Protein AF-A0A7S1S8G9-F1 (afdb_monomer)

pLDDT: mean 78.69, std 16.31, range [27.59, 97.5]

InterPro domains:
  IPR002110 Ankyrin repeat [PF00023] (238-267)
  IPR002110 Ankyrin repeat [PS50088] (236-268)
  IPR036770 Ankyrin repeat-containing domain superfamily [G3DSA:1.25.40.20] (215-359)
  IPR036770 Ankyrin repeat-containing domain superfamily [SSF48403] (233-289)
  IPR041175 VLRF1/Vms1 [PF18826] (45-181)
  IPR041175 VLRF1/Vms1 [PS52044] (41-182)
  IPR041540 Vms1-associating treble clef domain [PF18716] (362-396)
  IPR047139 tRNA endonuclease ANKZF1/VMS1 [PTHR16036] (34-396)

Solvent-accessible surface area (backbone atoms only — not comparable to full-atom values): 23714 Å² total; per-residue (Å²): 131,84,77,77,81,84,57,72,32,82,46,67,43,72,53,82,48,61,95,64,60,80,75,67,73,46,70,66,61,56,50,54,49,50,51,48,60,71,67,45,82,56,56,34,37,31,32,40,27,44,54,84,41,21,32,13,34,36,34,25,49,42,96,46,73,77,46,72,52,63,50,77,37,66,25,51,52,97,88,73,62,61,53,49,69,68,49,40,74,69,75,62,69,69,89,44,76,75,44,52,51,18,49,51,25,46,51,53,49,37,52,53,42,42,44,40,46,58,56,80,35,31,69,63,59,66,67,29,68,38,35,36,36,39,59,48,84,89,50,38,46,55,71,42,33,44,97,92,55,52,52,53,67,66,91,35,52,29,61,53,94,62,86,68,78,71,46,31,58,67,48,38,50,53,49,46,53,59,51,75,37,74,47,80,35,47,37,73,58,39,49,62,60,47,61,80,68,60,77,78,86,66,81,78,78,80,82,90,80,84,91,79,82,90,82,92,82,94,78,87,78,86,83,73,88,77,74,85,80,86,54,76,88,78,37,94,45,53,46,74,59,36,53,27,20,50,71,37,42,46,66,62,43,52,53,41,47,74,74,62,53,69,54,54,49,46,30,87,83,70,47,30,26,63,77,42,36,72,37,73,63,32,52,47,44,56,17,39,52,35,40,77,42,66,86,78,55,64,46,75,73,20,69,53,65,84,44,53,36,70,68,59,53,49,52,50,52,50,52,50,53,48,53,52,50,54,50,54,51,53,51,51,54,54,52,52,51,50,54,52,53,49,54,51,49,52,51,51,52,50,52,51,50,50,52,53,53,61,58,57,43,44,11,73,67,80,64,46,67,35,85,71,90,63,51,73,60,89,96,44,41,20,72,43,72,66,43,49,55,53,44,50,51,47,56,52,49,51,54,49,48,58,67,66,67,70,77,127

Mean predicted aligned error: 20.77 Å

Nearest PDB structures (foldseek):
  3jc8-assembly1_Ma  TM=5.095E-01  e=6.554E-03  Myxococcus xanthus DK 1622
  8i3q-assembly1_A  TM=3.792E-01  e=2.122E-03  Escherichia coli
  3oby-assembly2_B  TM=3.985E-01  e=6.250E-02  Archaeoglobus fulgidus
  3r1x-assembly1_A  TM=3.842E-01  e=5.231E-02  Klebsiella pneumoniae subsp. pneumoniae MGH 78578
  4czi-assembly1_A  TM=4.052E-01  e=1.131E-01  Caulobacter vibrioides

Radius of gyration: 38.17 Å; Cα contacts (8 Å, |Δi|>4): 462; chains: 1; bounding box: 87×102×107 Å

Organism: Alexandrium catenella (NCBI:txid2925)

Secondary structure (DSSP, 8-state):
-PPPP--EEEEE-GGGSPTTTTTT--HHHHHHHHHHHHHSSS-EEEEEEEETTEEEEEEEETTEEEEEEEEE---B-TTT-SBHHHHHTTT----SHHHHHHHHHHHHHHHHHHHIIIIITHHHHHH-SEEEEEE-GGGHHHHHB-SSSBSS-GGGEEE-SS---S--HHHHHHHHHHHH-EEEEEHHHHHHHHHTTS----PPPPPP-----------PPPPP-PPP---GGG-TT--HHHHHHHHT-HHHHHHHHHTT--TT-B-TTS-BHHHH--SHHHHHHHHHHHHH-TTSS-TTTTT--S---HHHHHHHHHHHHHHHHHHHHHHHHHHHHHHHHHHHHHHHHHHHHHHHHHHT-B-TTT-PBP-SS-EEETTEEESSHHHHHHHHHHHHHHHHHHHHTT--

Structure (mmCIF, N/CA/C/O backbone):
data_AF-A0A7S1S8G9-F1
#
_entry.id   AF-A0A7S1S8G9-F1
#
loop_
_atom_site.group_PDB
_atom_site.id
_atom_site.type_symbol
_atom_site.label_atom_id
_atom_site.label_alt_id
_atom_site.label_comp_id
_atom_site.label_asym_id
_atom_site.label_entity_id
_atom_site.label_seq_id
_atom_site.pdbx_PDB_ins_code
_atom_site.Cartn_x
_atom_site.Cartn_y
_atom_site.Cartn_z
_atom_site.occupancy
_atom_site.B_iso_or_equiv
_atom_site.auth_seq_id
_atom_site.auth_comp_id
_atom_site.auth_asym_id
_atom_site.auth_atom_id
_atom_site.pdbx_PDB_model_num
ATOM 1 N N . GLY A 1 1 ? -3.926 -49.488 -31.439 1.00 39.31 1 GLY A N 1
ATOM 2 C CA . GLY A 1 1 ? -3.066 -48.449 -30.852 1.00 39.31 1 GLY A CA 1
ATOM 3 C C . GLY A 1 1 ? -3.615 -48.113 -29.490 1.00 39.31 1 GLY A C 1
ATOM 4 O O . GLY A 1 1 ? -4.778 -47.745 -29.414 1.00 39.31 1 GLY A O 1
ATOM 5 N N . ALA A 1 2 ? -2.839 -48.333 -28.432 1.00 46.69 2 ALA A N 1
ATOM 6 C CA . ALA A 1 2 ? -3.233 -47.915 -27.093 1.00 46.69 2 ALA A CA 1
ATOM 7 C C . ALA A 1 2 ? -3.147 -46.385 -27.032 1.00 46.69 2 ALA A C 1
ATOM 9 O O . ALA A 1 2 ? -2.071 -45.827 -27.240 1.00 46.69 2 ALA A O 1
ATOM 10 N N . ALA A 1 3 ? -4.277 -45.711 -26.819 1.00 51.66 3 ALA A N 1
ATOM 11 C CA . ALA A 1 3 ? -4.267 -44.299 -26.466 1.00 51.66 3 ALA A CA 1
ATOM 12 C C . ALA A 1 3 ? -3.526 -44.177 -25.129 1.00 51.66 3 ALA A C 1
ATOM 14 O O . ALA A 1 3 ? -3.926 -44.810 -24.151 1.00 51.66 3 ALA A O 1
ATOM 15 N N . ALA A 1 4 ? -2.415 -43.439 -25.103 1.00 61.62 4 ALA A N 1
ATOM 16 C CA . ALA A 1 4 ? -1.717 -43.146 -23.860 1.00 61.62 4 ALA A CA 1
ATOM 17 C C . ALA A 1 4 ? -2.709 -42.461 -22.909 1.00 61.62 4 ALA A C 1
ATOM 19 O O . ALA A 1 4 ? -3.337 -41.469 -23.283 1.00 61.62 4 ALA A O 1
ATOM 20 N N . ALA A 1 5 ? -2.905 -43.028 -21.718 1.00 70.19 5 ALA A N 1
ATOM 21 C CA . ALA A 1 5 ? -3.769 -42.432 -20.712 1.00 70.19 5 ALA A CA 1
ATOM 22 C C . ALA A 1 5 ? -3.178 -41.074 -20.316 1.00 70.19 5 ALA A C 1
ATOM 24 O O . ALA A 1 5 ? -2.055 -41.010 -19.822 1.00 70.19 5 ALA A O 1
ATOM 25 N N . VAL A 1 6 ? -3.917 -39.995 -20.577 1.00 75.06 6 VAL A N 1
ATOM 26 C CA . VAL A 1 6 ? -3.518 -38.648 -20.164 1.00 75.06 6 VAL A CA 1
ATOM 27 C C . VAL A 1 6 ? -3.832 -38.509 -18.679 1.00 75.06 6 VAL A C 1
ATOM 29 O O . VAL A 1 6 ? -4.991 -38.582 -18.267 1.00 75.06 6 VAL A O 1
ATOM 32 N N . SER A 1 7 ? -2.789 -38.356 -17.875 1.00 80.31 7 SER A N 1
ATOM 33 C CA . SER A 1 7 ? -2.859 -38.081 -16.445 1.00 80.31 7 SER A CA 1
ATOM 34 C C . SER A 1 7 ? -2.905 -36.573 -16.199 1.00 80.31 7 SER A C 1
ATOM 36 O O . SER A 1 7 ? -2.221 -35.776 -16.849 1.00 80.31 7 SER A O 1
ATOM 38 N N . TYR A 1 8 ? -3.731 -36.170 -15.237 1.00 78.12 8 TYR A N 1
ATOM 39 C CA . TYR A 1 8 ? -3.904 -34.773 -14.859 1.00 78.12 8 TYR A CA 1
ATOM 40 C C . TYR A 1 8 ? -3.489 -34.566 -13.407 1.00 78.12 8 TYR A C 1
ATOM 42 O O . TYR A 1 8 ? -3.871 -35.332 -12.525 1.00 78.12 8 TYR A O 1
ATOM 50 N N . GLY A 1 9 ? -2.725 -33.505 -13.174 1.00 74.81 9 GLY A N 1
ATOM 51 C CA . GLY A 1 9 ? -2.356 -33.014 -11.859 1.00 74.81 9 GLY A CA 1
ATOM 52 C C . GLY A 1 9 ? -3.279 -31.884 -11.407 1.00 74.81 9 GLY A C 1
ATOM 53 O O . GLY A 1 9 ? -3.740 -31.054 -12.198 1.00 74.81 9 GLY A O 1
ATOM 54 N N . LEU A 1 10 ? -3.517 -31.835 -10.101 1.00 76.38 10 LEU A N 1
ATOM 55 C CA . LEU A 1 10 ? -4.282 -30.785 -9.447 1.00 76.38 10 LEU A CA 1
ATOM 56 C C . LEU A 1 10 ? -3.344 -30.020 -8.512 1.00 76.38 10 LEU A C 1
ATOM 58 O O . LEU A 1 10 ? -2.737 -30.601 -7.618 1.00 76.38 10 LEU A O 1
ATOM 62 N N . ALA A 1 11 ? -3.192 -28.718 -8.737 1.00 76.69 11 ALA A N 1
ATOM 63 C CA . ALA A 1 11 ? -2.289 -27.868 -7.974 1.00 76.69 11 ALA A CA 1
ATOM 64 C C . ALA A 1 11 ? -3.064 -26.793 -7.211 1.00 76.69 11 ALA A C 1
ATOM 66 O O . ALA A 1 11 ? -4.011 -26.190 -7.715 1.00 76.69 11 ALA A O 1
ATOM 67 N N . VAL A 1 12 ? -2.627 -26.524 -5.985 1.00 80.50 12 VAL A N 1
ATOM 68 C CA . VAL A 1 12 ? -3.213 -25.511 -5.101 1.00 80.50 12 VAL A CA 1
ATOM 69 C C . VAL A 1 12 ? -2.138 -24.584 -4.556 1.00 80.50 12 VAL A C 1
ATOM 71 O O . VAL A 1 12 ? -0.950 -24.909 -4.535 1.00 80.50 12 VAL A O 1
ATOM 74 N N . SER A 1 13 ? -2.550 -23.400 -4.106 1.00 84.62 13 SER A N 1
ATOM 75 C CA . SER A 1 13 ? -1.625 -22.423 -3.536 1.00 84.62 13 SER A CA 1
ATOM 76 C C . SER A 1 13 ? -0.927 -22.972 -2.290 1.00 84.62 13 SER A C 1
ATOM 78 O O . SER A 1 13 ? -1.569 -23.357 -1.311 1.00 84.62 13 SER A O 1
ATOM 80 N N . SER A 1 14 ? 0.406 -22.908 -2.276 1.00 79.94 14 SER A N 1
ATOM 81 C CA . SER A 1 14 ? 1.222 -23.310 -1.124 1.00 79.94 14 SER A CA 1
ATOM 82 C C . SER A 1 14 ? 0.906 -22.519 0.150 1.00 79.94 14 SER A C 1
ATOM 84 O O . SER A 1 14 ? 1.131 -23.007 1.256 1.00 79.94 14 SER A O 1
ATOM 86 N N . ALA A 1 15 ? 0.342 -21.313 0.019 1.00 84.94 15 ALA A N 1
ATOM 87 C CA . ALA A 1 15 ? -0.024 -20.477 1.158 1.00 84.94 15 ALA A CA 1
ATOM 88 C C . ALA A 1 15 ? -1.165 -21.059 2.008 1.00 84.94 15 ALA A C 1
ATOM 90 O O . ALA A 1 15 ? -1.299 -20.658 3.164 1.00 84.94 15 ALA A O 1
ATOM 91 N N . LEU A 1 16 ? -1.956 -21.998 1.473 1.00 83.38 16 LEU A N 1
ATOM 92 C CA . LEU A 1 16 ? -2.998 -22.707 2.227 1.00 83.38 16 LEU A CA 1
ATOM 93 C C . LEU A 1 16 ? -2.412 -23.602 3.333 1.00 83.38 16 LEU A C 1
ATOM 95 O O . LEU A 1 16 ? -3.094 -23.955 4.297 1.00 83.38 16 LEU A O 1
ATOM 99 N N . PHE A 1 17 ? -1.126 -23.936 3.232 1.00 79.06 17 PHE A N 1
ATOM 100 C CA . PHE A 1 17 ? -0.436 -24.823 4.158 1.00 79.06 17 PHE A CA 1
ATOM 101 C C . PHE A 1 17 ? 0.421 -24.036 5.159 1.00 79.06 17 PHE A C 1
ATOM 103 O O . PHE A 1 17 ? 0.770 -22.869 4.961 1.00 79.06 17 PHE A O 1
ATOM 110 N N . ALA A 1 18 ? 0.722 -24.650 6.305 1.00 72.62 18 ALA A N 1
ATOM 111 C CA . ALA A 1 18 ? 1.613 -24.041 7.291 1.00 72.62 18 ALA A CA 1
ATOM 112 C C . ALA A 1 18 ? 3.055 -23.978 6.749 1.00 72.62 18 ALA A C 1
ATOM 114 O O . ALA A 1 18 ? 3.471 -24.908 6.054 1.00 72.62 18 ALA A O 1
ATOM 115 N N . PRO A 1 19 ? 3.836 -22.931 7.075 1.00 66.81 19 PRO A N 1
ATOM 116 C CA . PRO A 1 19 ? 5.265 -22.914 6.776 1.00 66.81 19 PRO A CA 1
ATOM 117 C C . PRO A 1 19 ? 5.928 -24.163 7.379 1.00 66.81 19 PRO A C 1
ATOM 119 O O . PRO A 1 19 ? 5.836 -24.367 8.584 1.00 66.81 19 PRO A O 1
ATOM 122 N N . GLY A 1 20 ? 6.530 -25.012 6.542 1.00 63.09 20 GLY A N 1
ATOM 123 C CA . GLY A 1 20 ? 7.137 -26.286 6.958 1.00 63.09 20 GLY A CA 1
ATOM 124 C C . GLY A 1 20 ? 6.334 -27.543 6.602 1.00 63.09 20 GLY A C 1
ATOM 125 O O . GLY A 1 20 ? 6.935 -28.596 6.446 1.00 63.09 20 GLY A O 1
ATOM 126 N N . ALA A 1 21 ? 5.027 -27.442 6.332 1.00 62.88 21 ALA A N 1
ATOM 127 C CA . ALA A 1 21 ? 4.227 -28.599 5.898 1.00 62.88 21 ALA A CA 1
ATOM 128 C C . ALA A 1 21 ? 4.692 -29.174 4.544 1.00 62.88 21 ALA A C 1
ATOM 130 O O . ALA A 1 21 ? 4.470 -30.341 4.251 1.00 62.88 21 ALA A O 1
ATOM 131 N N . GLN A 1 22 ? 5.368 -28.362 3.724 1.00 56.84 22 GLN A N 1
ATOM 132 C CA . GLN A 1 22 ? 5.981 -28.811 2.471 1.00 56.84 22 GLN A CA 1
ATOM 133 C C . GLN A 1 22 ? 7.219 -29.699 2.687 1.00 56.84 22 GLN A C 1
ATOM 135 O O . GLN A 1 22 ? 7.576 -30.447 1.786 1.00 56.84 22 GLN A O 1
ATOM 140 N N . ALA A 1 23 ? 7.873 -29.621 3.853 1.00 54.66 23 ALA A N 1
ATOM 141 C CA . ALA A 1 23 ? 9.042 -30.441 4.177 1.00 54.66 23 ALA A CA 1
ATOM 142 C C . ALA A 1 23 ? 8.657 -31.851 4.663 1.00 54.66 23 ALA A C 1
ATOM 144 O O . ALA A 1 23 ? 9.472 -32.761 4.580 1.00 54.66 23 ALA A O 1
ATOM 145 N N . GLU A 1 24 ? 7.418 -32.044 5.130 1.00 51.97 24 GLU A N 1
ATOM 146 C CA . GLU A 1 24 ? 6.920 -33.336 5.633 1.00 51.97 24 GLU A CA 1
ATOM 147 C C . GLU A 1 24 ? 6.443 -34.298 4.530 1.00 51.97 24 GLU A C 1
ATOM 149 O O . GLU A 1 24 ? 6.024 -35.411 4.836 1.00 51.97 24 GLU A O 1
ATOM 154 N N . GLY A 1 25 ? 6.542 -33.903 3.254 1.00 50.31 25 GLY A N 1
ATOM 155 C CA . GLY A 1 25 ? 6.726 -34.806 2.108 1.00 50.31 25 GLY A CA 1
ATOM 156 C C . GLY A 1 25 ? 5.708 -35.926 1.852 1.00 50.31 25 GLY A C 1
ATOM 157 O O . GLY A 1 25 ? 5.964 -36.743 0.977 1.00 50.31 25 GLY A O 1
ATOM 158 N N . SER A 1 26 ? 4.578 -36.009 2.557 1.00 53.56 26 SER A N 1
ATOM 159 C CA . SER A 1 26 ? 3.544 -37.002 2.250 1.00 53.56 26 SER A CA 1
ATOM 160 C C . SER A 1 26 ? 2.351 -36.333 1.578 1.00 53.56 26 SER A C 1
ATOM 162 O O . SER A 1 26 ? 1.630 -35.543 2.195 1.00 53.56 26 SER A O 1
ATOM 164 N N . ASP A 1 27 ? 2.126 -36.686 0.310 1.00 59.28 27 ASP A N 1
ATOM 165 C CA . ASP A 1 27 ? 0.959 -36.275 -0.484 1.00 59.28 27 ASP A CA 1
ATOM 166 C C . ASP A 1 27 ? -0.356 -36.487 0.290 1.00 59.28 27 ASP A C 1
ATOM 168 O O . ASP A 1 27 ? -1.251 -35.651 0.258 1.00 59.28 27 ASP A O 1
ATOM 172 N N . VAL A 1 28 ? -0.417 -37.511 1.149 1.00 58.19 28 VAL A N 1
ATOM 173 C CA . VAL A 1 28 ? -1.570 -37.827 2.010 1.00 58.19 28 VAL A CA 1
ATOM 174 C C . VAL A 1 28 ? -1.918 -36.716 3.018 1.00 58.19 28 VAL A C 1
ATOM 176 O O . VAL A 1 28 ? -3.095 -36.492 3.310 1.00 58.19 28 VAL A O 1
ATOM 179 N N . VAL A 1 29 ? -0.934 -36.002 3.582 1.00 59.19 29 VAL A N 1
ATOM 180 C CA . VAL A 1 29 ? -1.185 -34.909 4.547 1.00 59.19 29 VAL A CA 1
ATOM 181 C C . VAL A 1 29 ? -1.675 -33.651 3.829 1.00 59.19 29 VAL A C 1
ATOM 183 O O . VAL A 1 29 ? -2.576 -32.966 4.327 1.00 59.19 29 VAL A O 1
ATOM 186 N N . LEU A 1 30 ? -1.122 -33.372 2.646 1.00 63.06 30 LEU A N 1
ATOM 187 C CA . LEU A 1 30 ? -1.567 -32.293 1.763 1.00 63.06 30 LEU A CA 1
ATOM 188 C C . LEU A 1 30 ? -2.999 -32.556 1.279 1.00 63.06 30 LEU A C 1
ATOM 190 O O . LEU A 1 30 ? -3.848 -31.676 1.425 1.00 63.06 30 LEU A O 1
ATOM 194 N N . ASP A 1 31 ? -3.293 -33.783 0.848 1.00 64.88 31 ASP A N 1
ATOM 195 C CA . ASP A 1 31 ? -4.613 -34.225 0.392 1.00 64.88 31 ASP A CA 1
ATOM 196 C C . ASP A 1 31 ? -5.648 -34.212 1.513 1.00 64.88 31 ASP A C 1
ATOM 198 O O . ASP A 1 31 ? -6.761 -33.721 1.329 1.00 64.88 31 ASP A O 1
ATOM 202 N N . ARG A 1 32 ? -5.299 -34.676 2.721 1.00 64.75 32 ARG A N 1
ATOM 203 C CA . ARG A 1 32 ? -6.212 -34.631 3.875 1.00 64.75 32 ARG A CA 1
ATOM 204 C C . ARG A 1 32 ? -6.564 -33.197 4.257 1.00 64.75 32 ARG A C 1
ATOM 206 O O . ARG A 1 32 ? -7.711 -32.934 4.631 1.00 64.75 32 ARG A O 1
ATOM 213 N N . ARG A 1 33 ? -5.597 -32.281 4.169 1.00 63.16 33 ARG A N 1
ATOM 214 C CA . ARG A 1 33 ? -5.776 -30.863 4.500 1.00 63.16 33 ARG A CA 1
ATOM 215 C C . ARG A 1 33 ? -6.515 -30.110 3.401 1.00 63.16 33 ARG A C 1
ATOM 217 O O . ARG A 1 33 ? -7.405 -29.331 3.724 1.00 63.16 33 ARG A O 1
ATOM 224 N N . LEU A 1 34 ? -6.236 -30.404 2.133 1.00 68.69 34 LEU A N 1
ATOM 225 C CA . LEU A 1 34 ? -7.033 -29.939 1.001 1.00 68.69 34 LEU A CA 1
ATOM 226 C C . LEU A 1 34 ? -8.479 -30.432 1.134 1.00 68.69 34 LEU A C 1
ATOM 228 O O . LEU A 1 34 ? -9.404 -29.631 1.100 1.00 68.69 34 LEU A O 1
ATOM 232 N N . ALA A 1 35 ? -8.684 -31.718 1.420 1.00 65.19 35 ALA A N 1
ATOM 233 C CA . ALA A 1 35 ? -10.002 -32.282 1.683 1.00 65.19 35 ALA A CA 1
ATOM 234 C C . ALA A 1 35 ? -10.671 -31.664 2.920 1.00 65.19 35 ALA A C 1
ATOM 236 O O . ALA A 1 35 ? -11.892 -31.619 2.983 1.00 65.19 35 ALA A O 1
ATOM 237 N N . GLN A 1 36 ? -9.925 -31.215 3.934 1.00 65.56 36 GLN A N 1
ATOM 238 C CA . GLN A 1 36 ? -10.488 -30.489 5.077 1.00 65.56 36 GLN A CA 1
ATOM 239 C C . GLN A 1 36 ? -10.960 -29.087 4.669 1.00 65.56 36 GLN A C 1
ATOM 241 O O . GLN A 1 36 ? -12.098 -28.745 4.969 1.00 65.56 36 GLN A O 1
ATOM 246 N N . VAL A 1 37 ? -10.137 -28.338 3.928 1.00 64.12 37 VAL A N 1
ATOM 247 C CA . VAL A 1 37 ? -10.480 -27.008 3.389 1.00 64.12 37 VAL A CA 1
ATOM 248 C C . VAL A 1 37 ? -11.676 -27.077 2.434 1.00 64.12 37 VAL A C 1
ATOM 250 O O . VAL A 1 37 ? -12.554 -26.223 2.481 1.00 64.12 37 VAL A O 1
ATOM 253 N N . LEU A 1 38 ? -11.746 -28.114 1.594 1.00 64.88 38 LEU A N 1
ATOM 254 C CA . LEU A 1 38 ? -12.850 -28.331 0.654 1.00 64.88 38 LEU A CA 1
ATOM 255 C C . LEU A 1 38 ? -14.135 -28.838 1.334 1.00 64.88 38 LEU A C 1
ATOM 257 O O . LEU A 1 38 ? -15.222 -28.649 0.792 1.00 64.88 38 LEU A O 1
ATOM 261 N N . ARG A 1 39 ? -14.039 -29.485 2.508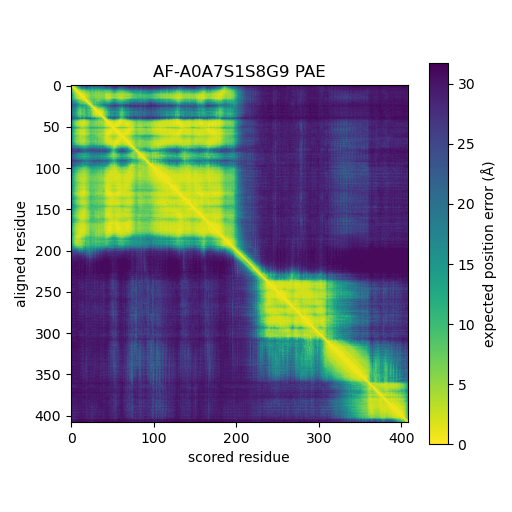 1.00 63.69 39 ARG A N 1
ATOM 262 C CA . ARG A 1 39 ? -15.201 -29.989 3.271 1.00 63.69 39 ARG A CA 1
ATOM 263 C C . ARG A 1 39 ? -15.927 -28.894 4.052 1.00 63.69 39 ARG A C 1
ATOM 265 O O . ARG A 1 39 ? -17.115 -29.040 4.332 1.00 63.69 39 ARG A O 1
ATOM 272 N N . THR A 1 40 ? -15.240 -27.815 4.409 1.00 56.31 40 THR A N 1
ATOM 273 C CA . THR A 1 40 ? -15.809 -26.680 5.140 1.00 56.31 40 THR A CA 1
ATOM 274 C C . THR A 1 40 ? -16.451 -25.701 4.166 1.00 56.31 40 THR A C 1
ATOM 276 O O . THR A 1 40 ? -15.766 -24.978 3.445 1.00 56.31 40 THR A O 1
ATOM 279 N N . ARG A 1 41 ? -17.786 -25.689 4.116 1.00 69.31 41 ARG A N 1
ATOM 280 C CA . ARG A 1 41 ? -18.535 -24.662 3.386 1.00 69.31 41 ARG A CA 1
ATOM 281 C C . ARG A 1 41 ? -18.144 -23.273 3.907 1.00 69.31 41 ARG A C 1
ATOM 283 O O . ARG A 1 41 ? -18.139 -23.052 5.111 1.00 69.31 41 ARG A O 1
ATOM 290 N N . GLU A 1 42 ? -17.828 -22.390 2.961 1.00 76.38 42 GLU A N 1
ATOM 291 C CA . GLU A 1 42 ? -17.460 -20.976 3.128 1.00 76.38 42 GLU A CA 1
ATOM 292 C C . GLU A 1 42 ? -16.251 -20.702 4.046 1.00 76.38 42 GLU A C 1
ATOM 294 O O . GLU A 1 42 ? -16.419 -20.211 5.163 1.00 76.38 42 GLU A O 1
ATOM 299 N N . PRO A 1 43 ? -15.008 -20.940 3.573 1.00 83.81 43 PRO A N 1
ATOM 300 C CA . PRO A 1 43 ? -13.818 -20.570 4.334 1.00 83.81 43 PRO A CA 1
ATOM 301 C C . PRO A 1 43 ? -13.806 -19.069 4.647 1.00 83.81 43 PRO A C 1
ATOM 303 O O . PRO A 1 43 ? -14.049 -18.241 3.764 1.00 83.81 43 PRO A O 1
ATOM 306 N N . CYS A 1 44 ? -13.481 -18.723 5.894 1.00 90.88 44 CYS A N 1
ATOM 307 C CA . CYS A 1 44 ? -13.293 -17.336 6.314 1.00 90.88 44 CYS A CA 1
ATOM 308 C C . CYS A 1 44 ? -11.804 -16.974 6.258 1.00 90.88 44 CYS A C 1
ATOM 310 O O . CYS A 1 44 ? -11.030 -17.379 7.133 1.00 90.88 44 CYS A O 1
ATOM 312 N N . TRP A 1 45 ? -11.383 -16.232 5.233 1.00 93.88 45 TRP A N 1
ATOM 313 C CA . TRP A 1 45 ? -9.987 -15.819 5.051 1.00 93.88 45 TRP A CA 1
ATOM 314 C C . TRP A 1 45 ? -9.866 -14.313 4.869 1.00 93.88 45 TRP A C 1
ATOM 316 O O . TRP A 1 45 ? -10.705 -13.673 4.242 1.00 93.88 45 TRP A O 1
ATOM 326 N N . ALA A 1 46 ? -8.756 -13.750 5.334 1.00 96.50 46 ALA A N 1
ATOM 327 C CA . ALA A 1 46 ? -8.414 -12.357 5.082 1.00 96.50 46 ALA A CA 1
ATOM 328 C C . ALA A 1 46 ? -7.250 -12.246 4.099 1.00 96.50 46 ALA A C 1
ATOM 330 O O . ALA A 1 46 ? -6.315 -13.044 4.135 1.00 96.50 46 ALA A O 1
ATOM 331 N N . VAL A 1 47 ? -7.266 -11.217 3.256 1.00 97.00 47 VAL A N 1
ATOM 332 C CA . VAL A 1 47 ? -6.130 -10.836 2.416 1.00 97.00 47 VAL A CA 1
ATOM 333 C C . VAL A 1 47 ? -5.803 -9.373 2.675 1.00 97.00 47 VAL A C 1
ATOM 335 O O . VAL A 1 47 ? -6.666 -8.507 2.555 1.00 97.00 47 VAL A O 1
ATOM 338 N N . VAL A 1 48 ? -4.550 -9.086 3.028 1.00 96.81 48 VAL A N 1
ATOM 339 C CA . VAL A 1 48 ? -4.098 -7.741 3.393 1.00 96.81 48 VAL A CA 1
ATOM 340 C C . VAL A 1 48 ? -2.782 -7.400 2.693 1.00 96.81 48 VAL A C 1
ATOM 342 O O . VAL A 1 48 ? -1.793 -8.128 2.768 1.00 96.81 48 VAL A O 1
ATOM 345 N N . ALA A 1 49 ? -2.739 -6.268 2.001 1.00 96.62 49 ALA A N 1
ATOM 346 C CA . ALA A 1 49 ? -1.590 -5.810 1.235 1.00 96.62 49 ALA A CA 1
ATOM 347 C C . ALA A 1 49 ? -1.171 -4.393 1.642 1.00 96.62 49 ALA A C 1
ATOM 349 O O . ALA A 1 49 ? -1.994 -3.484 1.738 1.00 96.62 49 ALA A O 1
ATOM 350 N N . LEU A 1 50 ? 0.136 -4.193 1.830 1.00 94.31 50 LEU A N 1
ATOM 351 C CA . LEU A 1 50 ? 0.721 -2.903 2.194 1.00 94.31 50 LEU A CA 1
ATOM 352 C C . LEU A 1 50 ? 1.973 -2.625 1.360 1.00 94.31 50 LEU A C 1
ATOM 354 O O . LEU A 1 50 ? 2.953 -3.379 1.397 1.00 94.31 50 LEU A O 1
ATOM 358 N N . ARG A 1 51 ? 1.961 -1.512 0.619 1.00 90.75 51 ARG A N 1
ATOM 359 C CA . ARG A 1 51 ? 3.075 -1.103 -0.245 1.00 90.75 51 ARG A CA 1
ATOM 360 C C . ARG A 1 51 ? 3.138 0.410 -0.417 1.00 90.75 51 ARG A C 1
ATOM 362 O O . ARG A 1 51 ? 2.217 1.008 -0.958 1.00 90.75 51 ARG A O 1
ATOM 369 N N . SER A 1 52 ? 4.257 1.023 -0.028 1.00 84.31 52 SER A N 1
ATOM 370 C CA . SER A 1 52 ? 4.596 2.418 -0.372 1.00 84.31 52 SER A CA 1
ATOM 371 C C . SER A 1 52 ? 3.488 3.446 -0.082 1.00 84.31 52 SER A C 1
ATOM 373 O O . SER A 1 52 ? 3.239 4.330 -0.897 1.00 84.31 52 SER A O 1
ATOM 375 N N . GLY A 1 53 ? 2.794 3.319 1.053 1.00 86.38 53 GLY A N 1
ATOM 376 C CA . GLY A 1 53 ? 1.705 4.227 1.434 1.00 86.38 53 GLY A CA 1
ATOM 377 C C . GLY A 1 53 ? 0.307 3.788 1.007 1.00 86.38 53 GLY A C 1
ATOM 378 O O . GLY A 1 53 ? -0.664 4.437 1.379 1.00 86.38 53 GLY A O 1
ATOM 379 N N . HIS A 1 54 ? 0.195 2.706 0.239 1.00 92.62 54 HIS A N 1
ATOM 380 C CA . HIS A 1 54 ? -1.071 2.081 -0.118 1.00 92.62 54 HIS A CA 1
ATOM 381 C C . HIS A 1 54 ? -1.327 0.884 0.784 1.00 92.62 54 HIS A C 1
ATOM 383 O O . HIS A 1 54 ? -0.487 -0.013 0.878 1.00 92.62 54 HIS A O 1
ATOM 389 N N . PHE A 1 55 ? -2.500 0.863 1.393 1.00 96.06 55 PHE A N 1
ATOM 390 C CA . PHE A 1 55 ? -3.041 -0.258 2.135 1.00 96.06 55 PHE A CA 1
ATOM 391 C C . PHE A 1 55 ? -4.324 -0.714 1.448 1.00 96.06 55 PHE A C 1
ATOM 393 O O . PHE A 1 55 ? -5.154 0.113 1.071 1.00 96.06 55 PHE A O 1
ATOM 400 N N . ALA A 1 56 ? -4.497 -2.019 1.302 1.00 97.50 56 ALA A N 1
ATOM 401 C CA . ALA A 1 56 ? -5.782 -2.606 0.973 1.00 97.50 56 ALA A CA 1
ATOM 402 C C . ALA A 1 56 ? -5.938 -3.907 1.748 1.00 97.50 56 ALA A C 1
ATOM 404 O O . ALA A 1 56 ? -5.007 -4.708 1.800 1.00 97.50 56 ALA A O 1
ATOM 405 N N . GLY A 1 57 ? -7.106 -4.120 2.332 1.00 97.31 57 GLY A N 1
ATOM 406 C CA . GLY A 1 57 ? -7.441 -5.356 3.015 1.00 97.31 57 GLY A CA 1
ATOM 407 C C . GLY A 1 57 ? -8.893 -5.726 2.781 1.00 97.31 57 GLY A C 1
ATOM 408 O O . GLY A 1 57 ? -9.732 -4.849 2.556 1.00 97.31 57 GLY A O 1
ATOM 409 N N . ALA A 1 58 ? -9.173 -7.020 2.824 1.00 97.50 58 ALA A N 1
ATOM 410 C CA . ALA A 1 58 ? -10.524 -7.543 2.817 1.00 97.50 58 ALA A CA 1
ATOM 411 C C . ALA A 1 58 ? -10.591 -8.877 3.565 1.00 97.50 58 ALA A C 1
ATOM 413 O O . ALA A 1 58 ? -9.638 -9.660 3.528 1.00 97.50 58 ALA A O 1
ATOM 414 N N . VAL A 1 59 ? -11.717 -9.116 4.229 1.00 96.69 59 VAL A N 1
ATOM 415 C CA . VAL A 1 59 ? -12.098 -10.406 4.810 1.00 96.69 59 VAL A CA 1
ATOM 416 C C . VAL A 1 59 ? -13.182 -11.001 3.926 1.00 96.69 59 VAL A C 1
ATOM 418 O O . VAL A 1 59 ? -14.133 -10.309 3.566 1.00 96.69 59 VAL A O 1
ATOM 421 N N . PHE A 1 60 ? -13.028 -12.270 3.577 1.00 94.56 60 PHE A N 1
ATOM 422 C CA . PHE A 1 60 ? -13.916 -13.017 2.701 1.00 94.56 60 PHE A CA 1
ATOM 423 C C . PHE A 1 60 ? -14.499 -14.201 3.455 1.00 94.56 60 PHE A C 1
ATOM 425 O O . PHE A 1 60 ? -13.775 -14.878 4.187 1.00 94.56 60 PHE A O 1
ATOM 432 N N . ARG A 1 61 ? -15.785 -14.463 3.236 1.00 92.12 61 ARG A N 1
ATOM 433 C CA . ARG A 1 61 ? -16.468 -15.683 3.664 1.00 92.12 61 ARG A CA 1
ATOM 434 C C . ARG A 1 61 ? -16.933 -16.401 2.405 1.00 92.12 61 ARG A C 1
ATOM 436 O O . ARG A 1 61 ? -17.850 -15.947 1.725 1.00 92.12 61 ARG A O 1
ATOM 443 N N . GLY A 1 62 ? -16.224 -17.467 2.039 1.00 87.69 62 GLY A N 1
ATOM 444 C CA . GLY A 1 62 ? -16.320 -18.010 0.686 1.00 87.69 62 GLY A CA 1
ATOM 445 C C . GLY A 1 62 ? -16.032 -16.916 -0.361 1.00 87.69 62 GLY A C 1
ATOM 446 O O . GLY A 1 62 ? -15.135 -16.102 -0.152 1.00 87.69 62 GLY A O 1
ATOM 447 N N . PRO A 1 63 ? -16.778 -16.841 -1.476 1.00 86.75 63 PRO A N 1
ATOM 448 C CA . PRO A 1 63 ? -16.509 -15.863 -2.532 1.00 86.75 63 PRO A CA 1
ATOM 449 C C . PRO A 1 63 ? -16.871 -14.417 -2.153 1.00 86.75 63 PRO A C 1
ATOM 451 O O . PRO A 1 63 ? -16.437 -13.484 -2.837 1.00 86.75 63 PRO A O 1
ATOM 454 N N . GLU A 1 64 ? -17.654 -14.220 -1.089 1.00 90.94 64 GLU A N 1
ATOM 455 C CA . GLU A 1 64 ? -18.228 -12.923 -0.744 1.00 90.94 64 GLU A CA 1
ATOM 456 C C . GLU A 1 64 ? -17.323 -12.123 0.211 1.00 90.94 64 GLU A C 1
ATOM 458 O O . GLU A 1 64 ? -16.889 -12.636 1.250 1.00 90.94 64 GLU A O 1
ATOM 463 N N . PRO A 1 65 ? -17.028 -10.847 -0.101 1.00 94.00 65 PRO A N 1
ATOM 464 C CA . PRO A 1 65 ? -16.314 -9.958 0.804 1.00 94.00 65 PRO A CA 1
ATOM 465 C C . PRO A 1 65 ? -17.236 -9.502 1.946 1.00 94.00 65 PRO A C 1
ATOM 467 O O . PRO A 1 65 ? -18.249 -8.850 1.712 1.00 94.00 65 PRO A O 1
ATOM 470 N N . VAL A 1 66 ? -16.851 -9.784 3.191 1.00 94.81 66 VAL A N 1
ATOM 471 C CA . VAL A 1 66 ? -17.581 -9.360 4.401 1.00 94.81 66 VAL A CA 1
ATOM 472 C C . VAL A 1 66 ? -17.230 -7.919 4.761 1.00 94.81 66 VAL A C 1
ATOM 474 O O . VAL A 1 66 ? -18.101 -7.074 4.950 1.00 94.81 66 VAL A O 1
ATOM 477 N N . VAL A 1 67 ? -15.932 -7.618 4.822 1.00 95.69 67 VAL A N 1
ATOM 478 C CA . VAL A 1 67 ? -15.419 -6.264 5.057 1.00 95.69 67 VAL A CA 1
ATOM 479 C C . VAL A 1 67 ? -14.246 -5.992 4.137 1.00 95.69 67 VAL A C 1
ATOM 481 O O . VAL A 1 67 ? -13.437 -6.877 3.868 1.00 95.69 67 VAL A O 1
ATOM 484 N N . HIS A 1 68 ? -14.123 -4.755 3.664 1.00 96.31 68 HIS A N 1
ATOM 485 C CA . HIS A 1 68 ? -12.968 -4.332 2.886 1.00 96.31 68 HIS A CA 1
ATOM 486 C C . HIS A 1 68 ? -12.660 -2.851 3.088 1.00 96.31 68 HIS A C 1
ATOM 488 O O . HIS A 1 68 ? -13.535 -2.027 3.363 1.00 96.31 68 HIS A O 1
ATOM 494 N N . LYS A 1 69 ? -11.385 -2.492 2.938 1.00 96.00 69 LYS A N 1
ATOM 495 C CA . LYS A 1 69 ? -10.946 -1.098 2.936 1.00 96.00 69 LYS A CA 1
ATOM 496 C C . LYS A 1 69 ? -9.685 -0.945 2.107 1.00 96.00 69 LYS A C 1
ATOM 498 O O . LYS A 1 69 ? -8.771 -1.759 2.195 1.00 96.00 69 LYS A O 1
ATOM 503 N N . ALA A 1 70 ? -9.621 0.139 1.343 1.00 95.38 70 ALA A N 1
ATOM 504 C CA . ALA A 1 70 ? -8.404 0.599 0.697 1.00 95.38 70 ALA A CA 1
ATOM 505 C C . ALA A 1 70 ? -8.122 2.038 1.132 1.00 95.38 70 ALA A C 1
ATOM 507 O O . ALA A 1 70 ? -9.013 2.887 1.126 1.00 95.38 70 ALA A O 1
ATOM 508 N N . VAL A 1 71 ? -6.882 2.300 1.531 1.00 92.25 71 VAL A N 1
ATOM 509 C CA . VAL A 1 71 ? -6.422 3.600 2.020 1.00 92.25 71 VAL A CA 1
ATOM 510 C C . VAL A 1 71 ? -5.103 3.944 1.347 1.00 92.25 71 VAL A C 1
ATOM 512 O O . VAL A 1 71 ? -4.255 3.084 1.106 1.00 92.25 71 VAL A O 1
ATOM 515 N N . HIS A 1 72 ? -4.911 5.222 1.035 1.00 89.12 72 HIS A N 1
ATOM 516 C CA . HIS A 1 72 ? -3.646 5.724 0.525 1.00 89.12 72 HIS A CA 1
ATOM 517 C C . HIS A 1 72 ? -3.225 6.988 1.267 1.00 89.12 72 HIS A C 1
ATOM 519 O O . HIS A 1 72 ? -3.978 7.959 1.347 1.00 89.12 72 HIS A O 1
ATOM 525 N N . ARG A 1 73 ? -1.981 6.991 1.745 1.00 85.50 73 ARG A N 1
ATOM 526 C CA . ARG A 1 73 ? -1.317 8.157 2.323 1.00 85.50 73 ARG A CA 1
ATOM 527 C C . ARG A 1 73 ? -0.025 8.445 1.567 1.00 85.50 73 ARG A C 1
ATOM 529 O O . ARG A 1 73 ? 0.702 7.540 1.155 1.00 85.50 73 ARG A O 1
ATOM 536 N N . TYR A 1 74 ? 0.276 9.730 1.402 1.00 77.25 74 TYR A N 1
ATOM 537 C CA . TYR A 1 74 ? 1.492 10.173 0.728 1.00 77.25 74 TYR A CA 1
ATOM 538 C C . TYR A 1 74 ? 2.722 9.924 1.615 1.00 77.25 74 TYR A C 1
ATOM 540 O O . TYR A 1 74 ? 3.000 10.691 2.533 1.00 77.25 74 TYR A O 1
ATOM 548 N N . THR A 1 75 ? 3.459 8.846 1.337 1.00 76.88 75 THR A N 1
ATOM 549 C CA . THR A 1 75 ? 4.618 8.405 2.148 1.00 76.88 75 THR A CA 1
ATOM 550 C C . THR A 1 75 ? 5.944 8.411 1.376 1.00 76.88 75 THR A C 1
ATOM 552 O O . THR A 1 75 ? 7.017 8.542 1.961 1.00 76.88 75 THR A O 1
ATOM 555 N N . VAL A 1 76 ? 5.904 8.358 0.041 1.00 72.75 76 VAL A N 1
ATOM 556 C CA . VAL A 1 76 ? 7.095 8.248 -0.822 1.00 72.75 76 VAL A CA 1
ATOM 557 C C . VAL A 1 76 ? 7.301 9.491 -1.695 1.00 72.75 76 VAL A C 1
ATOM 559 O O . VAL A 1 76 ? 6.365 10.238 -1.966 1.00 72.75 76 VAL A O 1
ATOM 562 N N . ARG A 1 77 ? 8.542 9.754 -2.140 1.00 63.12 77 ARG A N 1
ATOM 563 C CA . ARG A 1 77 ? 8.826 10.851 -3.092 1.00 63.12 77 ARG A CA 1
ATOM 564 C C . ARG A 1 77 ? 8.468 10.430 -4.514 1.00 63.12 77 ARG A C 1
ATOM 566 O O . ARG A 1 77 ? 8.937 9.390 -4.965 1.00 63.12 77 ARG A O 1
ATOM 573 N N . ALA A 1 78 ? 7.790 11.306 -5.254 1.00 50.50 78 ALA A N 1
ATOM 574 C CA . ALA A 1 78 ? 7.370 11.066 -6.640 1.00 50.50 78 ALA A CA 1
ATOM 575 C C . ALA A 1 78 ? 8.504 10.745 -7.646 1.00 50.50 78 ALA A C 1
ATOM 577 O O . ALA A 1 78 ? 8.216 10.171 -8.687 1.00 50.50 78 ALA A O 1
ATOM 578 N N . LYS A 1 79 ? 9.772 11.100 -7.367 1.00 52.34 79 LYS A N 1
ATOM 579 C CA . LYS A 1 79 ? 10.902 10.927 -8.312 1.00 52.34 79 LYS A CA 1
ATOM 580 C C . LYS A 1 79 ? 12.063 10.038 -7.837 1.00 52.34 79 LYS A C 1
ATOM 582 O O . LYS A 1 79 ? 12.937 9.753 -8.637 1.00 52.34 79 LYS A O 1
ATOM 587 N N . ALA A 1 80 ? 12.107 9.617 -6.569 1.00 54.31 80 ALA A N 1
ATOM 588 C CA . ALA A 1 80 ? 13.274 8.896 -6.025 1.00 54.31 80 ALA A CA 1
ATOM 589 C C . ALA A 1 80 ? 12.960 7.505 -5.449 1.00 54.31 80 ALA A C 1
ATOM 591 O O . ALA A 1 80 ? 13.885 6.748 -5.180 1.00 54.31 80 ALA A O 1
ATOM 592 N N . GLY A 1 81 ? 11.680 7.163 -5.245 1.00 57.81 81 GLY A N 1
ATOM 593 C CA . GLY A 1 81 ? 11.302 5.937 -4.536 1.00 57.81 81 GLY A CA 1
ATOM 594 C C . GLY A 1 81 ? 11.805 5.899 -3.079 1.00 57.81 81 GLY A C 1
ATOM 595 O O . GLY A 1 81 ? 12.605 6.726 -2.645 1.00 57.81 81 GLY A O 1
ATOM 596 N N . GLY A 1 82 ? 11.295 4.955 -2.287 1.00 67.12 82 GLY A N 1
ATOM 597 C CA . GLY A 1 82 ? 11.726 4.729 -0.899 1.00 67.12 82 GLY A CA 1
ATOM 598 C C . GLY A 1 82 ? 10.913 5.473 0.171 1.00 67.12 82 GLY A C 1
ATOM 599 O O . GLY A 1 82 ? 10.471 6.609 -0.033 1.00 67.12 82 GLY A O 1
ATOM 600 N N . SER A 1 83 ? 10.704 4.802 1.312 1.00 69.62 83 SER A N 1
ATOM 601 C CA . SER A 1 83 ? 10.032 5.372 2.488 1.00 69.62 83 SER A CA 1
ATOM 602 C C . SER A 1 83 ? 10.920 6.407 3.183 1.00 69.62 83 SER A C 1
ATOM 604 O O . SER A 1 83 ? 12.152 6.344 3.114 1.00 69.62 83 SER A O 1
ATOM 606 N N . GLN A 1 84 ? 10.303 7.390 3.838 1.00 75.88 84 GLN A N 1
ATOM 607 C CA . GLN A 1 84 ? 11.022 8.427 4.571 1.00 75.88 84 GLN A CA 1
ATOM 608 C C . GLN A 1 84 ? 11.729 7.839 5.797 1.00 75.88 84 GLN A C 1
ATOM 610 O O . GLN A 1 84 ? 12.894 8.162 6.012 1.00 75.88 84 GLN A O 1
ATOM 615 N N . SER A 1 85 ? 11.086 6.905 6.501 1.00 70.56 85 SER A N 1
ATOM 616 C CA . SER A 1 85 ? 11.689 6.103 7.578 1.00 70.56 85 SER A CA 1
ATOM 617 C C . SER A 1 85 ? 13.011 5.438 7.180 1.00 70.56 85 SER A C 1
ATOM 619 O O . SER A 1 85 ? 14.004 5.544 7.894 1.00 70.56 85 SER A O 1
ATOM 621 N N . ALA A 1 86 ? 13.072 4.809 6.002 1.00 69.31 86 ALA A N 1
ATOM 622 C CA . ALA A 1 86 ? 14.302 4.174 5.527 1.00 69.31 86 ALA A CA 1
ATOM 623 C C . ALA A 1 86 ? 15.427 5.192 5.292 1.00 69.31 86 ALA A C 1
ATOM 625 O O . ALA A 1 86 ? 16.595 4.882 5.505 1.00 69.31 86 ALA A O 1
ATOM 626 N N . LYS A 1 87 ? 15.077 6.410 4.864 1.00 71.69 87 LYS A N 1
ATOM 627 C CA . LYS A 1 87 ? 16.042 7.484 4.618 1.00 71.69 87 LYS A CA 1
ATOM 628 C C . LYS A 1 87 ? 16.509 8.138 5.918 1.00 71.69 87 LYS A C 1
ATOM 630 O O . LYS A 1 87 ? 17.687 8.453 6.042 1.00 71.69 87 LYS A O 1
ATOM 635 N N . ASP A 1 88 ? 15.625 8.289 6.897 1.00 74.19 88 ASP A N 1
ATOM 636 C CA . ASP A 1 88 ? 15.982 8.818 8.215 1.00 74.19 88 ASP A CA 1
ATOM 637 C C . ASP A 1 88 ? 16.928 7.865 8.971 1.00 74.19 88 ASP A C 1
ATOM 639 O O . ASP A 1 88 ? 17.889 8.326 9.583 1.00 74.19 88 ASP A O 1
ATOM 643 N N . ASN A 1 89 ? 16.770 6.545 8.803 1.00 71.19 89 ASN A N 1
ATOM 644 C CA . ASN A 1 89 ? 17.692 5.543 9.361 1.00 71.19 89 ASN A CA 1
ATOM 645 C C . ASN A 1 89 ? 19.120 5.593 8.784 1.00 71.19 89 ASN A C 1
ATOM 647 O O . ASN A 1 89 ? 20.016 4.968 9.339 1.00 71.19 89 ASN A O 1
ATOM 651 N N . THR A 1 90 ? 19.368 6.339 7.699 1.00 75.75 90 THR A N 1
ATOM 652 C CA . THR A 1 90 ? 20.730 6.546 7.159 1.00 75.75 90 THR A CA 1
ATOM 653 C C . THR A 1 90 ? 21.491 7.690 7.846 1.00 75.75 90 THR A C 1
ATOM 655 O O . THR A 1 90 ? 22.548 8.102 7.377 1.00 75.75 90 THR A O 1
ATOM 658 N N . GLY A 1 91 ? 20.953 8.238 8.943 1.00 63.44 91 GLY A N 1
ATOM 659 C CA . GLY A 1 91 ? 21.624 9.234 9.788 1.00 63.44 91 GLY A CA 1
ATOM 660 C C . GLY A 1 91 ? 21.490 10.685 9.313 1.00 63.44 91 GLY A C 1
ATOM 661 O O . GLY A 1 91 ? 21.844 11.606 10.043 1.00 63.44 91 GLY A O 1
ATOM 662 N N . LYS A 1 92 ? 20.928 10.929 8.121 1.00 67.81 92 LYS A N 1
ATOM 663 C CA . LYS A 1 92 ? 20.655 12.280 7.595 1.00 67.81 92 LYS A CA 1
ATOM 664 C C . LYS A 1 92 ? 19.159 12.588 7.611 1.00 67.81 92 LYS A C 1
ATOM 666 O O . LYS A 1 92 ? 18.468 12.517 6.592 1.00 67.81 92 LYS A O 1
ATOM 671 N N . THR A 1 93 ? 18.669 12.979 8.783 1.00 68.94 93 THR A N 1
ATOM 672 C CA . THR A 1 93 ? 17.284 13.409 9.018 1.00 68.94 93 THR A CA 1
ATOM 673 C C . THR A 1 93 ? 17.013 14.744 8.323 1.00 68.94 93 THR A C 1
ATOM 675 O O . THR A 1 93 ? 17.321 15.816 8.840 1.00 68.94 93 THR A O 1
ATOM 678 N N . ILE A 1 94 ? 16.398 14.703 7.141 1.00 70.50 94 ILE A N 1
ATOM 679 C CA . ILE A 1 94 ? 16.033 15.922 6.404 1.00 70.50 94 ILE A CA 1
ATOM 680 C C . ILE A 1 94 ? 14.852 16.588 7.121 1.00 70.50 94 ILE A C 1
ATOM 682 O O . ILE A 1 94 ? 13.804 15.962 7.291 1.00 70.50 94 ILE A O 1
ATOM 686 N N . LYS A 1 95 ? 14.997 17.856 7.516 1.00 76.38 95 LYS A N 1
ATOM 687 C CA . LYS A 1 95 ? 13.934 18.678 8.116 1.00 76.38 95 LYS A CA 1
ATOM 688 C C . LYS A 1 95 ? 13.387 19.645 7.061 1.00 76.38 95 LYS A C 1
ATOM 690 O O . LYS A 1 95 ? 13.858 20.765 6.931 1.00 76.38 95 LYS A O 1
ATOM 695 N N . SER A 1 96 ? 12.437 19.194 6.249 1.00 74.06 96 SER A N 1
ATOM 696 C CA . SER A 1 96 ? 11.732 20.036 5.280 1.00 74.06 96 SER A CA 1
ATOM 697 C C . SER A 1 96 ? 10.231 19.770 5.340 1.00 74.06 96 SER A C 1
ATOM 699 O O . SER A 1 96 ? 9.802 18.698 5.767 1.00 74.06 96 SER A O 1
ATOM 701 N N . ALA A 1 97 ? 9.413 20.715 4.866 1.00 72.88 97 ALA A N 1
ATOM 702 C CA . ALA A 1 97 ? 7.957 20.538 4.808 1.00 72.88 97 ALA A CA 1
ATOM 703 C C . ALA A 1 97 ? 7.562 19.219 4.109 1.00 72.88 97 ALA A C 1
ATOM 705 O O . ALA A 1 97 ? 6.693 18.483 4.572 1.00 72.88 97 ALA A O 1
ATOM 706 N N . GLY A 1 98 ? 8.277 18.858 3.038 1.00 75.56 98 GLY A N 1
ATOM 707 C CA . GLY A 1 98 ? 8.048 17.616 2.306 1.00 75.56 98 GLY A CA 1
ATOM 708 C C . GLY A 1 98 ? 8.542 16.344 3.007 1.00 75.56 98 GLY A C 1
ATOM 709 O O . GLY A 1 98 ? 8.076 15.262 2.656 1.00 75.56 98 GLY A O 1
ATOM 710 N N . SER A 1 99 ? 9.503 16.396 3.938 1.00 73.12 99 SER A N 1
ATOM 711 C CA . SER A 1 99 ? 9.857 15.229 4.770 1.00 73.12 99 SER A CA 1
ATOM 712 C C . SER A 1 99 ? 8.920 15.074 5.961 1.00 73.12 99 SER A C 1
ATOM 714 O O . SER A 1 99 ? 8.486 13.952 6.205 1.00 73.12 99 SER A O 1
ATOM 716 N N . ASN A 1 100 ? 8.518 16.170 6.607 1.00 79.06 100 ASN A N 1
ATOM 717 C CA . ASN A 1 100 ? 7.537 16.139 7.693 1.00 79.06 100 ASN A CA 1
ATOM 718 C C . ASN A 1 100 ? 6.180 15.600 7.221 1.00 79.06 100 ASN A C 1
ATOM 720 O O . ASN A 1 100 ? 5.641 14.704 7.861 1.00 79.06 100 ASN A O 1
ATOM 724 N N . LEU A 1 101 ? 5.683 16.039 6.057 1.00 79.75 101 LEU A N 1
ATOM 725 C CA . LEU A 1 101 ? 4.419 15.536 5.504 1.00 79.75 101 LEU A CA 1
ATOM 726 C C . LEU A 1 101 ? 4.439 14.017 5.264 1.00 79.75 101 LEU A C 1
ATOM 728 O O . LEU A 1 101 ? 3.446 13.340 5.503 1.00 79.75 101 LEU A O 1
ATOM 732 N N . ARG A 1 102 ? 5.576 13.470 4.812 1.00 82.25 102 ARG A N 1
ATOM 733 C CA . ARG A 1 102 ? 5.723 12.026 4.567 1.00 82.25 102 ARG A CA 1
ATOM 734 C C . ARG A 1 102 ? 5.866 11.225 5.861 1.00 82.25 102 ARG A C 1
ATOM 736 O O . ARG A 1 102 ? 5.315 10.136 5.928 1.00 82.25 102 ARG A O 1
ATOM 743 N N . ARG A 1 103 ? 6.525 11.767 6.895 1.00 80.12 103 ARG A N 1
ATOM 744 C CA . ARG A 1 103 ? 6.551 11.153 8.239 1.00 80.12 103 ARG A CA 1
ATOM 745 C C . ARG A 1 103 ? 5.163 11.108 8.858 1.00 80.12 103 ARG A C 1
ATOM 747 O O . ARG A 1 103 ? 4.743 10.051 9.306 1.00 80.12 103 ARG A O 1
ATOM 754 N N . TYR A 1 104 ? 4.450 12.231 8.817 1.00 83.50 104 TYR A N 1
ATOM 755 C CA . TYR A 1 104 ? 3.075 12.311 9.295 1.00 83.50 104 TYR A CA 1
ATOM 756 C C . TYR A 1 104 ? 2.163 11.353 8.518 1.00 83.50 104 TYR A C 1
ATOM 758 O O . TYR A 1 104 ? 1.375 10.629 9.111 1.00 83.50 104 TYR A O 1
ATOM 766 N N . GLY A 1 105 ? 2.332 11.264 7.194 1.00 85.00 105 GLY A N 1
ATOM 767 C CA . GLY A 1 105 ? 1.629 10.285 6.367 1.00 85.00 105 GLY A CA 1
ATOM 768 C C . GLY A 1 105 ? 1.938 8.829 6.737 1.00 85.00 105 GLY A C 1
ATOM 769 O O . GLY A 1 105 ? 1.022 8.012 6.748 1.00 85.00 105 GLY A O 1
ATOM 770 N N . GLU A 1 106 ? 3.197 8.495 7.046 1.00 87.38 106 GLU A N 1
ATOM 771 C CA . GLU A 1 106 ? 3.599 7.154 7.502 1.00 87.38 106 GLU A CA 1
ATOM 772 C C . GLU A 1 106 ? 3.008 6.823 8.879 1.00 87.38 106 GLU A C 1
ATOM 774 O O . GLU A 1 106 ? 2.452 5.740 9.047 1.00 87.38 106 GLU A O 1
ATOM 779 N N . GLN A 1 107 ? 3.074 7.759 9.831 1.00 88.00 107 GLN A N 1
ATOM 780 C CA . GLN A 1 107 ? 2.492 7.609 11.169 1.00 88.00 107 GLN A CA 1
ATOM 781 C C . GLN A 1 107 ? 0.979 7.427 11.093 1.00 88.00 107 GLN A C 1
ATOM 783 O O . GLN A 1 107 ? 0.449 6.454 11.619 1.00 88.00 107 GLN A O 1
ATOM 788 N N . ARG A 1 108 ? 0.294 8.295 10.343 1.00 90.38 108 ARG A N 1
ATOM 789 C CA . ARG A 1 108 ? -1.160 8.232 10.215 1.00 90.38 108 ARG A CA 1
ATOM 790 C C . ARG A 1 108 ? -1.630 6.953 9.532 1.00 90.38 108 ARG A C 1
ATOM 792 O O . ARG A 1 108 ? -2.643 6.386 9.920 1.00 90.38 108 ARG A O 1
ATOM 799 N N . LEU A 1 109 ? -0.885 6.482 8.530 1.00 91.75 109 LEU A N 1
ATOM 800 C CA . LEU A 1 109 ? -1.166 5.196 7.900 1.00 91.75 109 LEU A CA 1
ATOM 801 C C . LEU A 1 109 ? -0.982 4.037 8.887 1.00 91.75 109 LEU A C 1
ATOM 803 O O . LEU A 1 109 ? -1.785 3.113 8.876 1.00 91.75 109 LEU A O 1
ATOM 807 N N . ALA A 1 110 ? 0.056 4.071 9.725 1.00 91.75 110 ALA A N 1
ATOM 808 C CA . ALA A 1 110 ? 0.286 3.043 10.735 1.00 91.75 110 ALA A CA 1
ATOM 809 C C . ALA A 1 110 ? -0.819 3.022 11.805 1.00 91.75 110 ALA A C 1
ATOM 811 O O . ALA A 1 110 ? -1.289 1.944 12.154 1.00 91.75 110 ALA A O 1
ATOM 812 N N . GLU A 1 111 ? -1.266 4.190 12.275 1.00 93.00 111 GLU A N 1
ATOM 813 C CA . GLU A 1 111 ? -2.399 4.327 13.204 1.00 93.00 111 GLU A CA 1
ATOM 814 C C . GLU A 1 111 ? -3.693 3.768 12.609 1.00 93.00 111 GLU A C 1
ATOM 816 O O . GLU A 1 111 ? -4.355 2.953 13.242 1.00 93.00 111 GLU A O 1
ATOM 821 N N . GLU A 1 112 ? -4.025 4.152 11.372 1.00 94.00 112 GLU A N 1
ATOM 822 C CA . GLU A 1 112 ? -5.231 3.666 10.691 1.00 94.00 112 GLU A CA 1
ATOM 823 C C . GLU A 1 112 ? -5.180 2.149 10.470 1.00 94.00 112 GLU A C 1
ATOM 825 O O . GLU A 1 112 ? -6.174 1.462 10.684 1.00 94.00 112 GLU A O 1
ATOM 830 N N . ILE A 1 113 ? -4.022 1.596 10.083 1.00 94.75 113 ILE A N 1
ATOM 831 C CA . ILE A 1 113 ? -3.857 0.142 9.944 1.00 94.75 113 ILE A CA 1
ATOM 832 C C . ILE A 1 113 ? -4.022 -0.555 11.296 1.00 94.75 113 ILE A C 1
ATOM 834 O O . ILE A 1 113 ? -4.708 -1.573 11.353 1.00 94.75 113 ILE A O 1
ATOM 838 N N . ARG A 1 114 ? -3.437 -0.016 12.373 1.00 94.81 114 ARG A N 1
ATOM 839 C CA . ARG A 1 114 ? -3.613 -0.559 13.725 1.00 94.81 114 ARG A CA 1
ATOM 840 C C . ARG A 1 114 ? -5.093 -0.579 14.102 1.00 94.81 114 ARG A C 1
ATOM 842 O O . ARG A 1 114 ? -5.596 -1.648 14.410 1.00 94.81 114 ARG A O 1
ATOM 849 N N . GLU A 1 115 ? -5.793 0.546 13.968 1.00 94.56 115 GLU A N 1
ATOM 850 C CA . GLU A 1 115 ? -7.233 0.659 14.246 1.00 94.56 115 GLU A CA 1
ATOM 851 C C . GLU A 1 115 ? -8.053 -0.371 13.446 1.00 94.56 115 GLU A C 1
ATOM 853 O O . GLU A 1 115 ? -8.931 -1.039 13.994 1.00 94.56 115 GLU A O 1
ATOM 858 N N . PHE A 1 116 ? -7.752 -0.571 12.154 1.00 94.12 116 PHE A N 1
ATOM 859 C CA . PHE A 1 116 ? -8.430 -1.607 11.369 1.00 94.12 116 PHE A CA 1
ATOM 860 C C . PHE A 1 116 ? -8.151 -3.013 11.899 1.00 94.12 116 PHE A C 1
ATOM 862 O O . PHE A 1 116 ? -9.085 -3.792 12.057 1.00 94.12 116 PHE A O 1
ATOM 869 N N . MET A 1 117 ? -6.891 -3.338 12.180 1.00 94.00 117 MET A N 1
ATOM 870 C CA . MET A 1 117 ? -6.481 -4.694 12.543 1.00 94.00 117 MET A CA 1
ATOM 871 C C . MET A 1 117 ? -6.851 -5.076 13.984 1.00 94.00 117 MET A C 1
ATOM 873 O O . MET A 1 117 ? -7.096 -6.252 14.234 1.00 94.00 117 MET A O 1
ATOM 877 N N . THR A 1 118 ? -6.895 -4.118 14.918 1.00 93.06 118 THR A N 1
ATOM 878 C CA . THR A 1 118 ? -7.112 -4.385 16.354 1.00 93.06 118 THR A CA 1
ATOM 879 C C . THR A 1 118 ? -8.488 -3.992 16.869 1.00 93.06 118 THR A C 1
ATOM 881 O O . THR A 1 118 ? -8.890 -4.501 17.909 1.00 93.06 118 THR A O 1
ATOM 884 N N . GLU A 1 119 ? -9.208 -3.100 16.183 1.00 93.25 119 GLU A N 1
ATOM 885 C CA . GLU A 1 119 ? -10.520 -2.618 16.632 1.00 93.25 119 GLU A CA 1
ATOM 886 C C . GLU A 1 119 ? -11.599 -2.950 15.600 1.00 93.25 119 GLU A C 1
ATOM 888 O O . GLU A 1 119 ? -12.420 -3.841 15.820 1.00 93.25 119 GLU A O 1
ATOM 893 N N . LYS A 1 120 ? -11.578 -2.297 14.431 1.00 93.56 120 LYS A N 1
ATOM 894 C CA . LYS A 1 120 ? -12.688 -2.375 13.462 1.00 93.56 120 LYS A CA 1
ATOM 895 C C . LYS A 1 120 ? -12.888 -3.770 12.881 1.00 93.56 120 LYS A C 1
ATOM 897 O O . LYS A 1 120 ? -14.025 -4.157 12.633 1.00 93.56 120 LYS A O 1
ATOM 902 N N . TRP A 1 121 ? -11.809 -4.505 12.612 1.00 95.31 121 TRP A N 1
ATOM 903 C CA . TRP A 1 121 ? -11.870 -5.857 12.045 1.00 95.31 121 TRP A CA 1
ATOM 904 C C . TRP A 1 121 ? -11.496 -6.940 13.054 1.00 95.31 121 TRP A C 1
ATOM 906 O O . TRP A 1 121 ? -11.342 -8.090 12.655 1.00 95.31 121 TRP A O 1
ATOM 916 N N . ALA A 1 122 ? -11.368 -6.614 14.343 1.00 93.12 122 ALA A N 1
ATOM 917 C CA . ALA A 1 122 ? -10.921 -7.564 15.362 1.00 93.12 122 ALA A CA 1
ATOM 918 C C . ALA A 1 122 ? -11.769 -8.846 15.375 1.00 93.12 122 ALA A C 1
ATOM 920 O O . ALA A 1 122 ? -11.231 -9.951 15.315 1.00 93.12 122 ALA A O 1
ATOM 921 N N . ASN A 1 123 ? -13.096 -8.693 15.364 1.00 93.31 123 ASN A N 1
ATOM 922 C CA . ASN A 1 123 ? -14.041 -9.813 15.382 1.00 93.31 123 ASN A CA 1
ATOM 923 C C . ASN A 1 123 ? -13.950 -10.664 14.105 1.00 93.31 123 ASN A C 1
ATOM 925 O O . ASN A 1 123 ? -13.858 -11.891 14.170 1.00 93.31 123 ASN A O 1
ATOM 929 N N . GLU A 1 124 ? -13.905 -10.015 12.940 1.00 93.62 124 GLU A N 1
ATOM 930 C CA . GLU A 1 124 ? -13.828 -10.703 11.648 1.00 93.62 124 GLU A CA 1
ATOM 931 C C . GLU A 1 124 ? -12.488 -11.438 11.482 1.00 93.62 124 GLU A C 1
ATOM 933 O O . GLU A 1 124 ? -12.458 -12.611 11.109 1.00 93.62 124 GLU A O 1
ATOM 938 N N . LEU A 1 125 ? -11.371 -10.799 11.846 1.00 94.12 125 LEU A N 1
ATOM 939 C CA . LEU A 1 125 ? -10.031 -11.395 11.809 1.00 94.12 125 LEU A CA 1
ATOM 940 C C . LEU A 1 125 ? -9.863 -12.522 12.836 1.00 94.12 125 LEU A C 1
ATOM 942 O O . LEU A 1 125 ? -9.136 -13.483 12.576 1.00 94.12 125 LEU A O 1
ATOM 946 N N . ALA A 1 126 ? -10.545 -12.446 13.982 1.00 92.31 126 ALA A N 1
ATOM 947 C CA . ALA A 1 126 ? -10.577 -13.537 14.950 1.00 92.31 126 ALA A CA 1
ATOM 948 C C . ALA A 1 126 ? -11.267 -14.782 14.370 1.00 92.31 126 ALA A C 1
ATOM 950 O O . ALA A 1 126 ? -10.764 -15.892 14.568 1.00 92.31 126 ALA A O 1
ATOM 951 N N . SER A 1 127 ? -12.348 -14.596 13.601 1.00 90.75 127 SER A N 1
ATOM 952 C CA . SER A 1 127 ? -13.064 -15.681 12.912 1.00 90.75 127 SER A CA 1
ATOM 953 C C . SER A 1 127 ? -12.296 -16.275 11.726 1.00 90.75 127 SER A C 1
ATOM 955 O O . SER A 1 127 ? -12.558 -17.408 11.332 1.00 90.75 127 SER A O 1
ATOM 957 N N . CYS A 1 128 ? -11.323 -15.538 11.177 1.00 91.75 128 CYS A N 1
ATOM 958 C CA . CYS A 1 128 ? -10.532 -16.007 10.048 1.00 91.75 128 CYS A CA 1
ATOM 959 C C . CYS A 1 128 ? -9.690 -17.232 10.423 1.00 91.75 128 CYS A C 1
ATOM 961 O O . CYS A 1 128 ? -9.016 -17.259 11.459 1.00 91.75 128 CYS A O 1
ATOM 963 N N . GLU A 1 129 ? -9.646 -18.214 9.531 1.00 89.56 129 GLU A N 1
ATOM 964 C CA . GLU A 1 129 ? -8.740 -19.360 9.636 1.00 89.56 129 GLU A CA 1
ATOM 965 C C . GLU A 1 129 ? -7.320 -18.974 9.211 1.00 89.56 129 GLU A C 1
ATOM 967 O O . GLU A 1 129 ? -6.337 -19.311 9.876 1.00 89.56 129 GLU A O 1
ATOM 972 N N . LEU A 1 130 ? -7.225 -18.229 8.105 1.00 91.56 130 LEU A N 1
ATOM 973 C CA . LEU A 1 130 ? -5.978 -17.806 7.478 1.00 91.56 130 LEU A CA 1
ATOM 974 C C . LEU A 1 130 ? -6.024 -16.316 7.138 1.00 91.56 130 LEU A C 1
ATOM 976 O O . LEU A 1 130 ? -7.037 -15.785 6.682 1.00 91.56 130 LEU A O 1
ATOM 980 N N . ILE A 1 131 ? -4.890 -15.647 7.343 1.00 95.12 131 ILE A N 1
ATOM 981 C CA . ILE A 1 131 ? -4.690 -14.231 7.029 1.00 95.12 131 ILE A CA 1
ATOM 982 C C . ILE A 1 131 ? -3.505 -14.127 6.074 1.00 95.12 131 ILE A C 1
ATOM 984 O O . ILE A 1 131 ? -2.341 -14.227 6.472 1.00 95.12 131 ILE A O 1
ATOM 988 N N . PHE A 1 132 ? -3.791 -13.928 4.796 1.00 95.75 132 PHE A N 1
ATOM 989 C CA . PHE A 1 132 ? -2.786 -13.772 3.760 1.00 95.75 132 PHE A CA 1
ATOM 990 C C . PHE A 1 132 ? -2.269 -12.342 3.717 1.00 95.75 132 PHE A C 1
ATOM 992 O O . PHE A 1 132 ? -3.042 -11.389 3.654 1.00 95.75 132 PHE A O 1
ATOM 999 N N . ILE A 1 133 ? -0.949 -12.184 3.695 1.00 95.75 133 ILE A N 1
ATOM 1000 C CA . ILE A 1 133 ? -0.314 -10.875 3.632 1.00 95.75 133 ILE A CA 1
ATOM 1001 C C . ILE A 1 133 ? 0.603 -10.724 2.419 1.00 95.75 133 ILE A C 1
ATOM 1003 O O . ILE A 1 133 ? 1.395 -11.611 2.086 1.00 95.75 133 ILE A O 1
ATOM 1007 N N . SER A 1 134 ? 0.552 -9.545 1.800 1.00 95.25 134 SER A N 1
ATOM 1008 C CA . SER A 1 134 ? 1.528 -9.077 0.812 1.00 95.25 134 SER A CA 1
ATOM 1009 C C . SER A 1 134 ? 2.135 -7.760 1.279 1.00 95.25 134 SER A C 1
ATOM 1011 O O . SER A 1 134 ? 1.589 -6.677 1.065 1.00 95.25 134 SER A O 1
ATOM 1013 N N . VAL A 1 135 ? 3.294 -7.853 1.926 1.00 92.62 135 VAL A N 1
ATOM 1014 C CA . VAL A 1 135 ? 4.001 -6.707 2.503 1.00 92.62 135 VAL A CA 1
ATOM 1015 C C . VAL A 1 135 ? 5.511 -6.897 2.398 1.00 92.62 135 VAL A C 1
ATOM 1017 O O . VAL A 1 135 ? 6.021 -8.021 2.406 1.00 92.62 135 VAL A O 1
ATOM 1020 N N . SER A 1 136 ? 6.250 -5.793 2.290 1.00 88.31 136 SER A N 1
ATOM 1021 C CA . SER A 1 136 ? 7.715 -5.835 2.367 1.00 88.31 136 SER A CA 1
ATOM 1022 C C . SER A 1 136 ? 8.184 -6.189 3.785 1.00 88.31 136 SER A C 1
ATOM 1024 O O . SER A 1 136 ? 7.516 -5.845 4.758 1.00 88.31 136 SER A O 1
ATOM 1026 N N . LYS A 1 137 ? 9.367 -6.811 3.929 1.00 87.00 137 LYS A N 1
ATOM 1027 C CA . LYS A 1 137 ? 9.924 -7.180 5.251 1.00 87.00 137 LYS A CA 1
ATOM 1028 C C . LYS A 1 137 ? 9.941 -5.997 6.234 1.00 87.00 137 LYS A C 1
ATOM 1030 O O . LYS A 1 137 ? 9.577 -6.161 7.389 1.00 87.00 137 LYS A O 1
ATOM 1035 N N . ARG A 1 138 ? 10.287 -4.798 5.748 1.00 85.56 138 ARG A N 1
ATOM 1036 C CA . ARG A 1 138 ? 10.384 -3.565 6.553 1.00 85.56 138 ARG A CA 1
ATOM 1037 C C . ARG A 1 138 ? 9.042 -3.024 7.051 1.00 85.56 138 ARG A C 1
ATOM 1039 O O . ARG A 1 138 ? 9.022 -2.336 8.057 1.00 85.56 138 ARG A O 1
ATOM 1046 N N . MET A 1 139 ? 7.947 -3.301 6.345 1.00 88.44 139 MET A N 1
ATOM 1047 C CA . MET A 1 139 ? 6.608 -2.792 6.683 1.00 88.44 139 MET A CA 1
ATOM 1048 C C . MET A 1 139 ? 5.734 -3.858 7.355 1.00 88.44 139 MET A C 1
ATOM 1050 O O . MET A 1 139 ? 4.566 -3.608 7.637 1.00 88.44 139 MET A O 1
ATOM 1054 N N . ARG A 1 140 ? 6.274 -5.064 7.591 1.00 92.38 140 ARG A N 1
ATOM 1055 C CA . ARG A 1 140 ? 5.521 -6.170 8.191 1.00 92.38 140 ARG A CA 1
ATOM 1056 C C . ARG A 1 140 ? 5.013 -5.801 9.582 1.00 92.38 140 ARG A C 1
ATOM 1058 O O . ARG A 1 140 ? 3.846 -6.043 9.860 1.00 92.38 140 ARG A O 1
ATOM 1065 N N . SER A 1 141 ? 5.855 -5.178 10.405 1.00 92.44 141 SER A N 1
ATOM 1066 C CA . SER A 1 141 ? 5.477 -4.762 11.758 1.00 92.44 141 SER A CA 1
ATOM 1067 C C . SER A 1 141 ? 4.347 -3.736 11.771 1.00 92.44 141 SER A C 1
ATOM 1069 O O . SER A 1 141 ? 3.491 -3.785 12.642 1.00 92.44 141 SER A O 1
ATOM 1071 N N . THR A 1 142 ? 4.296 -2.851 10.773 1.00 92.44 142 THR A N 1
ATOM 1072 C CA . THR A 1 142 ? 3.186 -1.905 10.594 1.00 92.44 142 THR A CA 1
ATOM 1073 C C . THR A 1 142 ? 1.872 -2.610 10.267 1.00 92.44 142 THR A C 1
ATOM 1075 O O . THR A 1 142 ? 0.815 -2.115 10.630 1.00 92.44 142 THR A O 1
ATOM 1078 N N . LEU A 1 143 ? 1.924 -3.744 9.559 1.00 94.19 143 LEU A N 1
ATOM 1079 C CA . LEU A 1 143 ? 0.727 -4.443 9.097 1.00 94.19 143 LEU A CA 1
ATOM 1080 C C . LEU A 1 143 ? 0.147 -5.406 10.134 1.00 94.19 143 LEU A C 1
ATOM 1082 O O . LEU A 1 143 ? -1.065 -5.472 10.287 1.00 94.19 143 LEU A O 1
ATOM 1086 N N . VAL A 1 144 ? 1.001 -6.193 10.790 1.00 94.12 144 VAL A N 1
ATOM 1087 C CA . VAL A 1 144 ? 0.566 -7.287 11.679 1.00 94.12 144 VAL A CA 1
ATOM 1088 C C . VAL A 1 144 ? 1.031 -7.121 13.126 1.00 94.12 144 VAL A C 1
ATOM 1090 O O . VAL A 1 144 ? 0.792 -8.003 13.943 1.00 94.12 144 VAL A O 1
ATOM 1093 N N . GLY A 1 145 ? 1.683 -6.009 13.460 1.00 92.81 145 GLY A N 1
ATOM 1094 C CA . GLY A 1 145 ? 2.279 -5.793 14.773 1.00 92.81 145 GLY A CA 1
ATOM 1095 C C . GLY A 1 145 ? 3.660 -6.436 14.914 1.00 92.81 145 GLY A C 1
ATOM 1096 O O . GLY A 1 145 ? 4.254 -6.949 13.960 1.00 92.81 145 GLY A O 1
ATOM 1097 N N . THR A 1 146 ? 4.205 -6.368 16.123 1.00 91.62 146 THR A N 1
ATOM 1098 C CA . THR A 1 146 ? 5.524 -6.929 16.457 1.00 91.62 146 THR A CA 1
ATOM 1099 C C . THR A 1 146 ? 5.375 -8.287 17.135 1.00 91.62 146 THR A C 1
ATOM 1101 O O . THR A 1 146 ? 4.277 -8.673 17.505 1.00 91.62 146 THR A O 1
ATOM 1104 N N . GLU A 1 147 ? 6.470 -9.021 17.338 1.00 88.94 147 GLU A N 1
ATOM 1105 C CA . GLU A 1 147 ? 6.419 -10.283 18.099 1.00 88.94 147 GLU A CA 1
ATOM 1106 C C . GLU A 1 147 ? 5.938 -10.097 19.543 1.00 88.94 147 GLU A C 1
ATOM 1108 O O . GLU A 1 147 ? 5.312 -10.996 20.093 1.00 88.94 147 GLU A O 1
ATOM 1113 N N . LYS A 1 148 ? 6.190 -8.925 20.139 1.00 90.00 148 LYS A N 1
ATOM 1114 C CA . LYS A 1 148 ? 5.751 -8.592 21.503 1.00 90.00 148 LYS A CA 1
ATOM 1115 C C . LYS A 1 148 ? 4.310 -8.084 21.566 1.00 90.00 148 LYS A C 1
ATOM 1117 O O . LYS A 1 148 ? 3.656 -8.258 22.583 1.00 90.00 148 LYS A O 1
ATOM 1122 N N . ASP A 1 149 ? 3.853 -7.436 20.499 1.00 91.06 149 ASP A N 1
ATOM 1123 C CA . ASP A 1 149 ? 2.522 -6.828 20.378 1.00 91.06 149 ASP A CA 1
ATOM 1124 C C . ASP A 1 149 ? 1.941 -7.154 18.988 1.00 91.06 149 ASP A C 1
ATOM 1126 O O . ASP A 1 149 ? 2.001 -6.311 18.079 1.00 91.06 149 ASP A O 1
ATOM 1130 N N . PRO A 1 150 ? 1.511 -8.412 18.755 1.00 92.88 150 PRO A N 1
ATOM 1131 C CA . PRO A 1 150 ? 0.934 -8.830 17.484 1.00 92.88 150 PRO A CA 1
ATOM 1132 C C . PRO A 1 150 ? -0.536 -8.401 17.396 1.00 92.88 150 PRO A C 1
ATOM 1134 O O . PRO A 1 150 ? -1.321 -8.651 18.304 1.00 92.88 150 PRO A O 1
ATOM 1137 N N . TYR A 1 151 ? -0.940 -7.815 16.266 1.00 93.12 151 TYR A N 1
ATOM 1138 C CA . TYR A 1 151 ? -2.345 -7.434 16.040 1.00 93.12 151 TYR A CA 1
ATOM 1139 C C . TYR A 1 151 ? -3.235 -8.650 15.789 1.00 93.12 151 TYR A C 1
ATOM 1141 O O . TYR A 1 151 ? -4.420 -8.642 16.099 1.00 93.12 151 TYR A O 1
ATOM 1149 N N . VAL A 1 152 ? -2.654 -9.699 15.205 1.00 92.88 152 VAL A N 1
ATOM 1150 C CA . VAL A 1 152 ? -3.316 -10.971 14.913 1.00 92.88 152 VAL A CA 1
ATOM 1151 C C . VAL A 1 152 ? -2.370 -12.131 15.226 1.00 92.88 152 VAL A C 1
ATOM 1153 O O . VAL A 1 152 ? -1.153 -11.973 15.083 1.00 92.88 152 VAL A O 1
ATOM 1156 N N . PRO A 1 153 ? -2.881 -13.321 15.592 1.00 91.38 153 PRO A N 1
ATOM 1157 C CA . PRO A 1 153 ? -2.036 -14.481 15.854 1.00 91.38 153 PRO A CA 1
ATOM 1158 C C . PRO A 1 153 ? -1.168 -14.839 14.642 1.00 91.38 153 PRO A C 1
ATOM 1160 O O . PRO A 1 153 ? -1.677 -15.186 13.573 1.00 91.38 153 PRO A O 1
ATOM 1163 N N . PHE A 1 154 ? 0.159 -14.812 14.798 1.00 91.19 154 PHE A N 1
ATOM 1164 C CA . PHE A 1 154 ? 1.087 -15.114 13.698 1.00 91.19 154 PHE A CA 1
ATOM 1165 C C . PHE A 1 154 ? 0.960 -16.543 13.157 1.00 91.19 154 PHE A C 1
ATOM 1167 O O . PHE A 1 154 ? 1.298 -16.779 11.998 1.00 91.19 154 PHE A O 1
ATOM 1174 N N . SER A 1 155 ? 0.389 -17.470 13.932 1.00 88.12 155 SER A N 1
ATOM 1175 C CA . SER A 1 155 ? 0.053 -18.828 13.487 1.00 88.12 155 SER A CA 1
ATOM 1176 C C . SER A 1 155 ? -0.965 -18.860 12.338 1.00 88.12 155 SER A C 1
ATOM 1178 O O . SER A 1 155 ? -0.904 -19.772 11.508 1.00 88.12 155 SER A O 1
ATOM 1180 N N . LYS A 1 156 ? -1.845 -17.852 12.231 1.00 90.25 156 LYS A N 1
ATOM 1181 C CA . LYS A 1 156 ? -2.827 -17.688 11.141 1.00 90.25 156 LYS A CA 1
ATOM 1182 C C . LYS A 1 156 ? -2.265 -16.930 9.935 1.00 90.25 156 LYS A C 1
ATOM 1184 O O . LYS A 1 156 ? -2.820 -16.995 8.841 1.00 90.25 156 LYS A O 1
ATOM 1189 N N . VAL A 1 157 ? -1.156 -16.210 10.111 1.00 93.19 157 VAL A N 1
ATOM 1190 C CA . VAL A 1 157 ? -0.591 -15.340 9.074 1.00 93.19 157 VAL A CA 1
ATOM 1191 C C . VAL A 1 157 ? 0.180 -16.158 8.036 1.00 93.19 157 VAL A C 1
ATOM 1193 O O . VAL A 1 157 ? 1.055 -16.961 8.366 1.00 93.19 157 VAL A O 1
ATOM 1196 N N . ARG A 1 158 ? -0.108 -15.933 6.753 1.00 91.25 158 ARG A N 1
ATOM 1197 C CA . ARG A 1 158 ? 0.549 -16.578 5.606 1.00 91.25 158 ARG A CA 1
ATOM 1198 C C . ARG A 1 158 ? 1.034 -15.528 4.622 1.00 91.25 158 ARG A C 1
ATOM 1200 O O . ARG A 1 158 ? 0.361 -14.534 4.380 1.00 91.25 158 ARG A O 1
ATOM 1207 N N . LYS A 1 159 ? 2.220 -15.714 4.048 1.00 92.44 159 LYS A N 1
ATOM 1208 C CA . LYS A 1 159 ? 2.718 -14.813 3.003 1.00 92.44 159 LYS A CA 1
ATOM 1209 C C . LYS A 1 159 ? 2.165 -15.266 1.655 1.00 92.44 159 LYS A C 1
ATOM 1211 O O . LYS A 1 159 ? 2.228 -16.451 1.347 1.00 92.44 159 LYS A O 1
ATOM 1216 N N . LEU A 1 160 ? 1.685 -14.327 0.844 1.00 92.25 160 LEU A N 1
ATOM 1217 C CA . LEU A 1 160 ? 1.314 -14.634 -0.536 1.00 92.25 160 LEU A CA 1
ATOM 1218 C C . LEU A 1 160 ? 2.556 -15.056 -1.354 1.00 92.25 160 LEU A C 1
ATOM 1220 O O . LEU A 1 160 ? 3.596 -14.390 -1.257 1.00 92.25 160 LEU A O 1
ATOM 1224 N N . PRO A 1 161 ? 2.472 -16.135 -2.159 1.00 87.75 161 PRO A N 1
ATOM 1225 C CA . PRO A 1 161 ? 3.592 -16.642 -2.956 1.00 87.75 161 PRO A CA 1
ATOM 1226 C C . PRO A 1 161 ? 3.818 -15.823 -4.237 1.00 87.75 161 PRO A C 1
ATOM 1228 O O . PRO A 1 161 ? 4.778 -16.049 -4.965 1.00 87.75 161 PRO A O 1
ATOM 1231 N N . PHE A 1 162 ? 2.961 -14.838 -4.496 1.00 88.50 162 PHE A N 1
ATOM 1232 C CA . PHE A 1 162 ? 3.051 -13.903 -5.608 1.00 88.50 162 PHE A CA 1
ATOM 1233 C C . PHE A 1 162 ? 2.936 -12.463 -5.103 1.00 88.50 162 PHE A C 1
ATOM 1235 O O . PHE A 1 162 ? 2.457 -12.191 -4.000 1.00 88.50 162 PHE A O 1
ATOM 1242 N N . MET A 1 163 ? 3.390 -11.514 -5.920 1.00 82.44 163 MET A N 1
ATOM 1243 C CA . MET A 1 163 ? 3.319 -10.098 -5.575 1.00 82.44 163 MET A CA 1
ATOM 1244 C C . MET A 1 163 ? 1.933 -9.537 -5.887 1.00 82.44 163 MET A C 1
ATOM 1246 O O . MET A 1 163 ? 1.461 -9.630 -7.018 1.00 82.44 163 MET A O 1
ATOM 1250 N N . VAL A 1 164 ? 1.319 -8.872 -4.910 1.00 90.00 164 VAL A N 1
ATOM 1251 C CA . VAL A 1 164 ? 0.183 -7.979 -5.169 1.00 90.00 164 VAL A CA 1
ATOM 1252 C C . VAL A 1 164 ? 0.743 -6.649 -5.673 1.00 90.00 164 VAL A C 1
ATOM 1254 O O . VAL A 1 164 ? 1.685 -6.111 -5.085 1.00 90.00 164 VAL A O 1
ATOM 1257 N N . GLY A 1 165 ? 0.209 -6.152 -6.792 1.00 88.12 165 GLY A N 1
ATOM 1258 C CA . GLY A 1 165 ? 0.670 -4.945 -7.481 1.00 88.12 165 GLY A CA 1
ATOM 1259 C C . GLY A 1 165 ? 0.503 -3.669 -6.650 1.00 88.12 165 GLY A C 1
ATOM 1260 O O . GLY A 1 165 ? 1.185 -3.463 -5.643 1.00 88.12 165 GLY A O 1
ATOM 1261 N N . ARG A 1 166 ? -0.364 -2.760 -7.096 1.00 91.31 166 ARG A N 1
ATOM 1262 C CA . ARG A 1 166 ? -0.791 -1.621 -6.276 1.00 91.31 166 ARG A CA 1
ATOM 1263 C C . ARG A 1 166 ? -1.927 -2.097 -5.361 1.00 91.31 166 ARG A C 1
ATOM 1265 O O . ARG A 1 166 ? -2.902 -2.610 -5.896 1.00 91.31 166 ARG A O 1
ATOM 1272 N N . PRO A 1 167 ? -1.830 -1.947 -4.028 1.00 94.88 167 PRO A N 1
ATOM 1273 C CA . PRO A 1 167 ? -2.912 -2.323 -3.121 1.00 94.88 167 PRO A CA 1
ATOM 1274 C C . PRO A 1 167 ? -4.195 -1.536 -3.426 1.00 94.88 167 PRO A C 1
ATOM 1276 O O . PRO A 1 167 ? -4.266 -0.329 -3.188 1.00 94.88 167 PRO A O 1
ATOM 1279 N N . THR A 1 168 ? -5.185 -2.232 -3.975 1.00 95.88 168 THR A N 1
ATOM 1280 C CA . THR A 1 168 ? -6.579 -1.802 -4.153 1.00 95.88 168 THR A CA 1
ATOM 1281 C C . THR A 1 168 ? -7.487 -2.948 -3.722 1.00 95.88 168 THR A C 1
ATOM 1283 O O . THR A 1 168 ? -7.008 -4.061 -3.490 1.00 95.88 168 THR A O 1
ATOM 1286 N N . PHE A 1 169 ? -8.789 -2.693 -3.602 1.00 95.81 169 PHE A N 1
ATOM 1287 C CA . PHE A 1 169 ? -9.735 -3.757 -3.287 1.00 95.81 169 PHE A CA 1
ATOM 1288 C C . PHE A 1 169 ? -9.738 -4.844 -4.372 1.00 95.81 169 PHE A C 1
ATOM 1290 O O . PHE A 1 169 ? -9.649 -6.023 -4.046 1.00 95.81 169 PHE A O 1
ATOM 1297 N N . GLU A 1 170 ? -9.713 -4.453 -5.646 1.00 96.06 170 GLU A N 1
ATOM 1298 C CA . GLU A 1 170 ? -9.656 -5.368 -6.791 1.00 96.06 170 GLU A CA 1
ATOM 1299 C C . GLU A 1 170 ? -8.398 -6.236 -6.737 1.00 96.06 170 GLU A C 1
ATOM 1301 O O . GLU A 1 170 ? -8.485 -7.452 -6.835 1.00 96.06 170 GLU A O 1
ATOM 1306 N N . ALA A 1 171 ? -7.231 -5.642 -6.464 1.00 95.94 171 ALA A N 1
ATOM 1307 C CA . ALA A 1 171 ? -5.982 -6.394 -6.369 1.00 95.94 171 ALA A CA 1
ATOM 1308 C C . ALA A 1 171 ? -5.984 -7.414 -5.213 1.00 95.94 171 ALA A C 1
ATOM 1310 O O . ALA A 1 171 ? -5.365 -8.474 -5.313 1.00 95.94 171 ALA A O 1
ATOM 1311 N N . VAL A 1 172 ? -6.657 -7.089 -4.106 1.00 96.62 172 VAL A N 1
ATOM 1312 C CA . VAL A 1 172 ? -6.820 -7.978 -2.948 1.00 96.62 172 VAL A CA 1
ATOM 1313 C C . VAL A 1 172 ? -7.833 -9.086 -3.247 1.00 96.62 172 VAL A C 1
ATOM 1315 O O . VAL A 1 172 ? -7.574 -10.237 -2.905 1.00 96.62 172 VAL A O 1
ATOM 1318 N N . LYS A 1 173 ? -8.932 -8.770 -3.938 1.00 95.69 173 LYS A N 1
ATOM 1319 C CA . LYS A 1 173 ? -9.920 -9.746 -4.416 1.00 95.69 173 LYS A CA 1
ATOM 1320 C C . LYS A 1 173 ? -9.303 -10.720 -5.422 1.00 95.69 173 LYS A C 1
ATOM 1322 O O . LYS A 1 173 ? -9.450 -11.926 -5.268 1.00 95.69 173 LYS A O 1
ATOM 1327 N N . ASP A 1 174 ? -8.527 -10.226 -6.381 1.00 95.06 174 ASP A N 1
ATOM 1328 C CA . ASP A 1 174 ? -7.798 -11.063 -7.338 1.00 95.06 174 ASP A CA 1
ATOM 1329 C C . ASP A 1 174 ? -6.790 -11.974 -6.634 1.00 95.06 174 ASP A C 1
ATOM 1331 O O . ASP A 1 174 ? -6.622 -13.137 -6.998 1.00 95.06 174 ASP A O 1
ATOM 1335 N N . ALA A 1 175 ? -6.104 -11.459 -5.610 1.00 95.12 175 ALA A N 1
ATOM 1336 C CA . ALA A 1 175 ? -5.192 -12.256 -4.802 1.00 95.12 175 ALA A CA 1
ATOM 1337 C C . ALA A 1 175 ? -5.931 -13.342 -4.007 1.00 95.12 175 ALA A C 1
ATOM 1339 O O . ALA A 1 175 ? -5.446 -14.471 -3.955 1.00 95.12 175 ALA A O 1
ATOM 1340 N N . TYR A 1 176 ? -7.097 -13.026 -3.438 1.00 94.50 176 TYR A N 1
ATOM 1341 C CA . TYR A 1 176 ? -7.965 -14.001 -2.779 1.00 94.50 176 TYR A CA 1
ATOM 1342 C C . TYR A 1 176 ? -8.363 -15.124 -3.744 1.00 94.50 176 TYR A C 1
ATOM 1344 O O . TYR A 1 176 ? -8.088 -16.290 -3.468 1.00 94.50 176 TYR A O 1
ATOM 1352 N N . LEU A 1 177 ? -8.899 -14.774 -4.919 1.00 91.75 177 LEU A N 1
ATOM 1353 C CA . LEU A 1 177 ? -9.325 -15.744 -5.933 1.00 91.75 177 LEU A CA 1
ATOM 1354 C C . LEU A 1 177 ? -8.168 -16.624 -6.423 1.00 91.75 177 LEU A C 1
ATOM 1356 O O . LEU A 1 177 ? -8.345 -17.822 -6.610 1.00 91.75 177 LEU A O 1
ATOM 1360 N N . LYS A 1 178 ? -6.962 -16.065 -6.575 1.00 90.88 178 LYS A N 1
ATOM 1361 C CA . LYS A 1 178 ? -5.765 -16.837 -6.949 1.00 90.88 178 LYS A CA 1
ATOM 1362 C C . LYS A 1 178 ? -5.323 -17.831 -5.878 1.00 90.88 178 LYS A C 1
ATOM 1364 O O . LYS A 1 178 ? -4.772 -18.868 -6.223 1.00 90.88 178 LYS A O 1
ATOM 1369 N N . VAL A 1 179 ? -5.507 -17.513 -4.596 1.00 90.19 179 VAL A N 1
ATOM 1370 C CA . VAL A 1 179 ? -5.169 -18.436 -3.499 1.00 90.19 179 VAL A CA 1
ATOM 1371 C C . VAL A 1 179 ? -6.245 -19.497 -3.306 1.00 90.19 179 VAL A C 1
ATOM 1373 O O . VAL A 1 179 ? -5.904 -20.643 -3.035 1.00 90.19 179 VAL A O 1
ATOM 1376 N N . ALA A 1 180 ? -7.514 -19.116 -3.452 1.00 87.62 180 ALA A N 1
ATOM 1377 C CA . ALA A 1 180 ? -8.655 -20.023 -3.377 1.00 87.62 180 ALA A CA 1
ATOM 1378 C C . ALA A 1 180 ? -8.774 -20.940 -4.605 1.00 87.62 180 ALA A C 1
ATOM 1380 O O . ALA A 1 180 ? -9.429 -21.977 -4.539 1.00 87.62 180 ALA A O 1
ATOM 1381 N N . GLY A 1 181 ? -8.159 -20.551 -5.723 1.00 85.06 181 GLY A N 1
ATOM 1382 C CA . GLY A 1 181 ? -8.201 -21.283 -6.977 1.00 85.06 181 GLY A CA 1
ATOM 1383 C C . GLY A 1 181 ? -7.424 -22.597 -6.950 1.00 85.06 181 GLY A C 1
ATOM 1384 O O . GLY A 1 181 ? -6.380 -22.734 -6.308 1.00 85.06 181 GLY A O 1
ATOM 1385 N N . VAL A 1 182 ? -7.936 -23.542 -7.731 1.00 82.38 182 VAL A N 1
ATOM 1386 C CA . VAL A 1 182 ? -7.294 -24.811 -8.060 1.00 82.38 182 VAL A CA 1
ATOM 1387 C C . VAL A 1 182 ? -6.842 -24.739 -9.516 1.00 82.38 182 VAL A C 1
ATOM 1389 O O . VAL A 1 182 ? -7.608 -24.319 -10.383 1.00 82.38 182 VAL A O 1
ATOM 1392 N N . VAL A 1 183 ? -5.603 -25.136 -9.791 1.00 81.62 183 VAL A N 1
ATOM 1393 C CA . VAL A 1 183 ? -5.064 -25.239 -11.149 1.00 81.62 183 VAL A CA 1
ATOM 1394 C C . VAL A 1 183 ? -5.135 -26.695 -11.586 1.00 81.62 183 VAL A C 1
ATOM 1396 O O . VAL A 1 183 ? -4.605 -27.575 -10.913 1.00 81.62 183 VAL A O 1
ATOM 1399 N N . PHE A 1 184 ? -5.784 -26.934 -12.720 1.00 82.62 184 PHE A N 1
ATOM 1400 C CA . PHE A 1 184 ? -5.837 -28.231 -13.381 1.00 82.62 184 PHE A CA 1
ATOM 1401 C C . PHE A 1 184 ? -4.885 -28.205 -14.576 1.00 82.62 184 PHE A C 1
ATOM 1403 O O . PHE A 1 184 ? -4.983 -27.310 -15.418 1.00 82.62 184 PHE A O 1
ATOM 1410 N N . ALA A 1 185 ? -3.944 -29.142 -14.628 1.00 82.06 185 ALA A N 1
ATOM 1411 C CA . ALA A 1 185 ? -2.954 -29.226 -15.695 1.00 82.06 185 ALA A CA 1
ATOM 1412 C C . ALA A 1 185 ? -2.609 -30.688 -15.987 1.00 82.06 185 ALA A C 1
ATOM 1414 O O . ALA A 1 185 ? -2.764 -31.549 -15.127 1.00 82.06 185 ALA A O 1
ATOM 1415 N N . GLU A 1 186 ? -2.122 -30.978 -17.190 1.00 84.19 186 GLU A N 1
ATOM 1416 C CA . GLU A 1 186 ? -1.531 -32.287 -17.486 1.00 84.19 186 GLU A CA 1
ATOM 1417 C C . GLU A 1 186 ? -0.318 -32.535 -16.583 1.00 84.19 186 GLU A C 1
ATOM 1419 O O . GLU A 1 186 ? 0.389 -31.590 -16.218 1.00 84.19 186 GLU A O 1
ATOM 1424 N N . GLU A 1 187 ? -0.074 -33.793 -16.220 1.00 80.00 187 GLU A N 1
ATOM 1425 C CA . GLU A 1 187 ? 0.957 -34.176 -15.246 1.00 80.00 187 GLU A CA 1
ATOM 1426 C C . GLU A 1 187 ? 2.331 -33.572 -15.576 1.00 80.00 187 GLU A C 1
ATOM 1428 O O . GLU A 1 187 ? 2.940 -32.933 -14.721 1.00 80.00 187 GLU A O 1
ATOM 1433 N N . GLN A 1 188 ? 2.758 -33.625 -16.841 1.00 79.88 188 GLN A N 1
ATOM 1434 C CA . GLN A 1 188 ? 4.032 -33.042 -17.290 1.00 79.88 188 GLN A CA 1
ATOM 1435 C C . GLN A 1 188 ? 4.120 -31.526 -17.038 1.00 79.88 188 GLN A C 1
ATOM 1437 O O . GLN A 1 188 ? 5.169 -30.993 -16.668 1.00 79.88 188 GLN A O 1
ATOM 1442 N N . VAL A 1 189 ? 3.008 -30.807 -17.219 1.00 79.06 189 VAL A N 1
ATOM 1443 C CA . VAL A 1 189 ? 2.927 -29.360 -16.982 1.00 79.06 189 VAL A CA 1
ATOM 1444 C C . VAL A 1 189 ? 2.910 -29.068 -15.482 1.00 79.06 189 VAL A C 1
ATOM 1446 O O . VAL A 1 189 ? 3.590 -28.143 -15.030 1.00 79.06 189 VAL A O 1
ATOM 1449 N N . ALA A 1 190 ? 2.175 -29.862 -14.702 1.00 74.44 190 ALA A N 1
ATOM 1450 C CA . ALA A 1 190 ? 2.130 -29.750 -13.248 1.00 74.44 190 ALA A CA 1
ATOM 1451 C C . ALA A 1 190 ? 3.512 -30.006 -12.618 1.00 74.44 190 ALA A C 1
ATOM 1453 O O . ALA A 1 190 ? 3.964 -29.210 -11.789 1.00 74.44 190 ALA A O 1
ATOM 1454 N N . GLU A 1 191 ? 4.229 -31.039 -13.066 1.00 74.75 191 GLU A N 1
ATOM 1455 C CA . GLU A 1 191 ? 5.600 -31.343 -12.645 1.00 74.75 191 GLU A CA 1
ATOM 1456 C C . GLU A 1 191 ? 6.568 -30.204 -12.983 1.00 74.75 191 GLU A C 1
ATOM 1458 O O . GLU A 1 191 ? 7.338 -29.767 -12.124 1.00 74.75 191 GLU A O 1
ATOM 1463 N N . ALA A 1 192 ? 6.490 -29.650 -14.198 1.00 77.06 192 ALA A N 1
ATOM 1464 C CA . ALA A 1 192 ? 7.307 -28.506 -14.603 1.00 77.06 192 ALA A CA 1
ATOM 1465 C C . ALA A 1 192 ? 7.016 -27.242 -13.770 1.00 77.06 192 ALA A C 1
ATOM 1467 O O . ALA A 1 192 ? 7.924 -26.456 -13.473 1.00 77.06 192 ALA A O 1
ATOM 1468 N N . MET A 1 193 ? 5.758 -27.028 -13.365 1.00 72.81 193 MET A N 1
ATOM 1469 C CA . MET A 1 193 ? 5.384 -25.944 -12.452 1.00 72.81 193 MET A CA 1
ATOM 1470 C C . MET A 1 193 ? 5.917 -26.185 -11.032 1.00 72.81 193 MET A C 1
ATOM 1472 O O . MET A 1 193 ? 6.452 -25.254 -10.425 1.00 72.81 193 MET A O 1
ATOM 1476 N N . ALA A 1 194 ? 5.824 -27.415 -10.521 1.00 69.31 194 ALA A N 1
ATOM 1477 C CA . ALA A 1 194 ? 6.273 -27.798 -9.182 1.00 69.31 194 ALA A CA 1
ATOM 1478 C C . ALA A 1 194 ? 7.806 -27.828 -9.039 1.00 69.31 194 ALA A C 1
ATOM 1480 O O . ALA A 1 194 ? 8.330 -27.473 -7.981 1.00 69.31 194 ALA A O 1
ATOM 1481 N N . ALA A 1 195 ? 8.544 -28.171 -10.101 1.00 71.44 195 ALA A N 1
ATOM 1482 C CA . ALA A 1 195 ? 10.010 -28.223 -10.105 1.00 71.44 195 ALA A CA 1
ATOM 1483 C C . ALA A 1 195 ? 10.665 -26.893 -9.688 1.00 71.44 195 ALA A C 1
ATOM 1485 O O . ALA A 1 195 ? 11.725 -26.891 -9.068 1.00 71.44 195 ALA A O 1
ATOM 1486 N N . LYS A 1 196 ? 10.004 -25.755 -9.943 1.00 63.97 196 LYS A N 1
ATOM 1487 C CA . LYS A 1 196 ? 10.468 -24.414 -9.534 1.00 63.97 196 LYS A CA 1
ATOM 1488 C C . LYS A 1 196 ? 10.406 -24.168 -8.021 1.00 63.97 196 LYS A C 1
ATOM 1490 O O . LYS A 1 196 ? 10.954 -23.173 -7.552 1.00 63.97 196 LYS A O 1
ATOM 1495 N N . PHE A 1 197 ? 9.719 -25.034 -7.275 1.00 59.09 197 PHE A N 1
ATOM 1496 C CA . PHE A 1 197 ? 9.465 -24.893 -5.841 1.00 59.09 197 PHE A CA 1
ATOM 1497 C C . PHE A 1 197 ? 10.052 -26.027 -4.994 1.00 59.09 197 PHE A C 1
ATOM 1499 O O . PHE A 1 197 ? 9.954 -25.952 -3.769 1.00 59.09 197 PHE A O 1
ATOM 1506 N N . LYS A 1 198 ? 10.683 -27.047 -5.600 1.00 57.25 198 LYS A N 1
ATOM 1507 C CA . LYS A 1 198 ? 11.449 -28.040 -4.836 1.00 57.25 198 LYS A CA 1
ATOM 1508 C C . LYS A 1 198 ? 12.634 -27.332 -4.163 1.00 57.25 198 LYS A C 1
ATOM 1510 O O . LYS A 1 198 ? 13.414 -26.679 -4.861 1.00 57.25 198 LYS A O 1
ATOM 1515 N N . PRO A 1 199 ? 12.771 -27.407 -2.827 1.00 45.88 199 PRO A N 1
ATOM 1516 C CA . PRO A 1 199 ? 13.953 -26.898 -2.151 1.00 45.88 199 PRO A CA 1
ATOM 1517 C C . PRO A 1 199 ? 15.186 -27.588 -2.736 1.00 45.88 199 PRO A C 1
ATOM 1519 O O . PRO A 1 199 ? 15.226 -28.813 -2.813 1.00 45.88 199 PRO A O 1
ATOM 1522 N N . VAL A 1 200 ? 16.190 -26.815 -3.150 1.00 43.44 200 VAL A N 1
ATOM 1523 C CA . VAL A 1 200 ? 17.528 -27.369 -3.370 1.00 43.44 200 VAL A CA 1
ATOM 1524 C C . VAL A 1 200 ? 17.993 -27.883 -2.011 1.00 43.44 200 VAL A C 1
ATOM 1526 O O . VAL A 1 200 ? 18.190 -27.081 -1.095 1.00 43.44 200 VAL A O 1
ATOM 1529 N N . GLU A 1 201 ? 18.121 -29.202 -1.862 1.00 41.19 201 GLU A N 1
ATOM 1530 C CA . GLU A 1 201 ? 18.783 -29.820 -0.714 1.00 41.19 201 GLU A CA 1
ATOM 1531 C C . GLU A 1 201 ? 20.204 -29.269 -0.652 1.00 41.19 201 GLU A C 1
ATOM 1533 O O . GLU A 1 201 ? 21.107 -29.679 -1.376 1.00 41.19 201 GLU A O 1
ATOM 1538 N N . THR A 1 202 ? 20.386 -28.245 0.172 1.00 38.09 202 THR A N 1
ATOM 1539 C CA . THR A 1 202 ? 21.713 -27.742 0.485 1.00 38.09 202 THR A CA 1
ATOM 1540 C C . THR A 1 202 ? 22.182 -28.605 1.650 1.00 38.09 202 THR A C 1
ATOM 1542 O O . THR A 1 202 ? 21.522 -28.568 2.693 1.00 38.09 202 THR A O 1
ATOM 1545 N N . PRO A 1 203 ? 23.243 -29.421 1.508 1.00 39.91 203 PRO A N 1
ATOM 1546 C CA . PRO A 1 203 ? 23.730 -30.216 2.624 1.00 39.91 203 PRO A CA 1
ATOM 1547 C C . PRO A 1 203 ? 24.064 -29.287 3.794 1.00 39.91 203 PRO A C 1
ATOM 1549 O O . PRO A 1 203 ? 24.677 -28.231 3.618 1.00 39.91 203 PRO A O 1
ATOM 1552 N N . ALA A 1 204 ? 23.570 -29.661 4.974 1.00 36.06 204 ALA A N 1
ATOM 1553 C CA . ALA A 1 204 ? 23.631 -28.855 6.182 1.00 36.06 204 ALA A CA 1
ATOM 1554 C C . ALA A 1 204 ? 25.077 -28.421 6.491 1.00 36.06 204 ALA A C 1
ATOM 1556 O O . ALA A 1 204 ? 25.973 -29.269 6.511 1.00 36.06 204 ALA A O 1
ATOM 1557 N N . PRO A 1 205 ? 25.335 -27.129 6.768 1.00 46.97 205 PRO A N 1
ATOM 1558 C CA . PRO A 1 205 ? 26.620 -26.726 7.315 1.00 46.97 205 PRO A CA 1
ATOM 1559 C C . PRO A 1 205 ? 26.772 -27.339 8.720 1.00 46.97 205 PRO A C 1
ATOM 1561 O O . PRO A 1 205 ? 25.830 -27.255 9.515 1.00 46.97 205 PRO A O 1
ATOM 1564 N N . PRO A 1 206 ? 27.917 -27.963 9.054 1.00 37.94 206 PRO A N 1
ATOM 1565 C CA . PRO A 1 206 ? 28.137 -28.495 10.392 1.00 37.94 206 PRO A CA 1
ATOM 1566 C C . PRO A 1 206 ? 28.122 -27.366 11.435 1.00 37.94 206 PRO A C 1
ATOM 1568 O O . PRO A 1 206 ? 28.603 -26.258 11.191 1.00 37.94 206 PRO A O 1
ATOM 1571 N N . ALA A 1 207 ? 27.517 -27.668 12.586 1.00 37.81 207 ALA A N 1
ATOM 1572 C CA . ALA A 1 207 ? 27.296 -26.762 13.711 1.00 37.81 207 ALA A CA 1
ATOM 1573 C C . ALA A 1 207 ? 28.602 -26.138 14.263 1.00 37.81 207 ALA A C 1
ATOM 1575 O O . ALA A 1 207 ? 29.671 -26.740 14.144 1.00 37.81 207 ALA A O 1
ATOM 1576 N N . PRO A 1 208 ? 28.534 -24.945 14.889 1.00 42.31 208 PRO A N 1
ATOM 1577 C CA . PRO A 1 208 ? 29.709 -24.190 15.302 1.00 42.31 208 PRO A CA 1
ATOM 1578 C C . PRO A 1 208 ? 30.251 -24.675 16.656 1.00 42.31 208 PRO A C 1
ATOM 1580 O O . PRO A 1 208 ? 29.491 -24.891 17.598 1.00 42.31 208 PRO A O 1
ATOM 1583 N N . ALA A 1 209 ? 31.575 -24.767 16.772 1.00 35.69 209 ALA A N 1
ATOM 1584 C CA . ALA A 1 209 ? 32.305 -24.901 18.034 1.00 35.69 209 ALA A CA 1
ATOM 1585 C C . ALA A 1 209 ? 33.336 -23.750 18.155 1.00 35.69 209 ALA A C 1
ATOM 1587 O O . ALA A 1 209 ? 33.650 -23.113 17.149 1.00 35.69 209 ALA A O 1
ATOM 1588 N N . PRO A 1 210 ? 33.770 -23.398 19.379 1.00 36.00 210 PRO A N 1
ATOM 1589 C CA . PRO A 1 210 ? 33.836 -22.017 19.857 1.00 36.00 210 PRO A CA 1
ATOM 1590 C C . PRO A 1 210 ? 35.109 -21.250 19.478 1.00 36.00 210 PRO A C 1
ATOM 1592 O O . PRO A 1 210 ? 36.144 -21.811 19.133 1.00 36.00 210 PRO A O 1
ATOM 1595 N N . ALA A 1 211 ? 34.986 -19.927 19.587 1.00 38.97 211 ALA A N 1
ATOM 1596 C CA . ALA A 1 211 ? 35.983 -18.918 19.267 1.00 38.97 211 ALA A CA 1
ATOM 1597 C C . ALA A 1 211 ? 37.327 -19.091 20.000 1.00 38.97 211 ALA A C 1
ATOM 1599 O O . ALA A 1 211 ? 37.371 -19.189 21.225 1.00 38.97 211 ALA A O 1
ATOM 1600 N N . ALA A 1 212 ? 38.415 -18.984 19.235 1.00 30.88 212 ALA A N 1
ATOM 1601 C CA . ALA A 1 212 ? 39.733 -18.567 19.699 1.00 30.88 212 ALA A CA 1
ATOM 1602 C C . ALA A 1 212 ? 40.444 -17.769 18.586 1.00 30.88 212 ALA A C 1
ATOM 1604 O O . ALA A 1 212 ? 40.065 -17.813 17.419 1.00 30.88 212 ALA A O 1
ATOM 1605 N N . SER A 1 213 ? 41.407 -16.963 19.007 1.00 31.92 213 SER A N 1
ATOM 1606 C CA . SER A 1 213 ? 41.880 -15.697 18.445 1.00 31.92 213 SER A CA 1
ATOM 1607 C C . SER A 1 213 ? 42.640 -15.721 17.113 1.00 31.92 213 SER A C 1
ATOM 1609 O O . SER A 1 213 ? 43.387 -16.645 16.822 1.00 31.92 213 SER A O 1
ATOM 1611 N N . ALA A 1 214 ? 42.500 -14.595 16.401 1.00 30.27 214 ALA A N 1
ATOM 1612 C CA . ALA A 1 214 ? 43.489 -13.851 15.607 1.00 30.27 214 ALA A CA 1
ATOM 1613 C C . ALA A 1 214 ? 44.823 -14.533 15.237 1.00 30.27 214 ALA A C 1
ATOM 1615 O O . ALA A 1 214 ? 45.628 -14.818 16.115 1.00 30.27 214 ALA A O 1
ATOM 1616 N N . ALA A 1 215 ? 45.119 -14.613 13.935 1.00 27.59 215 ALA A N 1
ATOM 1617 C CA . ALA A 1 215 ? 46.207 -13.880 13.265 1.00 27.59 215 ALA A CA 1
ATOM 1618 C C . ALA A 1 215 ? 46.427 -14.419 11.836 1.00 27.59 215 ALA A C 1
ATOM 1620 O O . ALA A 1 215 ? 45.958 -15.488 11.462 1.00 27.59 215 ALA A O 1
ATOM 1621 N N . GLU A 1 216 ? 47.091 -13.602 11.032 1.00 33.94 216 GLU A N 1
ATOM 1622 C CA . GLU A 1 216 ? 47.340 -13.700 9.596 1.00 33.94 216 GLU A CA 1
ATOM 1623 C C . GLU A 1 216 ? 48.023 -14.998 9.129 1.00 33.94 216 GLU A C 1
ATOM 1625 O O . GLU A 1 216 ? 49.009 -15.424 9.716 1.00 33.94 216 GLU A O 1
ATOM 1630 N N . ALA A 1 217 ? 47.564 -15.551 7.997 1.00 28.77 217 ALA A N 1
ATOM 1631 C CA . ALA A 1 217 ? 48.404 -16.173 6.962 1.00 28.77 217 ALA A CA 1
ATOM 1632 C C . ALA A 1 217 ? 47.534 -16.589 5.759 1.00 28.77 217 ALA A C 1
ATOM 1634 O O . ALA A 1 217 ? 46.781 -17.560 5.810 1.00 28.77 217 ALA A O 1
ATOM 1635 N N . LYS A 1 218 ? 47.638 -15.854 4.644 1.00 31.73 218 LYS A N 1
ATOM 1636 C CA . LYS A 1 218 ? 47.178 -16.326 3.330 1.00 31.73 218 LYS A CA 1
ATOM 1637 C C . LYS A 1 218 ? 48.237 -17.277 2.768 1.00 31.73 218 LYS A C 1
ATOM 1639 O O . LYS A 1 218 ? 49.337 -16.829 2.465 1.00 31.73 218 LYS A O 1
ATOM 1644 N N . ALA A 1 219 ? 47.884 -18.543 2.565 1.00 29.84 219 ALA A N 1
ATOM 1645 C CA . ALA A 1 219 ? 48.635 -19.474 1.724 1.00 29.84 219 ALA A CA 1
ATOM 1646 C C . ALA A 1 219 ? 47.694 -20.131 0.701 1.00 29.84 219 ALA A C 1
ATOM 1648 O O . ALA A 1 219 ? 46.513 -20.356 0.962 1.00 29.84 219 ALA A O 1
ATOM 1649 N N . ALA A 1 220 ? 48.229 -20.308 -0.503 1.00 30.23 220 ALA A N 1
ATOM 1650 C CA . ALA A 1 220 ? 47.536 -20.323 -1.782 1.00 30.23 220 ALA A CA 1
ATOM 1651 C C . ALA A 1 220 ? 46.773 -21.618 -2.121 1.00 30.23 220 ALA A C 1
ATOM 1653 O O . ALA A 1 220 ? 47.168 -22.719 -1.746 1.00 30.23 220 ALA A O 1
ATOM 1654 N N . LYS A 1 221 ? 45.710 -21.462 -2.921 1.00 33.25 221 LYS A N 1
ATOM 1655 C CA . LYS A 1 221 ? 45.033 -22.529 -3.674 1.00 33.25 221 LYS A CA 1
ATOM 1656 C C . LYS A 1 221 ? 45.614 -22.550 -5.109 1.00 33.25 221 LYS A C 1
ATOM 1658 O O . LYS A 1 221 ? 45.917 -21.466 -5.610 1.00 33.25 221 LYS A O 1
ATOM 1663 N N . PRO A 1 222 ? 45.793 -23.714 -5.766 1.00 35.94 222 PRO A N 1
ATOM 1664 C CA . PRO A 1 222 ? 46.411 -23.804 -7.098 1.00 35.94 222 PRO A CA 1
ATOM 1665 C C . PRO A 1 222 ? 45.619 -23.037 -8.175 1.00 35.94 222 PRO A C 1
ATOM 1667 O O . PRO A 1 222 ? 44.386 -23.068 -8.120 1.00 35.94 222 PRO A O 1
ATOM 1670 N N . PRO A 1 223 ? 46.280 -2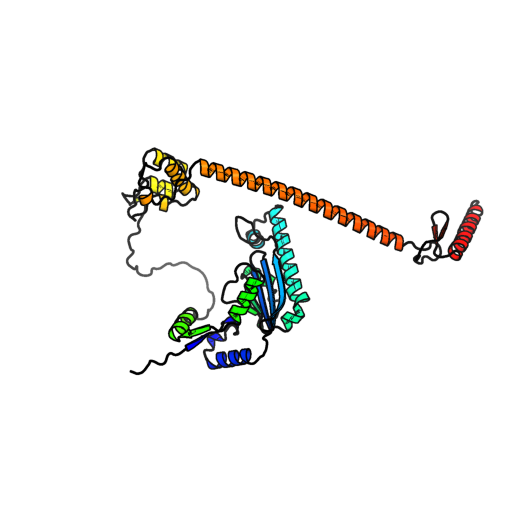2.372 -9.147 1.00 42.09 223 PRO A N 1
ATOM 1671 C CA . PRO A 1 223 ? 45.598 -21.583 -10.166 1.00 42.09 223 PRO A CA 1
ATOM 1672 C C . PRO A 1 223 ? 44.990 -22.459 -11.269 1.00 42.09 223 PRO A C 1
ATOM 1674 O O . PRO A 1 223 ? 45.668 -23.240 -11.935 1.00 42.09 223 PRO A O 1
ATOM 1677 N N . GLU A 1 224 ? 43.688 -22.273 -11.463 1.00 49.06 224 GLU A N 1
ATOM 1678 C CA . GLU A 1 224 ? 42.958 -22.545 -12.703 1.00 49.06 224 GLU A CA 1
ATOM 1679 C C . GLU A 1 224 ? 43.493 -21.600 -13.805 1.00 49.06 224 GLU A C 1
ATOM 1681 O O . GLU A 1 224 ? 43.830 -20.457 -13.485 1.00 49.06 224 GLU A O 1
ATOM 1686 N N . PRO A 1 225 ? 43.611 -22.014 -15.083 1.00 41.84 225 PRO A N 1
ATOM 1687 C CA . PRO A 1 225 ? 44.185 -21.162 -16.126 1.00 41.84 225 PRO A CA 1
ATOM 1688 C C . PRO A 1 225 ? 43.348 -19.888 -16.335 1.00 41.84 225 PRO A C 1
ATOM 1690 O O . PRO A 1 225 ? 42.207 -19.940 -16.800 1.00 41.84 225 PRO A O 1
ATOM 1693 N N . GLU A 1 226 ? 43.924 -18.732 -15.991 1.00 48.31 226 GLU A N 1
ATOM 1694 C CA . GLU A 1 226 ? 43.299 -17.422 -16.172 1.00 48.31 226 GLU A CA 1
ATOM 1695 C C . GLU A 1 226 ? 43.199 -17.072 -17.664 1.00 48.31 226 GLU A C 1
ATOM 1697 O O . GLU A 1 226 ? 44.190 -17.025 -18.393 1.00 48.31 226 GLU A O 1
ATOM 1702 N N . LYS A 1 227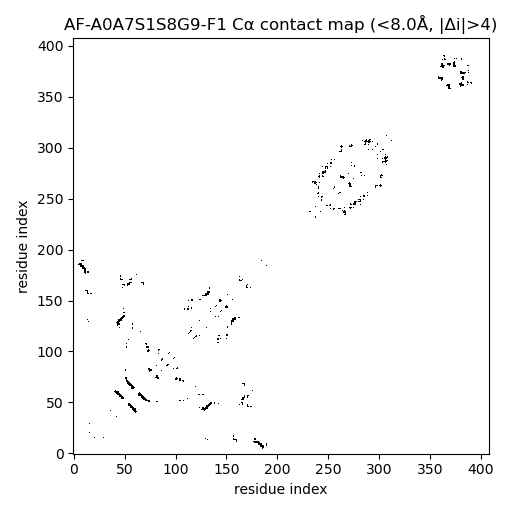 ? 41.976 -16.790 -18.123 1.00 40.06 227 LYS A N 1
ATOM 1703 C CA . LYS A 1 227 ? 41.736 -16.148 -19.421 1.00 40.06 227 LYS A CA 1
ATOM 1704 C C . LYS A 1 227 ? 42.340 -14.733 -19.390 1.00 40.06 227 LYS A C 1
ATOM 1706 O O . LYS A 1 227 ? 42.165 -14.047 -18.380 1.00 40.06 227 LYS A O 1
ATOM 1711 N N . PRO A 1 228 ? 42.996 -14.261 -20.467 1.00 45.88 228 PRO A N 1
ATOM 1712 C CA . PRO A 1 228 ? 43.643 -12.952 -20.481 1.00 45.88 228 PRO A CA 1
ATOM 1713 C C . PRO A 1 228 ? 42.644 -11.830 -20.163 1.00 45.88 228 PRO A C 1
ATOM 1715 O O . PRO A 1 228 ? 41.561 -11.737 -20.747 1.00 45.88 228 PRO A O 1
ATOM 1718 N N . LYS A 1 229 ? 43.007 -10.982 -19.197 1.00 48.19 229 LYS A N 1
ATOM 1719 C CA . LYS A 1 229 ? 42.211 -9.840 -18.740 1.00 48.19 229 LYS A CA 1
ATOM 1720 C C . LYS A 1 229 ? 42.335 -8.697 -19.749 1.00 48.19 229 LYS A C 1
ATOM 1722 O O . LYS A 1 229 ? 43.314 -7.962 -19.724 1.00 48.19 229 LYS A O 1
ATOM 1727 N N . TYR A 1 230 ? 41.334 -8.555 -20.613 1.00 52.69 230 TYR A N 1
ATOM 1728 C CA . TYR A 1 230 ? 41.214 -7.439 -21.557 1.00 52.69 230 TYR A CA 1
ATOM 1729 C C . TYR A 1 230 ? 41.242 -6.085 -20.824 1.00 52.69 230 TYR A C 1
ATOM 1731 O O . TYR A 1 230 ? 40.457 -5.874 -19.891 1.00 52.69 230 TYR A O 1
ATOM 1739 N N . ARG A 1 231 ? 42.114 -5.172 -21.261 1.00 58.91 231 ARG A N 1
ATOM 1740 C CA . ARG A 1 231 ? 42.130 -3.758 -20.863 1.00 58.91 231 ARG A CA 1
ATOM 1741 C C . ARG A 1 231 ? 41.702 -2.922 -22.064 1.00 58.91 231 ARG A C 1
ATOM 1743 O O . ARG A 1 231 ? 42.174 -3.156 -23.166 1.00 58.91 231 ARG A O 1
ATOM 1750 N N . GLU A 1 232 ? 40.804 -1.967 -21.837 1.00 59.78 232 GLU A N 1
ATOM 1751 C CA . GLU A 1 232 ? 40.265 -1.084 -22.889 1.00 59.78 232 GLU A CA 1
ATOM 1752 C C . GLU A 1 232 ? 41.354 -0.207 -23.536 1.00 59.78 232 GLU A C 1
ATOM 1754 O O . GLU A 1 232 ? 41.197 0.222 -24.669 1.00 59.78 232 GLU A O 1
ATOM 1759 N N . GLU A 1 233 ? 42.475 -0.005 -22.839 1.00 58.22 233 GLU A N 1
ATOM 1760 C CA . GLU A 1 233 ? 43.644 0.770 -23.281 1.00 58.22 233 GLU A CA 1
ATOM 1761 C C . GLU A 1 233 ? 44.560 0.008 -24.261 1.00 58.22 233 GLU A C 1
ATOM 1763 O O . GLU A 1 233 ? 45.356 0.637 -24.951 1.00 58.22 233 GLU A O 1
ATOM 1768 N N . ASP A 1 234 ? 44.443 -1.325 -24.333 1.00 56.59 234 ASP A N 1
ATOM 1769 C CA . ASP A 1 234 ? 45.269 -2.197 -25.188 1.00 56.59 234 ASP A CA 1
ATOM 1770 C C . ASP A 1 234 ? 44.556 -2.555 -26.515 1.00 56.59 234 ASP A C 1
ATOM 1772 O O . ASP A 1 234 ? 45.041 -3.380 -27.289 1.00 56.59 234 ASP A O 1
ATOM 1776 N N . ASP A 1 235 ? 43.373 -1.983 -26.764 1.00 65.94 235 ASP A N 1
ATOM 1777 C CA . ASP A 1 235 ? 42.559 -2.241 -27.952 1.00 65.94 235 ASP A CA 1
ATOM 1778 C C . ASP A 1 235 ? 42.771 -1.131 -28.990 1.00 65.94 235 ASP A C 1
ATOM 1780 O O . ASP A 1 235 ? 42.286 -0.010 -28.833 1.00 65.94 235 ASP A O 1
ATOM 1784 N N . GLU A 1 236 ? 43.491 -1.449 -30.068 1.00 65.62 236 GLU A N 1
ATOM 1785 C CA . GLU A 1 236 ? 43.797 -0.521 -31.169 1.00 65.62 236 GLU A CA 1
ATOM 1786 C C . GLU A 1 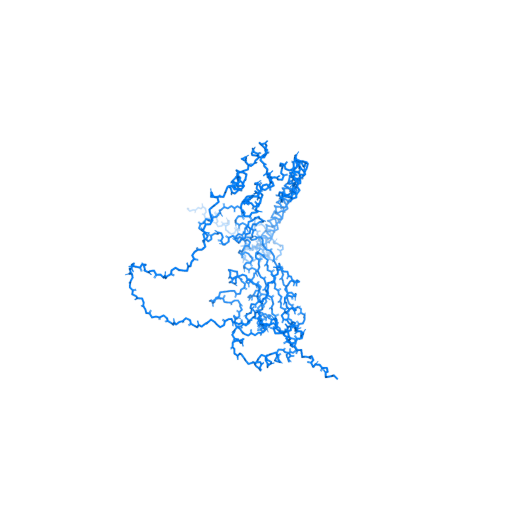236 ? 42.534 0.039 -31.857 1.00 65.62 236 GLU A C 1
ATOM 1788 O O . GLU A 1 236 ? 42.605 1.057 -32.545 1.00 65.62 236 GLU A O 1
ATOM 1793 N N . LEU A 1 237 ? 41.367 -0.592 -31.656 1.00 75.88 237 LEU A N 1
ATOM 1794 C CA . LEU A 1 237 ? 40.080 -0.157 -32.204 1.00 75.88 237 LEU A CA 1
ATOM 1795 C C . LEU A 1 237 ? 39.276 0.729 -31.226 1.00 75.88 237 LEU A C 1
ATOM 1797 O O . LEU A 1 237 ? 38.167 1.166 -31.552 1.00 75.88 237 LEU A O 1
ATOM 1801 N N . PHE A 1 238 ? 39.798 1.025 -30.029 1.00 82.19 238 PHE A N 1
ATOM 1802 C CA . PHE A 1 238 ? 39.124 1.876 -29.046 1.00 82.19 238 PHE A CA 1
ATOM 1803 C C . PHE A 1 238 ? 39.286 3.366 -29.384 1.00 82.19 238 PHE A C 1
ATOM 1805 O O . PHE A 1 238 ? 40.303 3.999 -29.104 1.00 82.19 238 PHE A O 1
ATOM 1812 N N . THR A 1 239 ? 38.259 3.951 -30.006 1.00 87.00 239 THR A N 1
ATOM 1813 C CA . THR A 1 239 ? 38.328 5.343 -30.484 1.00 87.00 239 THR A CA 1
ATOM 1814 C C . THR A 1 239 ? 38.193 6.380 -29.353 1.00 87.00 239 THR A C 1
ATOM 1816 O O . THR A 1 239 ? 37.582 6.099 -28.315 1.00 87.00 239 THR A O 1
ATOM 1819 N N . PRO A 1 240 ? 38.658 7.631 -29.553 1.00 87.50 240 PRO A N 1
ATOM 1820 C CA . PRO A 1 240 ? 38.444 8.725 -28.597 1.00 87.50 240 PRO A CA 1
ATOM 1821 C C . PRO A 1 240 ? 36.964 8.949 -28.245 1.00 87.50 240 PRO A C 1
ATOM 1823 O O . PRO A 1 240 ? 36.633 9.301 -27.111 1.00 87.50 240 PRO A O 1
ATOM 1826 N N . LEU A 1 241 ? 36.060 8.672 -29.192 1.00 89.62 241 LEU A N 1
ATOM 1827 C CA . LEU A 1 241 ? 34.614 8.752 -28.991 1.00 89.62 241 LEU A CA 1
ATOM 1828 C C . LEU A 1 241 ? 34.105 7.681 -28.004 1.00 89.62 241 LEU A C 1
ATOM 1830 O O . LEU A 1 241 ? 33.225 7.967 -27.190 1.00 89.62 241 LEU A O 1
ATOM 1834 N N . HIS A 1 242 ? 34.694 6.477 -28.004 1.00 89.94 242 HIS A N 1
ATOM 1835 C CA . HIS A 1 242 ? 34.410 5.439 -27.004 1.00 89.94 242 HIS A CA 1
ATOM 1836 C C . HIS A 1 242 ? 34.885 5.855 -25.607 1.00 89.94 242 HIS A C 1
ATOM 1838 O O . HIS A 1 242 ? 34.155 5.664 -24.631 1.00 89.94 242 HIS A O 1
ATOM 1844 N N . ALA A 1 243 ? 36.063 6.480 -25.509 1.00 87.69 243 ALA A N 1
ATOM 1845 C CA . ALA A 1 243 ? 36.593 6.994 -24.246 1.00 87.69 243 ALA A CA 1
ATOM 1846 C C . ALA A 1 243 ? 35.694 8.095 -23.654 1.00 87.69 243 ALA A C 1
ATOM 1848 O O . ALA A 1 243 ? 35.339 8.044 -22.474 1.00 87.69 243 ALA A O 1
ATOM 1849 N N . ALA A 1 244 ? 35.264 9.055 -24.480 1.00 89.56 244 ALA A N 1
ATOM 1850 C CA . ALA A 1 244 ? 34.363 10.132 -24.067 1.00 89.56 244 ALA A CA 1
ATOM 1851 C C . ALA A 1 244 ? 32.975 9.602 -23.652 1.00 89.56 244 ALA A C 1
ATOM 1853 O O . ALA A 1 244 ? 32.419 10.028 -22.634 1.00 89.56 244 ALA A O 1
ATOM 1854 N N . ALA A 1 245 ? 32.448 8.606 -24.374 1.00 90.81 245 ALA A N 1
ATOM 1855 C CA . ALA A 1 245 ? 31.192 7.943 -24.033 1.00 90.81 245 ALA A CA 1
ATOM 1856 C C . ALA A 1 245 ? 31.262 7.181 -22.700 1.00 90.81 245 ALA A C 1
ATOM 1858 O O . ALA A 1 245 ? 30.351 7.305 -21.874 1.00 90.81 245 ALA A O 1
ATOM 1859 N N . ALA A 1 246 ? 32.348 6.439 -22.465 1.00 89.00 246 ALA A N 1
ATOM 1860 C CA . ALA A 1 246 ? 32.578 5.714 -21.217 1.00 89.00 246 ALA A CA 1
ATOM 1861 C C . ALA A 1 246 ? 32.733 6.674 -20.022 1.00 89.00 246 ALA A C 1
ATOM 1863 O O . ALA A 1 246 ? 32.116 6.467 -18.971 1.00 89.00 246 ALA A O 1
ATOM 1864 N N . ALA A 1 247 ? 33.482 7.768 -20.208 1.00 87.06 247 ALA A N 1
ATOM 1865 C CA . ALA A 1 247 ? 33.651 8.827 -19.212 1.00 87.06 247 ALA A CA 1
ATOM 1866 C C . ALA A 1 247 ? 32.352 9.612 -18.935 1.00 87.06 247 ALA A C 1
ATOM 1868 O O . ALA A 1 247 ? 32.199 10.200 -17.863 1.00 87.06 247 ALA A O 1
ATOM 1869 N N . GLY A 1 248 ? 31.398 9.594 -19.872 1.00 86.69 248 GLY A N 1
ATOM 1870 C CA . GLY A 1 248 ? 30.127 10.303 -19.757 1.00 86.69 248 GLY A CA 1
ATOM 1871 C C . GLY A 1 248 ? 30.265 11.823 -19.883 1.00 86.69 248 GLY A C 1
ATOM 1872 O O . GLY A 1 248 ? 29.455 12.545 -19.296 1.00 86.69 248 GLY A O 1
ATOM 1873 N N . ASP A 1 249 ? 31.284 12.282 -20.613 1.00 87.56 249 ASP A N 1
ATOM 1874 C CA . ASP A 1 249 ? 31.612 13.691 -20.842 1.00 87.56 249 ASP A CA 1
ATOM 1875 C C . ASP A 1 249 ? 30.836 14.214 -22.063 1.00 87.56 249 ASP A C 1
ATOM 1877 O O . ASP A 1 249 ? 31.093 13.811 -23.194 1.00 87.56 249 ASP A O 1
ATOM 1881 N N . GLU A 1 250 ? 29.812 15.033 -21.815 1.00 90.06 250 GLU A N 1
ATOM 1882 C CA . GLU A 1 250 ? 28.882 15.530 -22.841 1.00 90.06 250 GLU A CA 1
ATOM 1883 C C . GLU A 1 250 ? 29.560 16.487 -23.822 1.00 90.06 250 GLU A C 1
ATOM 1885 O O . GLU A 1 250 ? 29.355 16.356 -25.026 1.00 90.06 250 GLU A O 1
ATOM 1890 N N . ASP A 1 251 ? 30.380 17.405 -23.314 1.00 87.25 251 ASP A N 1
ATOM 1891 C CA . ASP A 1 251 ? 30.982 18.462 -24.125 1.00 87.25 251 ASP A CA 1
ATOM 1892 C C . ASP A 1 251 ? 32.022 17.857 -25.081 1.00 87.25 251 ASP A C 1
ATOM 1894 O O . ASP A 1 251 ? 31.934 18.044 -26.291 1.00 87.25 251 ASP A O 1
ATOM 1898 N N . LYS A 1 252 ? 32.899 16.976 -24.571 1.00 87.56 252 LYS A N 1
ATOM 1899 C CA . LYS A 1 252 ? 33.873 16.257 -25.413 1.00 87.56 252 LYS A CA 1
ATOM 1900 C C . LYS A 1 252 ? 33.228 15.350 -26.456 1.00 87.56 252 LYS A C 1
ATOM 1902 O O . LYS A 1 252 ? 33.809 15.134 -27.512 1.00 87.56 252 LYS A O 1
ATOM 1907 N N . LEU A 1 253 ? 32.066 14.766 -26.158 1.00 89.69 253 LEU A N 1
ATOM 1908 C CA . LEU A 1 253 ? 31.330 13.962 -27.136 1.00 89.69 253 LEU A CA 1
ATOM 1909 C C . LEU A 1 253 ? 30.829 14.818 -28.299 1.00 89.69 253 LEU A C 1
ATOM 1911 O O . LEU A 1 253 ? 30.905 14.368 -29.436 1.00 89.69 253 LEU A O 1
ATOM 1915 N N . MET A 1 254 ? 30.315 16.017 -28.017 1.00 87.81 254 MET A N 1
ATOM 1916 C CA . MET A 1 254 ? 29.851 16.938 -29.057 1.00 87.81 254 MET A CA 1
ATOM 1917 C C . MET A 1 254 ? 31.027 17.454 -29.886 1.00 87.81 254 MET A C 1
ATOM 1919 O O . MET A 1 254 ? 30.962 17.354 -31.105 1.00 87.81 254 MET A O 1
ATOM 1923 N N . ASP A 1 255 ? 32.118 17.873 -29.238 1.00 89.88 255 ASP A N 1
ATOM 1924 C CA . ASP A 1 255 ? 33.329 18.340 -29.923 1.00 89.88 255 ASP A CA 1
ATOM 1925 C C . ASP A 1 255 ? 33.892 17.259 -30.863 1.00 89.88 255 ASP A C 1
ATOM 1927 O O . ASP A 1 255 ? 34.151 17.519 -32.032 1.00 89.88 255 ASP A O 1
ATOM 1931 N N . LEU A 1 256 ? 33.999 16.007 -30.395 1.00 90.19 256 LEU A N 1
ATOM 1932 C CA . LEU A 1 256 ? 34.493 14.896 -31.219 1.00 90.19 256 LEU A CA 1
ATOM 1933 C C . LEU A 1 256 ? 33.572 14.576 -32.404 1.00 90.19 256 LEU A C 1
ATOM 1935 O O . LEU A 1 256 ? 34.057 14.183 -33.462 1.00 90.19 256 LEU A O 1
ATOM 1939 N N . LEU A 1 257 ? 32.255 14.706 -32.237 1.00 89.50 257 LEU A N 1
ATOM 1940 C CA . LEU A 1 257 ? 31.304 14.507 -33.331 1.00 89.50 257 LEU A CA 1
ATOM 1941 C C . LEU A 1 257 ? 31.363 15.664 -34.341 1.00 89.50 257 LEU A C 1
ATOM 1943 O O . LEU A 1 257 ? 31.301 15.411 -35.543 1.00 89.50 257 LEU A O 1
ATOM 1947 N N . ASP A 1 258 ? 31.537 16.901 -33.873 1.00 87.44 258 ASP A N 1
ATOM 1948 C CA . ASP A 1 258 ? 31.737 18.084 -34.719 1.00 87.44 258 ASP A CA 1
ATOM 1949 C C . ASP A 1 258 ? 33.067 18.016 -35.494 1.00 87.44 258 ASP A C 1
ATOM 1951 O O . ASP A 1 258 ? 33.114 18.386 -36.668 1.00 87.44 258 ASP A O 1
ATOM 1955 N N . ASP A 1 259 ? 34.107 17.433 -34.890 1.00 87.56 259 ASP A N 1
ATOM 1956 C CA . ASP A 1 259 ? 35.396 17.128 -35.527 1.00 87.56 259 ASP A CA 1
ATOM 1957 C C . ASP A 1 259 ? 35.324 15.944 -36.520 1.00 87.56 259 ASP A C 1
ATOM 1959 O O . ASP A 1 259 ? 36.315 15.603 -37.171 1.00 87.56 259 ASP A O 1
ATOM 1963 N N . GLY A 1 260 ? 34.153 15.311 -36.669 1.00 84.25 260 GLY A N 1
ATOM 1964 C CA . GLY A 1 260 ? 33.908 14.247 -37.643 1.00 84.25 260 GLY A CA 1
ATOM 1965 C C . GLY A 1 260 ? 34.284 12.840 -37.173 1.00 84.25 260 GLY A C 1
ATOM 1966 O O . GLY A 1 260 ? 34.510 11.961 -38.007 1.00 84.25 260 GLY A O 1
ATOM 1967 N N . ALA A 1 261 ? 34.357 12.590 -35.861 1.00 88.56 261 ALA A N 1
ATOM 1968 C CA . ALA A 1 261 ? 34.552 11.238 -35.344 1.00 88.56 261 ALA A CA 1
ATOM 1969 C C . ALA A 1 261 ? 33.374 10.325 -35.720 1.00 88.56 261 ALA A C 1
ATOM 1971 O O . ALA A 1 261 ? 32.214 10.669 -35.502 1.00 88.56 261 ALA A O 1
ATOM 1972 N N . ASP A 1 262 ? 33.683 9.131 -36.230 1.00 86.12 262 ASP A N 1
ATOM 1973 C CA . ASP A 1 262 ? 32.679 8.167 -36.682 1.00 86.12 262 ASP A CA 1
ATOM 1974 C C . ASP A 1 262 ? 31.910 7.537 -35.494 1.00 86.12 262 ASP A C 1
ATOM 1976 O O . ASP A 1 262 ? 32.501 6.784 -34.706 1.00 86.12 262 ASP A O 1
ATOM 1980 N N . PRO A 1 263 ? 30.590 7.784 -35.352 1.00 87.19 263 PRO A N 1
ATOM 1981 C CA . PRO A 1 263 ? 29.756 7.164 -34.324 1.00 87.19 263 PRO A CA 1
ATOM 1982 C C . PRO A 1 263 ? 29.427 5.687 -34.608 1.00 87.19 263 PRO A C 1
ATOM 1984 O O . PRO A 1 263 ? 28.941 4.993 -33.711 1.00 87.19 263 PRO A O 1
ATOM 1987 N N . CYS A 1 264 ? 29.678 5.201 -35.827 1.00 86.12 264 CYS A N 1
ATOM 1988 C CA . CYS A 1 264 ? 29.482 3.813 -36.253 1.00 86.12 264 CYS A CA 1
ATOM 1989 C C . CYS A 1 264 ? 30.699 2.926 -35.962 1.00 86.12 264 CYS A C 1
ATOM 1991 O O . CYS A 1 264 ? 30.588 1.697 -36.045 1.00 86.12 264 CYS A O 1
ATOM 1993 N N . ALA A 1 265 ? 31.844 3.528 -35.619 1.00 87.12 265 ALA A N 1
ATOM 1994 C CA . ALA A 1 265 ? 33.064 2.808 -35.291 1.00 87.12 265 ALA A CA 1
ATOM 1995 C C . ALA A 1 265 ? 32.818 1.818 -34.146 1.00 87.12 265 ALA A C 1
ATOM 1997 O O . ALA A 1 265 ? 32.133 2.125 -33.165 1.00 87.12 265 ALA A O 1
ATOM 1998 N N . ARG A 1 266 ? 33.392 0.621 -34.278 1.00 86.88 266 ARG A N 1
ATOM 1999 C CA . ARG A 1 266 ? 33.252 -0.462 -33.305 1.00 86.88 266 ARG A CA 1
ATOM 2000 C C . ARG A 1 266 ? 34.572 -0.719 -32.598 1.00 86.88 266 ARG A C 1
ATOM 2002 O O . ARG A 1 266 ? 35.596 -0.831 -33.263 1.00 86.88 266 ARG A O 1
ATOM 2009 N N . ASP A 1 267 ? 34.519 -0.866 -31.278 1.00 86.06 267 ASP A N 1
ATOM 2010 C CA . ASP A 1 267 ? 35.657 -1.346 -30.491 1.00 86.06 267 ASP A CA 1
ATOM 2011 C C . ASP A 1 267 ? 36.004 -2.814 -30.828 1.00 86.06 267 ASP A C 1
ATOM 2013 O O . ASP A 1 267 ? 35.258 -3.501 -31.536 1.00 86.06 267 ASP A O 1
ATOM 2017 N N . GLY A 1 268 ? 37.101 -3.352 -30.288 1.00 80.12 268 GLY A N 1
ATOM 2018 C CA . GLY A 1 268 ? 37.496 -4.753 -30.487 1.00 80.12 268 GLY A CA 1
ATOM 2019 C C . GLY A 1 268 ? 36.519 -5.781 -29.897 1.00 80.12 268 GLY A C 1
ATOM 2020 O O . GLY A 1 268 ? 36.682 -6.984 -30.100 1.00 80.12 268 GLY A O 1
ATOM 2021 N N . LYS A 1 269 ? 35.458 -5.337 -29.207 1.00 80.19 269 LYS A N 1
ATOM 2022 C CA . LYS A 1 269 ? 34.315 -6.158 -28.768 1.00 80.19 269 LYS A CA 1
ATOM 2023 C C . LYS A 1 269 ? 33.080 -5.988 -29.662 1.00 80.19 269 LYS A C 1
ATOM 2025 O O . LYS A 1 269 ? 32.036 -6.572 -29.368 1.00 80.19 269 LYS A O 1
ATOM 2030 N N . GLY A 1 270 ? 33.174 -5.209 -30.737 1.00 83.12 270 GLY A N 1
ATOM 2031 C CA . GLY A 1 270 ? 32.090 -4.954 -31.679 1.00 83.12 270 GLY A CA 1
ATOM 2032 C C . GLY A 1 270 ? 31.033 -3.961 -31.184 1.00 83.12 270 GLY A C 1
ATOM 2033 O O . GLY A 1 270 ? 29.941 -3.925 -31.756 1.00 83.12 270 GLY A O 1
ATOM 2034 N N . ARG A 1 271 ? 31.309 -3.197 -30.121 1.00 87.75 271 ARG A N 1
ATOM 2035 C CA . ARG A 1 271 ? 30.389 -2.218 -29.519 1.00 87.75 271 ARG A CA 1
ATOM 2036 C C . ARG A 1 271 ? 30.633 -0.839 -30.118 1.00 87.75 271 ARG A C 1
ATOM 2038 O O . ARG A 1 271 ? 31.775 -0.479 -30.354 1.00 87.75 271 ARG A O 1
ATOM 2045 N N . VAL A 1 272 ? 29.563 -0.072 -30.303 1.00 90.69 272 VAL A N 1
ATOM 2046 C CA . VAL A 1 272 ? 29.615 1.337 -30.728 1.00 90.69 272 VAL A CA 1
ATOM 2047 C C . VAL A 1 272 ? 29.683 2.279 -29.525 1.00 90.69 272 VAL A C 1
ATOM 2049 O O . VAL A 1 272 ? 29.203 1.939 -28.436 1.00 90.69 272 VAL A O 1
ATOM 2052 N N . ALA A 1 273 ? 30.198 3.494 -29.724 1.00 89.75 273 ALA A N 1
ATOM 2053 C CA . ALA A 1 273 ? 30.379 4.485 -28.659 1.00 89.75 273 ALA A CA 1
ATOM 2054 C C . ALA A 1 273 ? 29.083 4.769 -27.869 1.00 89.75 273 ALA A C 1
ATOM 2056 O O . ALA A 1 273 ? 29.107 4.868 -26.641 1.00 89.75 273 ALA A O 1
ATOM 2057 N N . TYR A 1 274 ? 27.921 4.789 -28.535 1.00 90.31 274 TYR A N 1
ATOM 2058 C CA . TYR A 1 274 ? 26.620 4.976 -27.880 1.00 90.31 274 TYR A CA 1
ATOM 2059 C C . TYR A 1 274 ? 26.323 3.927 -26.790 1.00 90.31 274 TYR A C 1
ATOM 2061 O O . TYR A 1 274 ? 25.735 4.249 -25.753 1.00 90.31 274 TYR A O 1
ATOM 2069 N N . TYR A 1 275 ? 26.765 2.679 -26.980 1.00 88.75 275 TYR A N 1
ATOM 2070 C CA . TYR A 1 275 ? 26.556 1.589 -26.020 1.00 88.75 275 TYR A CA 1
ATOM 2071 C C . TYR A 1 275 ? 27.340 1.803 -24.715 1.00 88.75 275 TYR A C 1
ATOM 2073 O O . TYR A 1 275 ? 26.897 1.381 -23.646 1.00 88.75 275 TYR A O 1
ATOM 2081 N N . LEU A 1 276 ? 28.482 2.493 -24.785 1.00 87.25 276 LEU A N 1
ATOM 2082 C CA . LEU A 1 276 ? 29.331 2.792 -23.629 1.00 87.25 276 LEU A CA 1
ATOM 2083 C C . LEU A 1 276 ? 28.849 3.989 -22.807 1.00 87.25 276 LEU A C 1
ATOM 2085 O O . LEU A 1 276 ? 29.365 4.220 -21.716 1.00 87.25 276 LEU A O 1
ATOM 2089 N N . CYS A 1 277 ? 27.840 4.726 -23.281 1.00 89.00 277 CYS A N 1
ATOM 2090 C CA . CYS A 1 277 ? 27.308 5.880 -22.569 1.00 89.00 277 CYS A CA 1
ATOM 2091 C C . CYS A 1 277 ? 26.779 5.502 -21.178 1.00 89.00 277 CYS A C 1
ATOM 2093 O O . CYS A 1 277 ? 25.722 4.868 -21.035 1.00 89.00 277 CYS A O 1
ATOM 2095 N N . SER A 1 278 ? 27.478 5.973 -20.148 1.00 84.56 278 SER A N 1
ATOM 2096 C CA . SER A 1 278 ? 27.124 5.788 -18.737 1.00 84.56 278 SER A CA 1
ATOM 2097 C C . SER A 1 278 ? 25.950 6.679 -18.302 1.00 84.56 278 SER A C 1
ATOM 2099 O O . SER A 1 278 ? 25.090 6.252 -17.526 1.00 84.56 278 SER A O 1
ATOM 2101 N N . ASN A 1 279 ? 25.859 7.891 -18.861 1.00 87.31 279 ASN A N 1
ATOM 2102 C CA . ASN A 1 279 ? 24.909 8.928 -18.459 1.00 87.31 279 ASN A CA 1
ATOM 2103 C C . ASN A 1 279 ? 23.783 9.154 -19.480 1.00 87.31 279 ASN A C 1
ATOM 2105 O O . ASN A 1 279 ? 23.958 9.012 -20.689 1.00 87.31 279 ASN A O 1
ATOM 2109 N N . VAL A 1 280 ? 22.614 9.587 -18.985 1.00 87.56 280 VAL A N 1
ATOM 2110 C CA . VAL A 1 280 ? 21.464 9.971 -19.832 1.00 87.56 280 VAL A CA 1
ATOM 2111 C C . VAL A 1 280 ? 21.814 11.159 -20.728 1.00 87.56 280 VAL A C 1
ATOM 2113 O O . VAL A 1 280 ? 21.452 11.156 -21.897 1.00 87.56 280 VAL A O 1
ATOM 2116 N N . LYS A 1 281 ? 22.579 12.120 -20.203 1.00 86.19 281 LYS A N 1
ATOM 2117 C CA . LYS A 1 281 ? 23.028 13.309 -20.936 1.00 86.19 281 LYS A CA 1
ATOM 2118 C C . LYS A 1 281 ? 23.898 12.969 -22.145 1.00 86.19 281 LYS A C 1
ATOM 2120 O O . LYS A 1 281 ? 23.613 13.425 -23.238 1.00 86.19 281 LYS A O 1
ATOM 2125 N N . SER A 1 282 ? 24.873 12.077 -21.980 1.00 87.62 282 SER A N 1
ATOM 2126 C CA . SER A 1 282 ? 25.732 11.607 -23.074 1.00 87.62 282 SER A CA 1
ATOM 2127 C C . SER A 1 282 ? 24.924 10.918 -24.180 1.00 87.62 282 SER A C 1
ATOM 2129 O O . SER A 1 282 ? 25.150 11.163 -25.359 1.00 87.62 282 SER A O 1
ATOM 2131 N N . ARG A 1 283 ? 23.901 10.125 -23.822 1.00 89.00 283 ARG A N 1
ATOM 2132 C CA . ARG A 1 283 ? 22.976 9.540 -24.813 1.00 89.00 283 ARG A CA 1
ATOM 2133 C C . ARG A 1 283 ? 22.110 10.593 -25.499 1.00 89.00 283 ARG A C 1
ATOM 2135 O O . ARG A 1 283 ? 21.770 10.430 -26.667 1.00 89.00 283 ARG A O 1
ATOM 2142 N N . GLU A 1 284 ? 21.703 11.632 -24.775 1.00 86.88 284 GLU A N 1
ATOM 2143 C CA . GLU A 1 284 ? 20.961 12.762 -25.336 1.00 86.88 284 GLU A CA 1
ATOM 2144 C C . GLU A 1 284 ? 21.836 13.616 -26.262 1.00 86.88 284 GLU A C 1
ATOM 2146 O O . GLU A 1 284 ? 21.314 14.086 -27.267 1.00 86.88 284 GLU A O 1
ATOM 2151 N N . ALA A 1 285 ? 23.143 13.731 -26.006 1.00 86.88 285 ALA A N 1
ATOM 2152 C CA . ALA A 1 285 ? 24.111 14.413 -26.867 1.00 86.88 285 ALA A CA 1
ATOM 2153 C C . ALA A 1 285 ? 24.200 13.759 -28.255 1.00 86.88 285 ALA A C 1
ATOM 2155 O O . ALA A 1 285 ? 23.946 14.423 -29.256 1.00 86.88 285 ALA A O 1
ATOM 2156 N N . PHE A 1 286 ? 24.381 12.432 -28.320 1.00 88.31 286 PHE A N 1
ATOM 2157 C CA . PHE A 1 286 ? 24.328 11.678 -29.585 1.00 88.31 286 PHE A CA 1
ATOM 2158 C C . PHE A 1 286 ? 23.012 11.892 -30.343 1.00 88.31 286 PHE A C 1
ATOM 2160 O O . PHE A 1 286 ? 23.000 12.050 -31.560 1.00 88.31 286 PHE A O 1
ATOM 2167 N N . ARG A 1 287 ? 21.882 11.930 -29.625 1.00 88.56 287 ARG A N 1
ATOM 2168 C CA . ARG A 1 287 ? 20.565 12.169 -30.235 1.00 88.56 287 ARG A CA 1
ATOM 2169 C C . ARG A 1 287 ? 20.383 13.619 -30.678 1.00 88.56 287 ARG A C 1
ATOM 2171 O O . ARG A 1 287 ? 19.692 13.861 -31.661 1.00 88.56 287 ARG A O 1
ATOM 2178 N N . ARG A 1 288 ? 20.958 14.583 -29.962 1.00 84.62 288 ARG A N 1
ATOM 2179 C CA . ARG A 1 288 ? 20.944 16.003 -30.3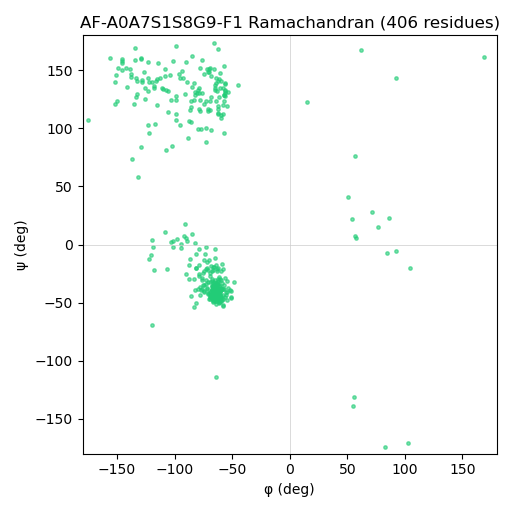28 1.00 84.62 288 ARG A CA 1
ATOM 2180 C C . ARG A 1 288 ? 21.750 16.216 -31.603 1.00 84.62 288 ARG A C 1
ATOM 2182 O O . ARG A 1 288 ? 21.236 16.824 -32.533 1.00 84.62 288 ARG A O 1
ATOM 2189 N N . TRP A 1 289 ? 22.953 15.652 -31.655 1.00 84.69 289 TRP A N 1
ATOM 2190 C CA . TRP A 1 289 ? 23.825 15.728 -32.819 1.00 84.69 289 TRP A CA 1
ATOM 2191 C C . TRP A 1 289 ? 23.196 15.034 -34.032 1.00 84.69 289 TRP A C 1
ATOM 2193 O O . TRP A 1 289 ? 23.065 15.646 -35.086 1.00 84.69 289 TRP A O 1
ATOM 2203 N N . ARG A 1 290 ? 22.657 13.815 -33.857 1.00 86.50 290 ARG A N 1
ATOM 2204 C CA . ARG A 1 290 ? 21.872 13.119 -34.894 1.00 86.50 290 ARG A CA 1
ATOM 2205 C C . ARG A 1 290 ? 20.698 13.952 -35.408 1.00 86.50 290 ARG A C 1
ATOM 2207 O O . ARG A 1 290 ? 20.415 13.932 -36.595 1.00 86.50 290 ARG A O 1
ATOM 2214 N N . GLY A 1 291 ? 19.992 14.654 -34.521 1.00 82.06 291 GLY A N 1
ATOM 2215 C CA . GLY A 1 291 ? 18.849 15.488 -34.901 1.00 82.06 291 GLY A CA 1
ATOM 2216 C C . GLY A 1 291 ? 19.223 16.714 -35.739 1.00 82.06 291 GLY A C 1
ATOM 2217 O O . GLY A 1 291 ? 18.363 17.228 -36.444 1.00 82.06 291 GLY A O 1
ATOM 2218 N N . ALA A 1 292 ? 20.473 17.178 -35.656 1.00 79.31 292 ALA A N 1
ATOM 2219 C CA . ALA A 1 292 ? 21.010 18.241 -36.504 1.00 79.31 292 ALA A CA 1
ATOM 2220 C C . ALA A 1 292 ? 21.660 17.698 -37.791 1.00 79.31 292 ALA A C 1
ATOM 2222 O O . ALA A 1 292 ? 21.701 18.406 -38.791 1.00 79.31 292 ALA A O 1
ATOM 2223 N N . ASN A 1 293 ? 22.127 16.445 -37.768 1.00 81.38 293 ASN A N 1
ATOM 2224 C CA . ASN A 1 293 ? 22.922 15.813 -38.821 1.00 81.38 293 ASN A CA 1
ATOM 2225 C C . ASN A 1 293 ? 22.363 14.422 -39.188 1.00 81.38 293 ASN A C 1
ATOM 2227 O O . ASN A 1 293 ? 23.045 13.402 -39.056 1.00 81.38 293 ASN A O 1
ATOM 2231 N N . GLU A 1 294 ? 21.098 14.362 -39.615 1.00 74.88 294 GLU A N 1
ATOM 2232 C CA . GLU A 1 294 ? 20.405 13.092 -39.892 1.00 74.88 294 GLU A CA 1
ATOM 2233 C C . GLU A 1 294 ? 21.029 12.320 -41.068 1.00 74.88 294 GLU A C 1
ATOM 2235 O O . GLU A 1 294 ? 21.089 11.094 -41.014 1.00 74.88 294 GLU A O 1
ATOM 2240 N N . ASP A 1 295 ? 21.602 13.028 -42.046 1.00 78.31 295 ASP A N 1
ATOM 2241 C CA . ASP A 1 295 ? 22.193 12.441 -43.259 1.00 78.31 295 ASP A CA 1
ATOM 2242 C C . ASP A 1 295 ? 23.712 12.189 -43.163 1.00 78.31 295 ASP A C 1
ATOM 2244 O O . ASP A 1 295 ? 24.315 11.678 -44.104 1.00 78.31 295 ASP A O 1
ATOM 2248 N N . ALA A 1 296 ? 24.360 12.559 -42.050 1.00 79.81 296 ALA A N 1
ATOM 2249 C CA . ALA A 1 296 ? 25.824 12.525 -41.945 1.00 79.81 296 ALA A CA 1
ATOM 2250 C C . ALA A 1 296 ? 26.408 11.114 -41.746 1.00 79.81 296 ALA A C 1
ATOM 2252 O O . ALA A 1 296 ? 27.535 10.859 -42.164 1.00 79.81 296 ALA A O 1
ATOM 2253 N N . TRP A 1 297 ? 25.659 10.201 -41.118 1.00 83.75 297 TRP A N 1
ATOM 2254 C CA . TRP A 1 297 ? 26.116 8.847 -40.785 1.00 83.75 297 TRP A CA 1
ATOM 2255 C C . TRP A 1 297 ? 24.983 7.825 -40.885 1.00 83.75 297 TRP A C 1
ATOM 2257 O O . TRP A 1 297 ? 23.805 8.165 -40.765 1.00 83.75 297 TRP A O 1
ATOM 2267 N N . ASP A 1 298 ? 25.336 6.543 -41.017 1.00 82.06 298 ASP A N 1
ATOM 2268 C CA . ASP A 1 298 ? 24.376 5.448 -40.859 1.00 82.06 298 ASP A CA 1
ATOM 2269 C C . ASP A 1 298 ? 24.015 5.272 -39.374 1.00 82.06 298 ASP A C 1
ATOM 2271 O O . ASP A 1 298 ? 24.599 4.492 -38.617 1.00 82.06 298 ASP A O 1
ATOM 2275 N N . TRP A 1 299 ? 22.998 6.013 -38.942 1.00 82.56 299 TRP A N 1
ATOM 2276 C CA . TRP A 1 299 ? 22.510 5.977 -37.567 1.00 82.56 299 TRP A CA 1
ATOM 2277 C C . TRP A 1 299 ? 21.916 4.628 -37.143 1.00 82.56 299 TRP A C 1
ATOM 2279 O O . TRP A 1 299 ? 21.785 4.373 -35.941 1.00 82.56 299 TRP A O 1
ATOM 2289 N N . GLY A 1 300 ? 21.573 3.760 -38.101 1.00 78.81 300 GLY A N 1
ATOM 2290 C CA . GLY A 1 300 ? 21.211 2.373 -37.831 1.00 78.81 300 GLY A CA 1
ATOM 2291 C C . GLY A 1 300 ? 22.424 1.570 -37.362 1.00 78.81 300 GLY A C 1
ATOM 2292 O O . GLY A 1 300 ? 22.347 0.875 -36.344 1.00 78.81 300 GLY A O 1
ATOM 2293 N N . ALA A 1 301 ? 23.563 1.732 -38.042 1.00 80.19 301 ALA A N 1
ATOM 2294 C CA . ALA A 1 301 ? 24.835 1.121 -37.659 1.00 80.19 301 ALA A CA 1
ATOM 2295 C C . ALA A 1 301 ? 25.385 1.673 -36.330 1.00 80.19 301 ALA A C 1
ATOM 2297 O O . ALA A 1 301 ? 25.885 0.892 -35.516 1.00 80.19 301 ALA A O 1
ATOM 2298 N N . ALA A 1 302 ? 25.212 2.974 -36.063 1.00 83.62 302 ALA A N 1
ATOM 2299 C CA . ALA A 1 302 ? 25.602 3.624 -34.804 1.00 83.62 302 ALA A CA 1
ATOM 2300 C C . ALA A 1 302 ? 24.692 3.286 -33.599 1.00 83.62 302 ALA A C 1
ATOM 2302 O O . ALA A 1 302 ? 24.987 3.674 -32.468 1.00 83.62 302 ALA A O 1
ATOM 2303 N N . GLN A 1 303 ? 23.568 2.586 -33.815 1.00 83.31 303 GLN A N 1
ATOM 2304 C CA . GLN A 1 303 ? 22.579 2.210 -32.789 1.00 83.31 303 GLN A CA 1
ATOM 2305 C C . GLN A 1 303 ? 22.030 3.386 -31.952 1.00 83.31 303 GLN A C 1
ATOM 2307 O O . GLN A 1 303 ? 21.519 3.188 -30.844 1.00 83.31 303 GLN A O 1
ATOM 2312 N N . VAL A 1 304 ? 22.102 4.615 -32.471 1.00 84.50 304 VAL A N 1
ATOM 2313 C CA . VAL A 1 304 ? 21.590 5.819 -31.804 1.00 84.50 304 VAL A CA 1
ATOM 2314 C C . VAL A 1 304 ? 20.103 5.964 -32.147 1.00 84.50 304 VAL A C 1
ATOM 2316 O O . VAL A 1 304 ? 19.782 6.033 -33.328 1.00 84.50 304 VAL A O 1
ATOM 2319 N N . PRO A 1 305 ? 19.170 6.042 -31.178 1.00 82.38 305 PRO A N 1
ATOM 2320 C CA . PRO A 1 305 ? 17.741 6.262 -31.442 1.00 82.38 305 PRO A CA 1
ATOM 2321 C C . PRO A 1 305 ? 17.445 7.604 -32.129 1.00 82.38 305 PRO A C 1
ATOM 2323 O O . PRO A 1 305 ? 18.309 8.475 -32.169 1.00 82.38 305 PRO A O 1
ATOM 2326 N N . GLU A 1 306 ? 16.214 7.791 -32.623 1.00 78.69 306 GLU A N 1
ATOM 2327 C CA . GLU A 1 306 ? 15.792 8.998 -33.358 1.00 78.69 306 GLU A CA 1
ATOM 2328 C C . GLU A 1 306 ? 16.249 10.307 -32.698 1.00 78.69 306 GLU A C 1
ATOM 2330 O O . GLU A 1 306 ? 16.174 10.477 -31.464 1.00 78.69 306 GLU A O 1
ATOM 2335 N N . GLY A 1 307 ? 16.724 11.214 -33.557 1.00 72.94 307 GLY A N 1
ATOM 2336 C CA . GLY A 1 307 ? 17.312 12.486 -33.178 1.00 72.94 307 GLY A CA 1
ATOM 2337 C C . GLY A 1 307 ? 16.337 13.369 -32.403 1.00 72.94 307 GLY A C 1
ATOM 2338 O O . GLY A 1 307 ? 15.136 13.412 -32.668 1.00 72.94 307 GLY A O 1
ATOM 2339 N N . LEU A 1 308 ? 16.847 14.066 -31.392 1.00 69.06 308 LEU A N 1
ATOM 2340 C CA . LEU A 1 308 ? 16.047 14.959 -30.564 1.00 69.06 308 LEU A CA 1
ATOM 2341 C C . LEU A 1 308 ? 16.031 16.356 -31.198 1.00 69.06 308 LEU A C 1
ATOM 2343 O O . LEU A 1 308 ? 16.906 17.167 -30.904 1.00 69.06 308 LEU A O 1
ATOM 2347 N N . THR A 1 309 ? 15.037 16.637 -32.047 1.00 69.12 309 THR A N 1
ATOM 2348 C CA . THR A 1 309 ? 14.904 17.938 -32.731 1.00 69.12 309 THR A CA 1
ATOM 2349 C C . THR A 1 309 ? 14.615 19.089 -31.757 1.00 69.12 309 THR A C 1
ATOM 2351 O O . THR A 1 309 ? 13.987 18.906 -30.704 1.00 69.12 309 THR A O 1
ATOM 2354 N N . GLU A 1 310 ? 15.047 20.307 -32.101 1.00 64.25 310 GLU A N 1
ATOM 2355 C CA . GLU A 1 310 ? 14.840 21.500 -31.263 1.00 64.25 310 GLU A CA 1
ATOM 2356 C C . GLU A 1 310 ? 13.352 21.784 -30.989 1.00 64.25 310 GLU A C 1
ATOM 2358 O O . GLU A 1 310 ? 12.979 22.183 -29.879 1.00 64.25 310 GLU A O 1
ATOM 2363 N N . GLU A 1 311 ? 12.475 21.479 -31.950 1.00 63.91 311 GLU A N 1
ATOM 2364 C CA . GLU A 1 311 ? 11.021 21.599 -31.802 1.00 63.91 311 GLU A CA 1
ATOM 2365 C C . GLU A 1 311 ? 10.451 20.653 -30.732 1.00 63.91 311 GLU A C 1
ATOM 2367 O O . GLU A 1 311 ? 9.567 21.025 -29.949 1.00 63.91 311 GLU A O 1
ATOM 2372 N N . LEU A 1 312 ? 10.974 19.426 -30.649 1.00 66.44 312 LEU A N 1
ATOM 2373 C CA . LEU A 1 312 ? 10.599 18.450 -29.626 1.00 66.44 312 LEU A CA 1
ATOM 2374 C C . LEU A 1 312 ? 11.063 18.901 -28.236 1.00 66.44 312 LEU A C 1
ATOM 2376 O O . LEU A 1 312 ? 10.302 18.774 -27.271 1.00 66.44 312 LEU A O 1
ATOM 2380 N N . GLN A 1 313 ? 12.253 19.499 -28.127 1.00 66.06 313 GLN A N 1
ATOM 2381 C CA . GLN A 1 313 ? 12.742 20.068 -26.866 1.00 66.06 313 GLN A CA 1
ATOM 2382 C C . GLN A 1 313 ? 11.889 21.252 -26.405 1.00 66.06 313 GLN A C 1
ATOM 2384 O O . GLN A 1 313 ? 11.534 21.343 -25.226 1.00 66.06 313 GLN A O 1
ATOM 2389 N N . GLN A 1 314 ? 11.511 22.143 -27.324 1.00 71.12 314 GLN A N 1
ATOM 2390 C CA . GLN A 1 314 ? 10.662 23.283 -27.000 1.00 71.12 314 GLN A CA 1
ATOM 2391 C C . GLN A 1 314 ? 9.278 22.823 -26.526 1.00 71.12 314 GLN A C 1
ATOM 2393 O O . GLN A 1 314 ? 8.822 23.236 -25.459 1.00 71.12 314 GLN A O 1
ATOM 2398 N N . ARG A 1 315 ? 8.671 21.849 -27.216 1.00 74.00 315 ARG A N 1
ATOM 2399 C CA . ARG A 1 315 ? 7.412 21.216 -26.787 1.00 74.00 315 ARG A CA 1
ATOM 2400 C C . ARG A 1 315 ? 7.518 20.551 -25.413 1.00 74.00 315 ARG A C 1
ATOM 2402 O O . ARG A 1 315 ? 6.554 20.594 -24.648 1.00 74.00 315 ARG A O 1
ATOM 2409 N N . GLN A 1 316 ? 8.647 19.929 -25.072 1.00 75.19 316 GLN A N 1
ATOM 2410 C CA . GLN A 1 316 ? 8.860 19.351 -23.740 1.00 75.19 316 GLN A CA 1
ATOM 2411 C C . GLN A 1 316 ? 8.975 20.433 -22.658 1.00 75.19 316 GLN A C 1
ATOM 2413 O O . GLN A 1 316 ? 8.303 20.327 -21.628 1.00 75.19 316 GLN A O 1
ATOM 2418 N N . ARG A 1 317 ? 9.746 21.500 -22.913 1.00 77.44 317 ARG A N 1
ATOM 2419 C CA . ARG A 1 317 ? 9.889 22.651 -22.004 1.00 77.44 317 ARG A CA 1
ATOM 2420 C C . ARG A 1 317 ? 8.559 23.362 -21.776 1.00 77.44 317 ARG A C 1
ATOM 2422 O O . ARG A 1 317 ? 8.233 23.686 -20.635 1.00 77.44 317 ARG A O 1
ATOM 2429 N N . ASP A 1 318 ? 7.769 23.558 -22.824 1.00 77.75 318 ASP A N 1
ATOM 2430 C CA . ASP A 1 318 ? 6.472 24.229 -22.731 1.00 77.75 318 ASP A CA 1
ATOM 2431 C C . ASP A 1 318 ? 5.443 23.359 -22.004 1.00 77.75 318 ASP A C 1
ATOM 2433 O O . ASP A 1 318 ? 4.780 23.839 -21.082 1.00 77.75 318 ASP A O 1
ATOM 2437 N N . LYS A 1 319 ? 5.405 22.046 -22.280 1.00 82.44 319 LYS A N 1
ATOM 2438 C CA . LYS A 1 319 ? 4.600 21.086 -21.503 1.00 82.44 319 LYS A CA 1
ATOM 2439 C C . LYS A 1 319 ? 5.009 21.053 -20.029 1.00 82.44 319 LYS A C 1
ATOM 2441 O O . LYS A 1 319 ? 4.148 20.926 -19.158 1.00 82.44 319 LYS A O 1
ATOM 2446 N N . GLU A 1 320 ? 6.300 21.145 -19.713 1.00 82.12 320 GLU A N 1
ATOM 2447 C CA . GLU A 1 320 ? 6.776 21.160 -18.327 1.00 82.12 320 GLU A CA 1
ATOM 2448 C C . GLU A 1 320 ? 6.432 22.478 -17.616 1.00 82.12 320 GLU A C 1
ATOM 2450 O O . GLU A 1 320 ? 5.937 22.454 -16.484 1.00 82.12 320 GLU A O 1
ATOM 2455 N N . LYS A 1 321 ? 6.597 23.625 -18.290 1.00 86.38 321 LYS A N 1
ATOM 2456 C CA . LYS A 1 321 ? 6.165 24.943 -17.794 1.00 86.38 321 LYS A CA 1
ATOM 2457 C C . LYS A 1 321 ? 4.656 24.980 -17.545 1.00 86.38 321 LYS A C 1
ATOM 2459 O O . LYS A 1 321 ? 4.230 25.443 -16.485 1.00 86.38 321 LYS A O 1
ATOM 2464 N N . GLU A 1 322 ? 3.854 24.444 -18.460 1.00 89.00 322 GLU A N 1
ATOM 2465 C CA . GLU A 1 322 ? 2.396 24.376 -18.337 1.00 89.00 322 GLU A CA 1
ATOM 2466 C C . GLU A 1 322 ? 1.969 23.468 -17.174 1.00 89.00 322 GLU A C 1
ATOM 2468 O O . GLU A 1 322 ? 1.171 23.874 -16.324 1.00 89.00 322 GLU A O 1
ATOM 2473 N N . LYS A 1 323 ? 2.561 22.270 -17.059 1.00 87.00 323 LYS A N 1
ATOM 2474 C CA . LYS A 1 323 ? 2.339 21.363 -15.919 1.00 87.00 323 LYS A CA 1
ATOM 2475 C C . LYS A 1 323 ? 2.703 22.034 -14.594 1.00 87.00 323 LYS A C 1
ATOM 2477 O O . LYS A 1 323 ? 1.937 21.944 -13.635 1.00 87.00 323 LYS A O 1
ATOM 2482 N N . LYS A 1 324 ? 3.829 22.756 -14.542 1.00 90.06 324 LYS A N 1
ATOM 2483 C CA . LYS A 1 324 ? 4.275 23.502 -13.354 1.00 90.06 324 LYS A CA 1
ATOM 2484 C C . LYS A 1 324 ? 3.321 24.649 -13.009 1.00 90.06 324 LYS A C 1
ATOM 2486 O O . LYS A 1 324 ? 3.049 24.862 -11.828 1.00 90.06 324 LYS A O 1
ATOM 2491 N N . LYS A 1 325 ? 2.776 25.359 -14.006 1.00 93.38 325 LYS A N 1
ATOM 2492 C CA . LYS A 1 325 ? 1.757 26.408 -13.811 1.00 93.38 325 LYS A CA 1
ATOM 2493 C C . LYS A 1 325 ? 0.460 25.816 -13.247 1.00 93.38 325 LYS A C 1
ATOM 2495 O O . LYS A 1 325 ? 0.032 26.242 -12.177 1.00 93.38 325 LYS A O 1
ATOM 2500 N N . LYS A 1 326 ? -0.076 24.759 -13.873 1.00 91.19 326 LYS A N 1
ATOM 2501 C CA . LYS A 1 326 ? -1.271 24.028 -13.406 1.00 91.19 326 LYS A CA 1
ATOM 2502 C C . LYS A 1 326 ? -1.099 23.463 -11.992 1.00 91.19 326 LYS A C 1
ATOM 2504 O O . LYS A 1 326 ? -2.028 23.498 -11.190 1.00 91.19 326 LYS A O 1
ATOM 2509 N N . GLN A 1 327 ? 0.090 22.961 -11.651 1.00 84.44 327 GLN A N 1
ATOM 2510 C CA . GLN A 1 327 ? 0.376 22.446 -10.309 1.00 84.44 327 GLN A CA 1
ATOM 2511 C C . GLN A 1 327 ? 0.400 23.559 -9.252 1.00 84.44 327 GLN A C 1
ATOM 2513 O O . GLN A 1 327 ? -0.181 23.386 -8.182 1.00 84.44 327 GLN A O 1
ATOM 2518 N N . LYS A 1 328 ? 1.029 24.707 -9.551 1.00 92.88 328 LYS A N 1
ATOM 2519 C CA . LYS A 1 328 ? 1.032 25.878 -8.657 1.00 92.88 328 LYS A CA 1
ATOM 2520 C C . LYS A 1 328 ? -0.378 26.421 -8.430 1.00 92.88 328 LYS A C 1
ATOM 2522 O O . LYS A 1 328 ? -0.709 26.792 -7.310 1.00 92.88 328 LYS A O 1
ATOM 2527 N N . GLU A 1 329 ? -1.204 26.451 -9.469 1.00 92.69 329 GLU A N 1
ATOM 2528 C CA . GLU A 1 329 ? -2.592 26.907 -9.389 1.00 92.69 329 GLU A CA 1
ATOM 2529 C C . GLU A 1 329 ? -3.453 25.972 -8.531 1.00 92.69 329 GLU A C 1
ATOM 2531 O O . GLU A 1 329 ? -4.051 26.424 -7.557 1.00 92.69 329 GLU A O 1
ATOM 2536 N N . LYS A 1 330 ? -3.399 24.653 -8.772 1.00 90.19 330 LYS A N 1
ATOM 2537 C CA . LYS A 1 330 ? -4.060 23.654 -7.909 1.00 90.19 330 LYS A CA 1
ATOM 2538 C C . LYS A 1 330 ? -3.605 23.746 -6.451 1.00 90.19 330 LYS A C 1
ATOM 2540 O O . LYS A 1 330 ? -4.417 23.602 -5.544 1.00 90.19 330 LYS A O 1
ATOM 2545 N N . GLN A 1 331 ? -2.318 24.004 -6.210 1.00 88.19 331 GLN A N 1
ATOM 2546 C CA . GLN A 1 331 ? -1.793 24.164 -4.854 1.00 88.19 331 GLN A CA 1
ATOM 2547 C C . GLN A 1 331 ? -2.335 25.426 -4.167 1.00 88.19 331 GLN A C 1
ATOM 2549 O O . GLN A 1 331 ? -2.655 25.370 -2.982 1.00 88.19 331 GLN A O 1
ATOM 2554 N N . LYS A 1 332 ? -2.471 26.544 -4.895 1.00 94.56 332 LYS A N 1
ATOM 2555 C CA . LYS A 1 332 ? -3.093 27.771 -4.373 1.00 94.56 332 LYS A CA 1
ATOM 2556 C C . LYS A 1 332 ? -4.570 27.553 -4.038 1.00 94.56 332 LYS A C 1
ATOM 2558 O O . LYS A 1 332 ? -4.980 27.919 -2.943 1.00 94.56 332 LYS A O 1
ATOM 2563 N N . VAL A 1 333 ? -5.327 26.905 -4.927 1.00 93.12 333 VAL A N 1
ATOM 2564 C CA . VAL A 1 333 ? -6.753 26.592 -4.711 1.00 93.12 333 VAL A CA 1
ATOM 2565 C C . VAL A 1 333 ? -6.941 25.674 -3.502 1.00 93.12 333 VAL A C 1
ATOM 2567 O O . VAL A 1 333 ? -7.733 25.984 -2.619 1.00 93.12 333 VAL A O 1
ATOM 2570 N N . ASN A 1 334 ? -6.163 24.591 -3.397 1.00 84.31 334 ASN A N 1
ATOM 2571 C CA . ASN A 1 334 ? -6.251 23.682 -2.251 1.00 84.31 334 ASN A CA 1
ATOM 2572 C C . ASN A 1 334 ? -5.860 24.364 -0.933 1.00 84.31 334 ASN A C 1
ATOM 2574 O O . ASN A 1 334 ? -6.474 24.090 0.092 1.00 84.31 334 ASN A O 1
ATOM 2578 N N . LYS A 1 335 ? -4.861 25.260 -0.948 1.00 90.38 335 LYS A N 1
ATOM 2579 C CA . LYS A 1 335 ? -4.482 26.036 0.241 1.00 90.38 335 LYS A CA 1
ATOM 2580 C C . LYS A 1 335 ? -5.596 27.002 0.658 1.00 90.38 335 LYS A C 1
ATOM 2582 O O . LYS A 1 335 ? -5.891 27.080 1.841 1.00 90.38 335 LYS A O 1
ATOM 2587 N N . ALA A 1 336 ? -6.215 27.705 -0.292 1.00 92.81 336 ALA A N 1
ATOM 2588 C CA . ALA A 1 336 ? -7.338 28.604 -0.015 1.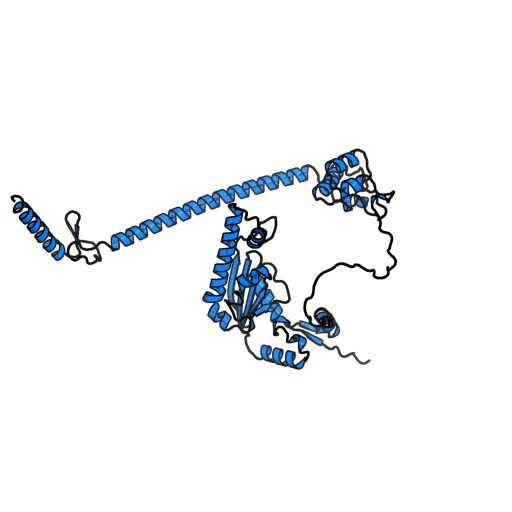00 92.81 336 ALA A CA 1
ATOM 2589 C C . ALA A 1 336 ? -8.547 27.852 0.558 1.00 92.81 336 ALA A C 1
ATOM 2591 O O . ALA A 1 336 ? -9.116 28.282 1.554 1.00 92.81 336 ALA A O 1
ATOM 2592 N N . ARG A 1 337 ? -8.877 26.689 -0.015 1.00 90.69 337 ARG A N 1
ATOM 2593 C CA . ARG A 1 337 ? -9.952 25.826 0.482 1.00 90.69 337 ARG A CA 1
ATOM 2594 C C . ARG A 1 337 ? -9.692 25.325 1.906 1.00 90.69 337 ARG A C 1
ATOM 2596 O O . ARG A 1 337 ? -10.597 25.387 2.722 1.00 90.69 337 ARG A O 1
ATOM 2603 N N . ALA A 1 338 ? -8.469 24.886 2.206 1.00 91.00 338 ALA A N 1
ATOM 2604 C CA . ALA A 1 338 ? -8.111 24.440 3.553 1.00 91.00 338 ALA A CA 1
ATOM 2605 C C . ALA A 1 338 ? -8.214 25.574 4.588 1.00 91.00 338 ALA A C 1
ATOM 2607 O O . ALA A 1 338 ? -8.739 25.353 5.668 1.00 91.00 338 ALA A O 1
ATOM 2608 N N . MET A 1 339 ? -7.777 26.795 4.244 1.00 89.12 339 MET A N 1
ATOM 2609 C CA . MET A 1 339 ? -7.926 27.953 5.140 1.00 89.12 339 MET A CA 1
ATOM 2610 C C . MET A 1 339 ? -9.402 28.278 5.411 1.00 89.12 339 MET A C 1
ATOM 2612 O O . MET A 1 339 ? -9.760 28.522 6.555 1.00 89.12 339 MET A O 1
ATOM 2616 N N . PHE A 1 340 ? -10.260 28.220 4.387 1.00 92.31 340 PHE A N 1
ATOM 2617 C CA . PHE A 1 340 ? -11.699 28.445 4.554 1.00 92.31 340 PHE A CA 1
ATOM 2618 C C . PHE A 1 340 ? -12.373 27.355 5.408 1.00 92.31 340 PHE A C 1
ATOM 2620 O O . PHE A 1 340 ? -13.186 27.663 6.274 1.00 92.31 340 PHE A O 1
ATOM 2627 N N . GLU A 1 341 ? -12.019 26.082 5.191 1.00 89.75 341 GLU A N 1
ATOM 2628 C CA . GLU A 1 341 ? -12.521 24.952 5.990 1.00 89.75 341 GLU A CA 1
ATOM 2629 C C . GLU A 1 341 ? -12.070 25.054 7.465 1.00 89.75 341 GLU A C 1
ATOM 2631 O O . GLU A 1 341 ? -12.876 24.807 8.366 1.00 89.75 341 GLU A O 1
ATOM 2636 N N . ASP A 1 342 ? -10.826 25.475 7.727 1.00 87.12 342 ASP A N 1
ATOM 2637 C CA . ASP A 1 342 ? -10.309 25.702 9.085 1.00 87.12 342 ASP A CA 1
ATOM 2638 C C . ASP A 1 342 ? -11.008 26.887 9.782 1.00 87.12 342 ASP A C 1
ATOM 2640 O O . ASP A 1 342 ? -11.404 26.763 10.943 1.00 87.12 342 ASP A O 1
ATOM 2644 N N . GLU A 1 343 ? -11.220 28.013 9.089 1.00 93.12 343 GLU A N 1
ATOM 2645 C CA . GLU A 1 343 ? -11.962 29.172 9.620 1.00 93.12 343 GLU A CA 1
ATOM 2646 C C . GLU A 1 343 ? -13.427 28.826 9.937 1.00 93.12 343 GLU A C 1
ATOM 2648 O O . GLU A 1 343 ? -13.970 29.248 10.961 1.00 93.12 343 GLU A O 1
ATOM 2653 N N . GLU A 1 344 ? -14.085 28.025 9.092 1.00 92.25 344 GLU A N 1
ATOM 2654 C CA . GLU A 1 344 ? -15.438 27.536 9.362 1.00 92.25 344 GLU A CA 1
ATOM 2655 C C . GLU A 1 344 ? -15.486 26.616 10.585 1.00 92.25 344 GLU A C 1
ATOM 2657 O O . GLU A 1 344 ? -16.406 26.732 11.401 1.00 92.25 344 GLU A O 1
ATOM 2662 N N . LYS A 1 345 ? -14.499 25.728 10.738 1.00 88.31 345 LYS A N 1
ATOM 2663 C CA . LYS A 1 345 ? -14.412 24.841 11.900 1.00 88.31 345 LYS A CA 1
ATOM 2664 C C . LYS A 1 345 ? -14.204 25.635 13.188 1.00 88.31 345 LYS A C 1
ATOM 2666 O O . LYS A 1 345 ? -14.923 25.395 14.153 1.00 88.31 345 LYS A O 1
ATOM 2671 N N . GLN A 1 346 ? -13.303 26.620 13.179 1.00 88.31 346 GLN A N 1
ATOM 2672 C CA . GLN A 1 346 ? -13.077 27.499 14.330 1.00 88.31 346 GLN A CA 1
ATOM 2673 C C . GLN A 1 346 ? -14.334 28.287 14.704 1.00 88.31 346 GLN A C 1
ATOM 2675 O O . GLN A 1 346 ? -14.646 28.405 15.885 1.00 88.31 346 GLN A O 1
ATOM 2680 N N . ARG A 1 347 ? -15.095 28.778 13.718 1.00 91.50 347 ARG A N 1
ATOM 2681 C CA . ARG A 1 347 ? -16.363 29.472 13.981 1.00 91.50 347 ARG A CA 1
ATOM 2682 C C . ARG A 1 347 ? -17.389 28.557 14.653 1.00 91.50 347 ARG A C 1
ATOM 2684 O O . ARG A 1 347 ? -18.011 28.974 15.623 1.00 91.50 347 ARG A O 1
ATOM 2691 N N . LYS A 1 348 ? -17.543 27.317 14.172 1.00 86.56 348 LYS A N 1
ATOM 2692 C CA . LYS A 1 348 ? -18.459 26.334 14.780 1.00 86.56 348 LYS A CA 1
ATOM 2693 C C . LYS A 1 348 ? -18.030 25.950 16.196 1.00 86.56 348 LYS A C 1
ATOM 2695 O O . LYS A 1 348 ? -18.872 25.896 17.080 1.00 86.56 348 LYS A O 1
ATOM 2700 N N . GLU A 1 349 ? -16.733 25.745 16.422 1.00 86.56 349 GLU A N 1
ATOM 2701 C CA . GLU A 1 349 ? -16.188 25.456 17.756 1.00 86.56 349 GLU A CA 1
ATOM 2702 C C . GLU A 1 349 ? -16.396 26.628 18.728 1.00 86.56 349 GLU A C 1
ATOM 2704 O O . GLU A 1 349 ? -16.750 26.405 19.882 1.00 86.56 349 GLU A O 1
ATOM 2709 N N . GLN A 1 350 ? -16.228 27.875 18.274 1.00 79.06 350 GLN A N 1
ATOM 2710 C CA . GLN A 1 350 ? -16.515 29.064 19.085 1.00 79.06 350 GLN A CA 1
ATOM 2711 C C . GLN A 1 350 ? -18.008 29.198 19.406 1.00 79.06 350 GLN A C 1
ATOM 2713 O O . GLN A 1 350 ? -18.358 29.525 20.537 1.00 79.06 350 GLN A O 1
ATOM 2718 N N . GLU A 1 351 ? -18.886 28.932 18.437 1.00 85.25 351 GLU A N 1
ATOM 2719 C CA . GLU A 1 351 ? -20.339 28.966 18.631 1.00 85.25 351 GLU A CA 1
ATOM 2720 C C . GLU A 1 351 ? -20.805 27.874 19.608 1.00 85.25 351 GLU A C 1
ATOM 2722 O O . GLU A 1 351 ? -21.590 28.148 20.514 1.00 85.25 351 GLU A O 1
ATOM 2727 N N . GLU A 1 352 ? -20.268 26.658 19.490 1.00 76.81 352 GLU A N 1
ATOM 2728 C CA . GLU A 1 352 ? -20.560 25.544 20.396 1.00 76.81 352 GLU A CA 1
ATOM 2729 C C . GLU A 1 352 ? -20.000 25.786 21.806 1.00 76.81 352 GLU A C 1
ATOM 2731 O O . GLU A 1 352 ? -20.686 25.528 22.797 1.00 76.81 352 GLU A O 1
ATOM 2736 N N . ALA A 1 353 ? -18.793 26.351 21.920 1.00 78.12 353 ALA A N 1
ATOM 2737 C CA . ALA A 1 353 ? -18.219 26.754 23.201 1.00 78.12 353 ALA A CA 1
ATOM 2738 C C . ALA A 1 353 ? -19.057 27.852 23.877 1.00 78.12 353 ALA A C 1
ATOM 2740 O O . ALA A 1 353 ? -19.362 27.738 25.064 1.00 78.12 353 ALA A O 1
ATOM 2741 N N . ALA A 1 354 ? -19.498 28.863 23.122 1.00 79.94 354 ALA A N 1
ATOM 2742 C CA . ALA A 1 354 ? -20.382 29.911 23.627 1.00 79.94 354 ALA A CA 1
ATOM 2743 C C . ALA A 1 354 ? -21.760 29.357 24.034 1.00 79.94 354 ALA A C 1
ATOM 2745 O O . ALA A 1 354 ? -22.320 29.773 25.049 1.00 79.94 354 ALA A O 1
ATOM 2746 N N . ALA A 1 355 ? -22.300 28.381 23.296 1.00 72.88 355 ALA A N 1
ATOM 2747 C CA . ALA A 1 355 ? -23.541 27.697 23.655 1.00 72.88 355 ALA A CA 1
ATOM 2748 C C . ALA A 1 355 ? -23.391 26.853 24.935 1.00 72.88 355 ALA A C 1
ATOM 2750 O O . ALA A 1 355 ? -24.280 26.870 25.790 1.00 72.88 355 ALA A O 1
ATOM 2751 N N . MET A 1 356 ? -22.259 26.160 25.107 1.00 66.62 356 MET A N 1
ATOM 2752 C CA . MET A 1 356 ? -21.933 25.430 26.338 1.00 66.62 356 MET A CA 1
ATOM 2753 C C . MET A 1 356 ? -21.739 26.363 27.539 1.00 66.62 356 MET A C 1
ATOM 2755 O O . MET A 1 356 ? -22.207 26.046 28.633 1.00 66.62 356 MET A O 1
ATOM 2759 N N . GLU A 1 357 ? -21.102 27.520 27.351 1.00 68.75 357 GLU A N 1
ATOM 2760 C CA . GLU A 1 357 ? -20.954 28.537 28.397 1.00 68.75 357 GLU A CA 1
ATOM 2761 C C . GLU A 1 357 ? -22.314 29.137 28.788 1.00 68.75 357 GLU A C 1
ATOM 2763 O O . GLU A 1 357 ? -22.645 29.207 29.973 1.00 68.75 357 GLU A O 1
ATOM 2768 N N . ALA A 1 358 ? -23.164 29.461 27.808 1.00 63.09 358 ALA A N 1
ATOM 2769 C CA . ALA A 1 358 ? -24.524 29.939 28.056 1.00 63.09 358 ALA A CA 1
ATOM 2770 C C . ALA A 1 358 ? -25.373 28.903 28.819 1.00 63.09 358 ALA A C 1
ATOM 2772 O O . ALA A 1 358 ? -26.101 29.264 29.751 1.00 63.09 358 ALA A O 1
ATOM 2773 N N . ALA A 1 359 ? -25.234 27.613 28.493 1.00 61.34 359 ALA A N 1
ATOM 2774 C CA . ALA A 1 359 ? -25.896 26.514 29.199 1.00 61.34 359 ALA A CA 1
ATOM 2775 C C . ALA A 1 359 ? -25.375 26.301 30.637 1.00 61.34 359 ALA A C 1
ATOM 2777 O O . ALA A 1 359 ? -26.068 25.696 31.457 1.00 61.34 359 ALA A O 1
ATOM 2778 N N . GLN A 1 360 ? -24.187 26.817 30.977 1.00 63.28 360 GLN A N 1
ATOM 2779 C CA . GLN A 1 360 ? -23.619 26.768 32.329 1.00 63.28 360 GLN A CA 1
ATOM 2780 C C . GLN A 1 360 ? -23.995 27.961 33.218 1.00 63.28 360 GLN A C 1
ATOM 2782 O O . GLN A 1 360 ? -23.518 28.034 34.353 1.00 63.28 360 GLN A O 1
ATOM 2787 N N . THR A 1 361 ? -24.874 28.867 32.779 1.00 71.75 361 THR A N 1
ATOM 2788 C CA . THR A 1 361 ? -25.334 29.987 33.617 1.00 71.75 361 THR A CA 1
ATOM 2789 C C . THR A 1 361 ? -25.976 29.460 34.911 1.00 71.75 361 THR A C 1
ATOM 2791 O O . THR A 1 361 ? -27.026 28.814 34.894 1.00 71.75 361 THR A O 1
ATOM 2794 N N . LYS A 1 362 ? -25.337 29.707 36.062 1.00 82.56 362 LYS A N 1
ATOM 2795 C CA . LYS A 1 362 ? -25.808 29.269 37.389 1.00 82.56 362 LYS A CA 1
ATOM 2796 C C . LYS A 1 362 ? -26.636 30.361 38.058 1.00 82.56 362 LYS A C 1
ATOM 2798 O O . LYS A 1 362 ? -26.398 31.548 37.871 1.00 82.56 362 LYS A O 1
ATOM 2803 N N . CYS A 1 363 ? -27.596 29.951 38.880 1.00 83.94 363 CYS A N 1
ATOM 2804 C CA . CYS A 1 363 ? -28.381 30.861 39.704 1.00 83.94 363 CYS A CA 1
ATOM 2805 C C . CYS A 1 363 ? -27.502 31.485 40.792 1.00 83.94 363 CYS A C 1
ATOM 2807 O O . CYS A 1 363 ? -26.902 30.761 41.585 1.00 83.94 363 CYS A O 1
ATOM 2809 N N . GLU A 1 364 ? -27.486 32.813 40.897 1.00 84.31 364 GLU A N 1
ATOM 2810 C CA . GLU A 1 364 ? -26.623 33.509 41.855 1.00 84.31 364 GLU A CA 1
ATOM 2811 C C . GLU A 1 364 ? -26.960 33.157 43.312 1.00 84.31 364 GLU A C 1
ATOM 2813 O O . GLU A 1 364 ? -26.072 33.078 44.159 1.00 84.31 364 GLU A O 1
ATOM 2818 N N . ARG A 1 365 ? -28.238 32.866 43.589 1.00 84.94 365 ARG A N 1
ATOM 2819 C CA . ARG A 1 365 ? -28.737 32.552 44.932 1.00 84.94 365 ARG A CA 1
ATOM 2820 C C . ARG A 1 365 ? -28.527 31.096 45.337 1.00 84.94 365 ARG A C 1
ATOM 2822 O O . ARG A 1 365 ? -27.994 30.827 46.404 1.00 84.94 365 ARG A O 1
ATOM 2829 N N . CYS A 1 366 ? -28.995 30.153 44.518 1.00 83.19 366 CYS A N 1
ATOM 2830 C CA . CYS A 1 366 ? -29.005 28.727 44.869 1.00 83.19 366 CYS A CA 1
ATOM 2831 C C . CYS A 1 366 ? -27.873 27.922 44.213 1.00 83.19 366 CYS A C 1
ATOM 2833 O O . CYS A 1 366 ? -27.778 26.719 44.442 1.00 83.19 366 CYS A O 1
ATOM 2835 N N . LYS A 1 367 ? -27.047 28.565 43.374 1.00 82.62 367 LYS A N 1
ATOM 2836 C CA . LYS A 1 367 ? -25.886 28.008 42.653 1.00 82.62 367 LYS A CA 1
ATOM 2837 C C . LYS A 1 367 ? -26.174 26.814 41.728 1.00 82.62 367 LYS A C 1
ATOM 2839 O O . LYS A 1 367 ? -25.250 26.268 41.128 1.00 82.62 367 LYS A O 1
ATOM 2844 N N . LYS A 1 368 ? -27.443 26.434 41.550 1.00 80.88 368 LYS A N 1
ATOM 2845 C CA . LYS A 1 368 ? -27.881 25.410 40.588 1.00 80.88 368 LYS A CA 1
ATOM 2846 C C . LYS A 1 368 ? -27.829 25.961 39.159 1.00 80.88 368 LYS A C 1
ATOM 2848 O O . LYS A 1 368 ? -28.072 27.151 38.956 1.00 80.88 368 LYS A O 1
ATOM 2853 N N . GLY A 1 369 ? -27.522 25.105 38.182 1.00 76.88 369 GLY A N 1
ATOM 2854 C CA . GLY A 1 369 ? -27.582 25.458 36.758 1.00 76.88 369 GLY A CA 1
ATOM 2855 C C . GLY A 1 369 ? -29.003 25.857 36.355 1.00 76.88 369 GLY A C 1
ATOM 2856 O O . GLY A 1 369 ? -29.965 25.209 36.773 1.00 76.88 369 GLY A O 1
ATOM 2857 N N . ILE A 1 370 ? -29.145 26.948 35.605 1.00 75.88 370 ILE A N 1
ATOM 2858 C CA . ILE A 1 370 ? -30.448 27.426 35.144 1.00 75.88 370 ILE A CA 1
ATOM 2859 C C . ILE A 1 370 ? -30.793 26.685 33.852 1.00 75.88 370 ILE A C 1
ATOM 2861 O O . ILE A 1 370 ? -30.090 26.801 32.855 1.00 75.88 370 ILE A O 1
ATOM 2865 N N . VAL A 1 371 ? -31.888 25.927 33.869 1.00 65.56 371 VAL A N 1
ATOM 2866 C CA . VAL A 1 371 ? -32.415 25.250 32.680 1.00 65.56 371 VAL A CA 1
ATOM 2867 C C . VAL A 1 371 ? -33.557 26.104 32.130 1.00 65.56 371 VAL A C 1
ATOM 2869 O O . VAL A 1 371 ? -34.586 26.248 32.786 1.00 65.56 371 VAL A O 1
ATOM 2872 N N . GLY A 1 372 ? -33.373 26.707 30.952 1.00 69.25 372 GLY A N 1
ATOM 2873 C CA . GLY A 1 372 ? -34.353 27.603 30.320 1.00 69.25 372 GLY A CA 1
ATOM 2874 C C . GLY A 1 372 ? -34.017 29.096 30.450 1.00 69.25 372 GLY A C 1
ATOM 2875 O O . GLY A 1 372 ? -32.918 29.465 30.854 1.00 69.25 372 GLY A O 1
ATOM 2876 N N . LYS A 1 373 ? -34.952 29.977 30.059 1.00 76.81 373 LYS A N 1
ATOM 2877 C CA . LYS A 1 373 ? -34.717 31.434 30.022 1.00 76.81 373 LYS A CA 1
ATOM 2878 C C . LYS A 1 373 ? -34.592 31.991 31.457 1.00 76.81 373 LYS A C 1
ATOM 2880 O O . LYS A 1 373 ? -35.574 31.919 32.196 1.00 76.81 373 LYS A O 1
ATOM 2885 N N . PRO A 1 374 ? -33.427 32.532 31.869 1.00 81.56 374 PRO A N 1
ATOM 2886 C CA . PRO A 1 374 ? -33.198 32.959 33.246 1.00 81.56 374 PRO A CA 1
ATOM 2887 C C . PRO A 1 374 ? -33.996 34.219 33.588 1.00 81.56 374 PRO A C 1
ATOM 2889 O O . PRO A 1 374 ? -34.184 35.104 32.750 1.00 81.56 374 PRO A O 1
ATOM 2892 N N . PHE A 1 375 ? -34.396 34.345 34.853 1.00 80.81 375 PHE A N 1
ATOM 2893 C CA . PHE A 1 375 ? -34.835 35.631 35.389 1.00 80.81 375 PHE A CA 1
ATOM 2894 C C . PHE A 1 375 ? -33.591 36.487 35.647 1.00 80.81 375 PHE A C 1
ATOM 2896 O O . PHE A 1 375 ? -32.645 36.007 36.273 1.00 80.81 375 PHE A O 1
ATOM 2903 N N . SER A 1 376 ? -33.571 37.738 35.182 1.00 84.12 376 SER A N 1
ATOM 2904 C CA . SER A 1 376 ? -32.448 38.660 35.385 1.00 84.12 376 SER A CA 1
ATOM 2905 C C . SER A 1 376 ? -32.853 39.862 36.237 1.00 84.12 376 SER A C 1
ATOM 2907 O O . SER A 1 376 ? -33.971 40.375 36.153 1.00 84.12 376 SER A O 1
ATOM 2909 N N . ARG A 1 377 ? -31.936 40.310 37.099 1.00 81.81 377 ARG A N 1
ATOM 2910 C CA . ARG A 1 377 ? -32.067 41.562 37.857 1.00 81.81 377 ARG A CA 1
ATOM 2911 C C . ARG A 1 377 ? -30.678 42.131 38.115 1.00 81.81 377 ARG A C 1
ATOM 2913 O O . ARG A 1 377 ? -29.865 41.464 38.752 1.00 81.81 377 ARG A O 1
ATOM 2920 N N . LEU A 1 378 ? -30.446 43.375 37.686 1.00 83.50 378 LEU A N 1
ATOM 2921 C CA . LEU A 1 378 ? -29.098 43.956 37.585 1.00 83.50 378 LEU A CA 1
ATOM 2922 C C . LEU A 1 378 ? -28.216 43.052 36.698 1.00 83.50 378 LEU A C 1
ATOM 2924 O O . LEU A 1 378 ? -28.664 42.658 35.625 1.00 83.50 378 LEU A O 1
ATOM 2928 N N . SER A 1 379 ? -27.010 42.699 37.144 1.00 81.88 379 SER A N 1
ATOM 2929 C CA . SER A 1 379 ? -26.083 41.780 36.469 1.00 81.88 379 SER A CA 1
ATOM 2930 C C . SER A 1 379 ? -26.225 40.310 36.9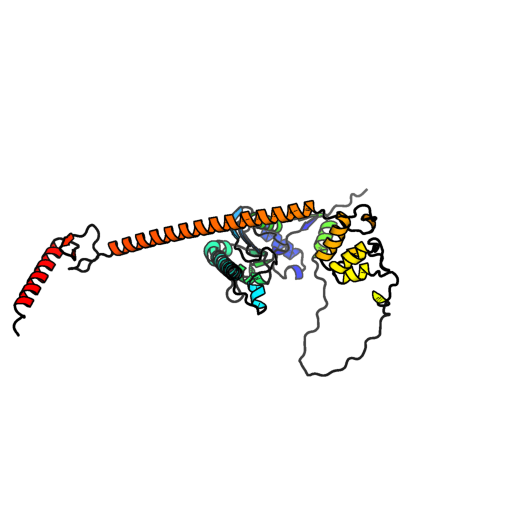05 1.00 81.88 379 SER A C 1
ATOM 2932 O O . SER A 1 379 ? -25.406 39.483 36.516 1.00 81.88 379 SER A O 1
ATOM 2934 N N . TYR A 1 380 ? -27.240 39.967 37.709 1.00 85.06 380 TYR A N 1
ATOM 2935 C CA . TYR A 1 380 ? -27.409 38.626 38.282 1.00 85.06 380 TYR A CA 1
ATOM 2936 C C . TYR A 1 380 ? -28.502 37.807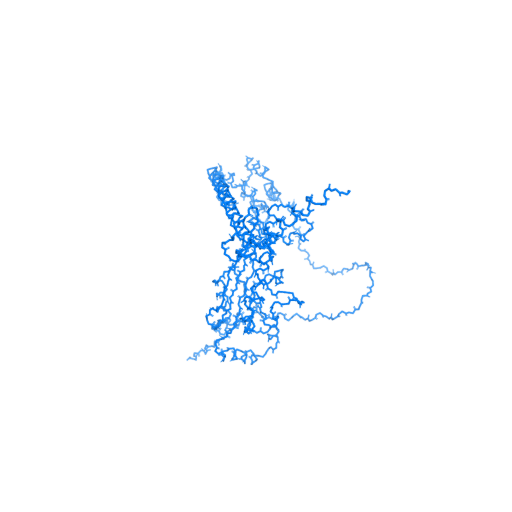 37.580 1.00 85.06 380 TYR A C 1
ATOM 2938 O O . TYR A 1 380 ? -29.555 38.346 37.215 1.00 85.06 380 TYR A O 1
ATOM 2946 N N . TYR A 1 381 ? -28.282 36.490 37.487 1.00 86.62 381 TYR A N 1
ATOM 2947 C CA . TYR A 1 381 ? -29.199 35.512 36.887 1.00 86.62 381 TYR A CA 1
ATOM 2948 C C . TYR A 1 381 ? -29.776 34.541 37.927 1.00 86.62 381 TYR A C 1
ATOM 2950 O O . TYR A 1 381 ? -29.089 34.122 38.861 1.00 86.62 381 TYR A O 1
ATOM 2958 N N . TYR A 1 382 ? -31.046 34.161 37.759 1.00 85.38 382 TYR A N 1
ATOM 2959 C CA . TYR A 1 382 ? -31.796 33.367 38.735 1.00 85.38 382 TYR A CA 1
ATOM 2960 C C . TYR A 1 382 ? -32.655 32.277 38.085 1.00 85.38 382 TYR A C 1
ATOM 2962 O O . TYR A 1 382 ? -33.220 32.472 37.008 1.00 85.38 382 TYR A O 1
ATOM 2970 N N . CYS A 1 383 ? -32.808 31.145 38.782 1.00 85.81 383 CYS A N 1
ATOM 2971 C CA . CYS A 1 383 ? -33.634 30.019 38.332 1.00 85.81 383 CYS A CA 1
ATOM 2972 C C . CYS A 1 383 ? -35.138 30.183 38.621 1.00 85.81 383 CYS A C 1
ATOM 2974 O O . CYS A 1 383 ? -35.948 29.498 38.008 1.00 85.81 383 CYS A O 1
ATOM 2976 N N . SER A 1 384 ? -35.528 31.046 39.566 1.00 87.00 384 SER A N 1
ATOM 2977 C CA . SER A 1 384 ? -36.930 31.280 39.937 1.00 87.00 384 SER A CA 1
ATOM 2978 C C . SER A 1 384 ? -37.128 32.659 40.568 1.00 87.00 384 SER A C 1
ATOM 2980 O O . SER A 1 384 ? -36.182 33.257 41.091 1.00 87.00 384 SER A O 1
ATOM 2982 N N . THR A 1 385 ? -38.368 33.151 40.573 1.00 86.88 385 THR A N 1
ATOM 2983 C CA . THR A 1 385 ? -38.762 34.408 41.235 1.00 86.88 385 THR A CA 1
ATOM 2984 C C . THR A 1 385 ? -38.480 34.399 42.741 1.00 86.88 385 THR A C 1
ATOM 2986 O O . THR A 1 385 ? -38.134 35.437 43.306 1.00 86.88 385 THR A O 1
ATOM 2989 N N . ASP A 1 386 ? -38.532 33.234 43.388 1.00 89.75 386 ASP A N 1
ATOM 2990 C CA . ASP A 1 386 ? -38.182 33.085 44.806 1.00 89.75 386 ASP A CA 1
ATOM 2991 C C . ASP A 1 386 ? -36.693 33.336 45.049 1.00 89.75 386 ASP A C 1
ATOM 2993 O O . ASP A 1 386 ? -36.325 34.044 45.987 1.00 89.75 386 ASP A O 1
ATOM 2997 N N . CYS A 1 387 ? -35.828 32.833 44.161 1.00 88.06 387 CYS A N 1
ATOM 2998 C CA . CYS A 1 387 ? -34.391 33.095 44.223 1.00 88.06 387 CYS A CA 1
ATOM 2999 C C . CYS A 1 387 ? -34.069 34.581 43.997 1.00 88.06 387 CYS A C 1
ATOM 3001 O O . CYS A 1 387 ? -33.206 35.119 44.693 1.00 88.06 387 CYS A O 1
ATOM 3003 N N . VAL A 1 388 ? -34.789 35.255 43.089 1.00 89.94 388 VAL A N 1
ATOM 3004 C CA . VAL A 1 388 ? -34.671 36.712 42.872 1.00 89.94 388 VAL A CA 1
ATOM 3005 C C . VAL A 1 388 ? -35.015 37.474 44.154 1.00 89.94 388 VAL A C 1
ATOM 3007 O O . VAL A 1 388 ? -34.277 38.364 44.578 1.00 89.94 388 VAL A O 1
ATOM 3010 N N . ASN A 1 389 ? -36.139 37.132 44.788 1.00 90.25 389 ASN A N 1
ATOM 3011 C CA . ASN A 1 389 ? -36.628 37.832 45.974 1.00 90.25 389 ASN A CA 1
ATOM 3012 C C . ASN A 1 389 ? -35.777 37.551 47.218 1.00 90.25 389 ASN A C 1
ATOM 3014 O O . ASN A 1 389 ? -35.539 38.467 48.004 1.00 90.25 389 ASN A O 1
ATOM 3018 N N . ALA A 1 390 ? -35.284 36.322 47.385 1.00 88.69 390 ALA A N 1
ATOM 3019 C CA . ALA A 1 390 ? -34.398 35.960 48.486 1.00 88.69 390 ALA A CA 1
ATOM 3020 C C . ALA A 1 390 ? -33.052 36.692 48.394 1.00 88.69 390 ALA A C 1
ATOM 3022 O O . ALA A 1 390 ? -32.645 37.326 49.363 1.00 88.69 390 ALA A O 1
ATOM 3023 N N . HIS A 1 391 ? -32.408 36.688 47.221 1.00 89.94 391 HIS A N 1
ATOM 3024 C CA . HIS A 1 391 ? -31.137 37.396 47.037 1.00 89.94 391 HIS A CA 1
ATOM 3025 C C . HIS A 1 391 ? -31.301 38.917 47.143 1.00 89.94 391 HIS A C 1
ATOM 3027 O O . HIS A 1 391 ? -30.459 39.597 47.718 1.00 89.94 391 HIS A O 1
ATOM 3033 N N . ARG A 1 392 ? -32.430 39.469 46.673 1.00 90.31 392 ARG A N 1
ATOM 3034 C CA . ARG A 1 392 ? -32.762 40.888 46.880 1.00 90.31 392 ARG A CA 1
ATOM 3035 C C . ARG A 1 392 ? -32.767 41.257 48.366 1.00 90.31 392 ARG A C 1
ATOM 3037 O O . ARG A 1 392 ? -32.243 42.310 48.713 1.00 90.31 392 ARG A O 1
ATOM 3044 N N . ARG A 1 393 ? -33.384 40.434 49.221 1.00 90.31 393 ARG A N 1
ATOM 3045 C CA . ARG A 1 393 ? -33.449 40.690 50.670 1.00 90.31 393 ARG A CA 1
ATOM 3046 C C . ARG A 1 393 ? -32.062 40.656 51.304 1.00 90.31 393 ARG A C 1
ATOM 3048 O O . ARG A 1 393 ? -31.781 41.495 52.147 1.00 90.31 393 ARG A O 1
ATOM 3055 N N . GLU A 1 394 ? -31.194 39.751 50.862 1.00 86.75 394 GLU A N 1
ATOM 3056 C CA . GL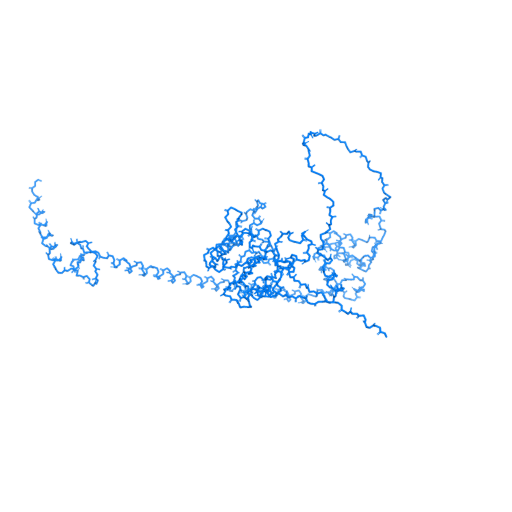U A 1 394 ? -29.807 39.685 51.334 1.00 86.75 394 GLU A CA 1
ATOM 3057 C C . GLU A 1 394 ? -28.991 40.897 50.920 1.00 86.75 394 GLU A C 1
ATOM 3059 O O . GLU A 1 394 ? -28.395 41.525 51.781 1.00 86.75 394 GLU A O 1
ATOM 3064 N N . LEU A 1 395 ? -29.036 41.293 49.647 1.00 87.94 395 LEU A N 1
ATOM 3065 C CA . LEU A 1 395 ? -28.341 42.496 49.183 1.00 87.94 395 LEU A CA 1
ATOM 3066 C C . LEU A 1 395 ? -28.841 43.755 49.907 1.00 87.94 395 LEU A C 1
ATOM 3068 O O . LEU A 1 395 ? -28.067 44.664 50.195 1.00 87.94 395 LEU A O 1
ATOM 3072 N N . GLN A 1 396 ? -30.139 43.821 50.221 1.00 88.25 396 GLN A N 1
ATOM 3073 C CA . GLN A 1 396 ? -30.710 44.913 51.011 1.00 88.25 396 GLN A CA 1
ATOM 3074 C C . GLN A 1 396 ? -30.252 44.873 52.475 1.00 88.25 396 GLN A C 1
ATOM 3076 O O . GLN A 1 396 ? -29.950 45.926 53.034 1.00 88.25 396 GLN A O 1
ATOM 3081 N N . ALA A 1 397 ? -30.177 43.686 53.081 1.00 86.62 397 ALA A N 1
ATOM 3082 C CA . ALA A 1 397 ? -29.680 43.505 54.440 1.00 86.62 397 ALA A CA 1
ATOM 3083 C C . ALA A 1 397 ? -28.181 43.821 54.534 1.00 86.62 397 ALA A C 1
ATOM 3085 O O . ALA A 1 397 ? -27.776 44.571 55.411 1.00 86.62 397 ALA A O 1
ATOM 3086 N N . GLU A 1 398 ? -27.369 43.340 53.597 1.00 85.81 398 GLU A N 1
ATOM 3087 C CA . GLU A 1 398 ? -25.937 43.630 53.515 1.00 85.81 398 GLU A CA 1
ATOM 3088 C C . GLU A 1 398 ? -25.684 45.127 53.307 1.00 85.81 398 GLU A C 1
ATOM 3090 O O . GLU A 1 398 ? -24.871 45.723 54.009 1.00 85.81 398 GLU A O 1
ATOM 3095 N N . ALA A 1 399 ? -26.434 45.777 52.411 1.00 85.69 399 ALA A N 1
ATOM 3096 C CA . ALA A 1 399 ? -26.346 47.223 52.226 1.00 85.69 399 ALA A CA 1
ATOM 3097 C C . ALA A 1 399 ? -26.758 48.003 53.487 1.00 85.69 399 ALA A C 1
ATOM 3099 O O . ALA A 1 399 ? -26.179 49.052 53.764 1.00 85.69 399 ALA A O 1
ATOM 3100 N N . ALA A 1 400 ? -27.733 47.511 54.258 1.00 85.81 400 ALA A N 1
ATOM 3101 C CA . ALA A 1 400 ? -28.111 48.102 55.540 1.00 85.81 400 ALA A CA 1
ATOM 3102 C C . ALA A 1 400 ? -27.017 47.900 56.604 1.00 85.81 400 ALA A C 1
ATOM 3104 O O . ALA A 1 400 ? -26.638 48.857 57.271 1.00 85.81 400 ALA A O 1
ATOM 3105 N N . MET A 1 401 ? -26.440 46.699 56.701 1.00 81.88 401 MET A N 1
ATOM 3106 C CA . MET A 1 401 ? -25.331 46.390 57.611 1.00 81.88 401 MET A CA 1
ATOM 3107 C C . MET A 1 401 ? -24.084 47.214 57.287 1.00 81.88 401 MET A C 1
ATOM 3109 O O . MET A 1 401 ? -23.437 47.731 58.189 1.00 81.88 401 MET A O 1
ATOM 3113 N N . LYS A 1 402 ? -23.777 47.419 56.004 1.00 81.69 402 LYS A N 1
ATOM 3114 C CA . LYS A 1 402 ? -22.649 48.248 55.559 1.00 81.69 402 LYS A CA 1
ATOM 3115 C C . LYS A 1 402 ? -22.851 49.741 55.840 1.00 81.69 402 LYS A C 1
ATOM 3117 O O . LYS A 1 402 ? -21.877 50.469 55.967 1.00 81.69 402 LYS A O 1
ATOM 3122 N N . ARG A 1 403 ? -24.103 50.199 55.950 1.00 79.12 403 ARG A N 1
ATOM 3123 C CA . ARG A 1 403 ? -24.437 51.561 56.401 1.00 79.12 403 ARG A CA 1
ATOM 3124 C C . ARG A 1 403 ? -24.358 51.711 57.922 1.00 79.12 403 ARG A C 1
ATOM 3126 O O . ARG A 1 403 ? -24.112 52.813 58.384 1.00 79.12 403 ARG A O 1
ATOM 3133 N N . LEU A 1 404 ? -24.566 50.628 58.673 1.00 73.75 404 LEU A N 1
ATOM 3134 C CA . LEU A 1 404 ? -24.497 50.606 60.140 1.00 73.75 404 LEU A CA 1
ATOM 3135 C C . LEU A 1 404 ? -23.079 50.339 60.674 1.00 73.75 404 LEU A C 1
ATOM 3137 O O . LEU A 1 404 ? -22.741 50.813 61.747 1.00 73.75 404 LEU A O 1
ATOM 3141 N N . GLY A 1 405 ? -22.246 49.602 59.935 1.00 62.28 405 GLY A N 1
ATOM 3142 C CA . GLY A 1 405 ? -20.844 49.312 60.270 1.00 62.28 405 GLY A CA 1
ATOM 3143 C C . GLY A 1 405 ? -19.837 50.316 59.702 1.00 62.28 405 GLY A C 1
ATOM 3144 O O . GLY A 1 405 ? -18.665 49.982 59.567 1.00 62.28 405 GLY A O 1
ATOM 3145 N N . GLY A 1 406 ? -20.303 51.502 59.301 1.00 52.81 406 GLY A N 1
ATOM 3146 C CA . GLY A 1 406 ? -19.473 52.606 58.813 1.00 52.81 406 GLY A CA 1
ATOM 3147 C C . GLY A 1 406 ? -18.971 53.557 59.903 1.00 52.81 406 GLY A C 1
ATOM 3148 O O . GLY A 1 406 ? -18.311 54.525 59.552 1.00 52.81 406 GLY A O 1
ATOM 3149 N N . ASP A 1 407 ? -19.260 53.278 61.176 1.00 51.28 407 ASP A N 1
ATOM 3150 C CA . ASP A 1 407 ? -18.729 53.998 62.337 1.00 51.28 407 ASP A CA 1
ATOM 3151 C C . ASP A 1 407 ? -18.158 52.986 63.344 1.00 51.28 407 ASP A C 1
ATOM 3153 O O . ASP A 1 407 ? -18.838 52.540 64.271 1.00 51.28 407 ASP A O 1
ATOM 3157 N N . ALA A 1 408 ? -16.907 52.584 63.121 1.00 43.56 408 ALA A N 1
ATOM 3158 C CA . ALA A 1 408 ? -16.015 52.042 64.144 1.00 43.56 408 ALA A CA 1
ATOM 3159 C C . ALA A 1 408 ? -14.571 52.407 63.795 1.00 43.56 408 ALA A C 1
ATOM 3161 O O . ALA A 1 408 ? -14.150 52.087 62.657 1.00 43.56 408 ALA A O 1
#

Sequence (408 aa):
GAAAAVSYGLAVSSALFAPGAQAEGSDVVLDRRLAQVLRTREPCWAVVALRSGHFAGAVFRGPEPVVHKAVHRYTVRAKAGGSQSAKDNTGKTIKSAGSNLRRYGEQRLAEEIREFMTEKWANELASCELIFISVSKRMRSTLVGTEKDPYVPFSKVRKLPFMVGRPTFEAVKDAYLKVAGVVFAEEQVAEAMAAKFKPVETPAPPAPAPAASAAEAKAAKPPEPEKPKYREEDDELFTPLHAAAAAGDEDKLMDLLDDGADPCARDGKGRVAYYLCSNVKSREAFRRWRGANEDAWDWGAAQVPEGLTEELQQRQRDKEKEKKKKQKEKQKVNKARAMFEDEEKQRKEQEEAAAMEAAQTKCERCKKGIVGKPFSRLSYYYCSTDCVNAHRRELQAEAAMKRLGGDA

Foldseek 3Di:
DDDPDFAKDKDAFPLLDFVCPVVVPDPVVVVVSVVVVVVDQFAWEKEWEDDQQWTKIFIGGHLDTPDIDIGGFHAADPPPGDGLVVVVVVVDNDDDPVSVRNVVSVVVLLVVLLCVLQPVCVVSLVSHQAYEYAYDPVCVCSNQNDPVDGSHPCRRYTYQPDHQDGHDHVSRSVSVCRNVDMDMGTPVVVCVVCVVPPDPCDPDDDDDDDDDDDDDDDDDDDDDDDDDDDDLVPWPQNDPLLVCQLVLPLVSNLVCVVVPPAQLRATPVRAGSLVNHPDPNNLLSVLQSCQVCVPSHDCVSSVRPHHCHPVNVVVVVVVVVVVVVVVVVVVVVVVVVVVVVVVVVVVVVVVVVVVVVVQQQAAPQPRHGADDDFDDDDPGTHNDPVSVVVVVVVVVVVVVVCVVPPPD